Protein AF-A0AAQ3M574-F1 (afdb_monomer_lite)

Foldseek 3Di:
DDDDPVVVVVVVVVVVVPPPDPCDPVNVVVVVCVVVVVVVVVCCVVCVPPPDDDDDDDDDDDDDDPPDPPPPDPPVVVVVVVVVCVCPPVVNVPPVPPPPQPPLNVLLVVLVVVCVVCVPDQLQVSLVVCVVVVNRDLSSLLVNLVSLVVVLVPDPDPVVNLVSCVVNVSLVSVLCSCVVVVVLLELRLLVPLLSSLLSSLLSCVVNVVVVSLVVSLVDDRPNVDNDDPDPPDDPLVVLQSSQQSSLSNLLSNLLNLLVDPVRQESAVSLVSLVVLVVQLVPDDPPDSSVRYAPQSSLVSSLVSLLVVLQDGDQYDQVSLVVSLVCLCVRPSPPRPPQLVSLVSNQLSCLSRLPRNDLVSVLVSVCLQDPDPPVPDDPPDPPDDSVVSVCVLVPPDDPVVLVSLLSSLLSNLLVCVVVVVNVSSVVSLVVNCVSCVVCNVCSVVSSVSSVVSSCVNDPPPPPPPPPPDDDDPDPDDDDDDDDDDDDDDDDDDDDDPPDDPDPPPDDRDDD

Sequence (510 aa):
MKGSAVVLGLKSFADKLHAQLPLSQRESSRLLAALTGSFRRHLDEVHPVKAHEDDKLKKTAASGLVANKHALLSSATLADRHLSDVLTNPLFNRQPGPRKSTKAERDLAQAKEDLENDPGKDPIALLEEYHQDERATVAIATLCLQAFDTSLKGLQTAKLRHKAFETVQPARRTLLWLFGQRIHETAEFANDSGQFKQLLTYLAMEEGLEEQLWALLKADVALSNVVFKKPNLSDEQKLAIQYSWKGSILSSMIRYKWLSPEYETLDDAIDLLLEAHKLQQNAPPNSHLRMFSMQRPVFSIYLAINNFAVGKGLLDMEKYDHCMDMVQFWSMNGPIDSFVDRCYKATLSLCHPIHPRSDPSLQLWRQAVPPKDPSSPPSTTSGPARFWYDIIKWPVGHEQRKRWHSSLMWLVYVLRKDGQQKDADWALSVAERVAPNLKPRHESYLKLIDTCIKRRQPGAKSDSRSPQTSPVVKTKVRHSTVESETRDTRNSGESVDAIRIIPWSMDLPR

Secondary structure (DSSP, 8-state):
----THHHHHHHHHHHH-S-----HHHHHHHHHHHHHHHHHHHHHHS---------------------TTTT--HHHHHHHHHHHHHH-TTT---S------HHHHHHHHHHHHHHH-TTS-HHHHHHHHHHTT---HHHHHHHHHHHHHHHHH---HHHHHHHHHHH-HHHHHHHHHHHTTGGGSHHHHHS-SHHHHHHHHHHHHTT-HHHHHHHHHS----TT---S-TT--HHHHHHHHTHHHHHHHHHHHHHHHHSTT--SSHHHHHHHHHHHHHHHHS-TT-TTTSS--HHHHHHHHHHHHHHTTT--PPPHHHHHHHHHHGGG--TT-S---HHHHHHHHHHHHH-SS----HHHHHHHHHHS----TTS------SHHHHHHHHHHS---HHHHHHHHHHHHHHHHHHHHTT-HHHHHHHHHHHHHH-GGGGGGHHHHHHHHHHHHHHHSTT--------------------------------------------S--PPP-

pLDDT: mean 77.25, std 20.61, range [25.66, 97.94]

Structure (mmCIF, N/CA/C/O backbone):
data_AF-A0AAQ3M574-F1
#
_entry.id   AF-A0AAQ3M574-F1
#
loop_
_atom_site.group_PDB
_atom_site.id
_atom_site.type_symbol
_atom_site.label_atom_id
_atom_site.label_alt_id
_atom_site.label_comp_id
_atom_site.label_asym_id
_atom_site.label_entity_id
_atom_site.label_seq_id
_atom_site.pdbx_PDB_ins_code
_atom_site.Cartn_x
_atom_site.Cartn_y
_atom_site.Cartn_z
_atom_site.occupancy
_atom_site.B_iso_or_equiv
_atom_site.auth_seq_id
_atom_site.auth_comp_id
_atom_site.auth_asym_id
_atom_site.auth_atom_id
_atom_site.pdbx_PDB_model_num
ATOM 1 N N . MET A 1 1 ? 7.887 44.646 -11.982 1.00 37.94 1 MET A N 1
ATOM 2 C CA . MET A 1 1 ? 7.427 44.861 -10.592 1.00 37.94 1 MET A CA 1
ATOM 3 C C . MET A 1 1 ? 6.794 43.570 -10.088 1.00 37.94 1 MET A C 1
ATOM 5 O O . MET A 1 1 ? 5.852 43.096 -10.704 1.00 37.94 1 MET A O 1
ATOM 9 N N . LYS A 1 2 ? 7.382 42.938 -9.065 1.00 36.59 2 LYS A N 1
ATOM 10 C CA . LYS A 1 2 ? 6.947 41.638 -8.525 1.00 36.59 2 LYS A CA 1
ATOM 11 C C . LYS A 1 2 ? 5.894 41.879 -7.435 1.00 36.59 2 LYS A C 1
ATOM 13 O O . LYS A 1 2 ? 6.234 42.386 -6.373 1.00 36.59 2 LYS A O 1
ATOM 18 N N . GLY A 1 3 ? 4.632 41.558 -7.719 1.00 36.50 3 GLY A N 1
ATOM 19 C CA . GLY A 1 3 ? 3.538 41.602 -6.746 1.00 36.50 3 GLY A CA 1
ATOM 20 C C . GLY A 1 3 ? 3.594 40.395 -5.808 1.00 36.50 3 GLY A C 1
ATOM 21 O O . GLY A 1 3 ? 3.664 39.256 -6.263 1.00 36.50 3 GLY A O 1
ATOM 22 N N . SER A 1 4 ? 3.609 40.662 -4.504 1.00 39.84 4 SER A N 1
ATOM 23 C CA . SER A 1 4 ? 3.699 39.676 -3.425 1.00 39.84 4 SER A CA 1
ATOM 24 C C . SER A 1 4 ? 2.459 38.773 -3.362 1.00 39.84 4 SER A C 1
ATOM 26 O O . SER A 1 4 ? 1.332 39.255 -3.240 1.00 39.84 4 SER A O 1
ATOM 28 N N . ALA A 1 5 ? 2.675 37.454 -3.386 1.00 40.50 5 ALA A N 1
ATOM 29 C CA . ALA A 1 5 ? 1.640 36.418 -3.293 1.00 40.50 5 ALA A CA 1
ATOM 30 C C . ALA A 1 5 ? 0.857 36.426 -1.960 1.00 40.50 5 ALA A C 1
ATOM 32 O O . ALA A 1 5 ? -0.186 35.787 -1.851 1.00 40.50 5 ALA A O 1
ATOM 33 N N . VAL A 1 6 ? 1.314 37.188 -0.960 1.00 44.88 6 VAL A N 1
ATOM 34 C CA . VAL A 1 6 ? 0.670 37.299 0.360 1.00 44.88 6 VAL A CA 1
ATOM 35 C C . VAL A 1 6 ? -0.648 38.090 0.298 1.00 44.88 6 VAL A C 1
ATOM 37 O O . VAL A 1 6 ? -1.587 37.793 1.033 1.00 44.88 6 VAL A O 1
ATOM 40 N N . VAL A 1 7 ? -0.780 39.045 -0.631 1.00 49.09 7 VAL A N 1
ATOM 41 C CA . VAL A 1 7 ? -1.975 39.910 -0.726 1.00 49.09 7 VAL A CA 1
ATOM 42 C C . VAL A 1 7 ? -3.183 39.175 -1.330 1.00 49.09 7 VAL A C 1
ATOM 44 O O . VAL A 1 7 ? -4.329 39.482 -1.003 1.00 49.09 7 VAL A O 1
ATOM 47 N N . LEU A 1 8 ? -2.948 38.155 -2.163 1.00 52.81 8 LEU A N 1
ATOM 48 C CA . LEU A 1 8 ? -4.019 37.329 -2.737 1.00 52.81 8 LEU A CA 1
ATOM 49 C C . LEU A 1 8 ? -4.603 36.336 -1.714 1.00 52.81 8 LEU A C 1
ATOM 51 O O . LEU A 1 8 ? -5.791 36.023 -1.778 1.00 52.81 8 LEU A O 1
ATOM 55 N N . GLY A 1 9 ? -3.806 35.909 -0.726 1.00 45.59 9 GLY A N 1
ATOM 56 C CA . GLY A 1 9 ? -4.261 35.037 0.362 1.00 45.59 9 GLY A CA 1
ATOM 57 C C . GLY A 1 9 ? -5.265 35.718 1.297 1.00 45.59 9 GLY A C 1
ATOM 58 O O . GLY A 1 9 ? -6.296 35.127 1.616 1.00 45.59 9 GLY A O 1
ATOM 59 N N . LEU A 1 10 ? -5.024 36.985 1.659 1.00 53.00 10 LEU A N 1
ATOM 60 C CA . LEU A 1 10 ? -5.913 37.758 2.539 1.00 53.00 10 LEU A CA 1
ATOM 61 C C . LEU A 1 10 ? -7.275 38.064 1.900 1.00 53.00 10 LEU A C 1
ATOM 63 O O . LEU A 1 10 ? -8.293 37.971 2.583 1.00 53.00 10 LEU A O 1
ATOM 67 N N . LYS A 1 11 ? -7.325 38.348 0.590 1.00 53.94 11 LYS A N 1
ATOM 68 C CA . LYS A 1 11 ? -8.604 38.547 -0.118 1.00 53.94 11 LYS A CA 1
ATOM 69 C C . LYS A 1 11 ? -9.462 37.280 -0.124 1.00 53.94 11 LYS A C 1
ATOM 71 O O . LYS A 1 11 ? -10.641 37.346 0.190 1.00 53.94 11 LYS A O 1
ATOM 76 N N . SER A 1 12 ? -8.852 36.113 -0.348 1.00 54.81 12 SER A N 1
ATOM 77 C CA . SER A 1 12 ? -9.580 34.833 -0.319 1.00 54.81 12 SER A CA 1
ATOM 78 C C . SER A 1 12 ? -10.095 34.436 1.075 1.00 54.81 12 SER A C 1
ATOM 80 O O . SER A 1 12 ? -11.049 33.665 1.185 1.00 54.81 12 SER A O 1
ATOM 82 N N . PHE A 1 13 ? -9.476 34.964 2.138 1.00 55.78 13 PHE A N 1
ATOM 83 C CA . PHE A 1 13 ? -9.935 34.799 3.519 1.00 55.78 13 PHE A CA 1
ATOM 84 C C . PHE A 1 13 ? -11.080 35.763 3.853 1.00 55.78 13 PHE A C 1
ATOM 86 O O . PHE A 1 13 ? -12.055 35.346 4.474 1.00 55.78 13 PHE A O 1
ATOM 93 N N . ALA A 1 14 ? -11.006 37.016 3.389 1.00 56.53 14 ALA A N 1
ATOM 94 C CA . ALA A 1 14 ? -12.084 37.995 3.535 1.00 56.53 14 ALA A CA 1
ATOM 95 C C . ALA A 1 14 ? -13.356 37.562 2.784 1.00 56.53 14 ALA A C 1
ATOM 97 O O . ALA A 1 14 ? -14.444 37.601 3.353 1.00 56.53 14 ALA A O 1
ATOM 98 N N . ASP A 1 15 ? -13.222 37.030 1.566 1.00 56.31 15 ASP A N 1
ATOM 99 C CA . ASP A 1 15 ? -14.364 36.554 0.772 1.00 56.31 15 ASP A CA 1
ATOM 100 C C . ASP A 1 15 ? -15.043 35.310 1.383 1.00 56.31 15 ASP A C 1
ATOM 102 O O . ASP A 1 15 ? -16.226 35.069 1.155 1.00 56.31 15 ASP A O 1
ATOM 106 N N . LYS A 1 16 ? -14.330 34.533 2.216 1.00 56.28 16 LYS A N 1
ATOM 107 C CA . LYS A 1 16 ? -14.889 33.390 2.970 1.00 56.28 16 LYS A CA 1
ATOM 108 C C . LYS A 1 16 ? -15.441 33.767 4.347 1.00 56.28 16 LYS A C 1
ATOM 110 O O . LYS A 1 16 ? -16.276 33.037 4.876 1.00 56.28 16 LYS A O 1
ATOM 115 N N . LEU A 1 17 ? -15.000 34.889 4.916 1.00 55.25 17 LEU A N 1
ATOM 116 C CA . LEU A 1 17 ? -15.563 35.482 6.136 1.00 55.25 17 LEU A CA 1
ATOM 117 C C . LEU A 1 17 ? -16.819 36.323 5.864 1.00 55.25 17 LEU A C 1
ATOM 119 O O . LEU A 1 17 ? -17.555 36.629 6.799 1.00 55.25 17 LEU A O 1
ATOM 123 N N . HIS A 1 18 ? -17.103 36.644 4.600 1.00 52.25 18 HIS A N 1
ATOM 124 C CA . HIS A 1 18 ? -18.289 37.389 4.188 1.00 52.25 18 HIS A CA 1
ATOM 125 C C . HIS A 1 18 ? -19.195 36.581 3.249 1.00 52.25 18 HIS A C 1
ATOM 127 O O . HIS A 1 18 ? -19.560 37.034 2.168 1.00 52.25 18 HIS A O 1
ATOM 133 N N . ALA A 1 19 ? -19.715 35.447 3.726 1.00 52.38 19 ALA A N 1
ATOM 134 C CA . ALA A 1 19 ? -21.152 35.283 3.533 1.00 52.38 19 ALA A CA 1
ATOM 135 C C . ALA A 1 19 ? -21.781 36.411 4.358 1.00 52.38 19 ALA A C 1
ATOM 137 O O . ALA A 1 19 ? -21.689 36.379 5.584 1.00 52.38 19 ALA A O 1
ATOM 138 N N . GLN A 1 20 ? -22.277 37.463 3.698 1.00 56.25 20 GLN A N 1
ATOM 139 C CA . GLN A 1 20 ? -22.946 38.590 4.347 1.00 56.25 20 GLN A CA 1
ATOM 140 C C . GLN A 1 20 ? -24.118 38.053 5.176 1.00 56.25 20 GLN A C 1
ATOM 142 O O . GLN A 1 20 ? -25.238 37.928 4.691 1.00 56.25 20 GLN A O 1
ATOM 147 N N . LEU A 1 21 ? -23.855 37.706 6.435 1.00 53.91 21 LEU A N 1
ATOM 148 C CA . LEU A 1 21 ? -24.896 37.597 7.433 1.00 53.91 21 LEU A CA 1
ATOM 149 C C . LEU A 1 21 ? -25.451 39.015 7.567 1.00 53.91 21 LEU A C 1
ATOM 151 O O . LEU A 1 21 ? -24.671 39.926 7.873 1.00 53.91 21 LEU A O 1
ATOM 155 N N . PRO A 1 22 ? -26.757 39.239 7.356 1.00 47.50 22 PRO A N 1
ATOM 156 C CA . PRO A 1 22 ? -27.378 40.465 7.805 1.00 47.50 22 PRO A CA 1
ATOM 157 C C . PRO A 1 22 ? -27.354 40.414 9.334 1.00 47.50 22 PRO A C 1
ATOM 159 O O . PRO A 1 22 ? -28.305 39.963 9.965 1.00 47.50 22 PRO A O 1
ATOM 162 N N . LEU A 1 23 ? -26.229 40.819 9.935 1.00 53.97 23 LEU A N 1
ATOM 163 C CA . LEU A 1 23 ? -26.167 41.190 11.342 1.00 53.97 23 LEU A CA 1
ATOM 164 C C . LEU A 1 23 ? -27.311 42.174 11.529 1.00 53.97 23 LEU A C 1
ATOM 166 O O . LEU A 1 23 ? -27.302 43.258 10.938 1.00 53.97 23 LEU A O 1
ATOM 170 N N . SER A 1 24 ? -28.334 41.768 12.282 1.00 67.56 24 SER A N 1
ATOM 171 C CA . SER A 1 24 ? -29.441 42.674 12.559 1.00 67.56 24 SER A CA 1
ATOM 172 C C . SER A 1 24 ? -28.849 43.945 13.168 1.00 67.56 24 SER A C 1
ATOM 174 O O . SER A 1 24 ? -27.843 43.891 13.881 1.00 67.56 24 SER A O 1
ATOM 176 N N . GLN A 1 25 ? -29.452 45.104 12.910 1.00 69.44 25 GLN A N 1
ATOM 177 C CA . GLN A 1 25 ? -28.952 46.391 13.414 1.00 69.44 25 GLN A CA 1
ATOM 178 C C . GLN A 1 25 ? -28.705 46.378 14.940 1.00 69.44 25 GLN A C 1
ATOM 180 O O . GLN A 1 25 ? -27.871 47.115 15.460 1.00 69.44 25 GLN A O 1
ATOM 185 N N . ARG A 1 26 ? -29.392 45.476 15.651 1.00 71.56 26 ARG A N 1
ATOM 186 C CA . ARG A 1 26 ? -29.251 45.223 17.084 1.00 71.56 26 ARG A CA 1
ATOM 187 C C . ARG A 1 26 ? -27.972 44.459 17.452 1.00 71.56 26 ARG A C 1
ATOM 189 O O . ARG A 1 26 ? -27.377 44.725 18.495 1.00 71.56 26 ARG A O 1
ATOM 196 N N . GLU A 1 27 ? -27.535 43.521 16.621 1.00 68.12 27 GLU A N 1
ATOM 197 C CA . GLU A 1 27 ? -26.291 42.771 16.823 1.00 68.12 27 GLU A CA 1
ATOM 198 C C . GLU A 1 27 ? -25.069 43.617 16.479 1.00 68.12 27 GLU A C 1
ATOM 200 O O . GLU A 1 27 ? -24.103 43.619 17.243 1.00 68.12 27 GLU A O 1
ATOM 205 N N . SER A 1 28 ? -25.136 44.409 15.403 1.00 82.38 28 SER A N 1
ATOM 206 C CA . SER A 1 28 ? -24.065 45.349 15.063 1.00 82.38 28 SER A CA 1
ATOM 207 C C . SER A 1 28 ? -23.907 46.427 16.139 1.00 82.38 28 SER A C 1
ATOM 209 O O . SER A 1 28 ? -22.780 46.695 16.558 1.00 82.38 28 SER A O 1
ATOM 211 N N . SER A 1 29 ? -25.009 46.963 16.689 1.00 77.81 29 SER A N 1
ATOM 212 C CA . SER A 1 29 ? -24.948 47.895 17.825 1.00 77.81 29 SER A CA 1
ATOM 213 C C . SER A 1 29 ? -24.385 47.245 19.089 1.00 77.81 29 SER A C 1
ATOM 215 O O . SER A 1 29 ? -23.645 47.886 19.831 1.00 77.81 29 SER A O 1
ATOM 217 N N . ARG A 1 30 ? -24.695 45.964 19.338 1.00 78.81 30 ARG A N 1
ATOM 218 C CA . ARG A 1 30 ? -24.203 45.239 20.520 1.00 78.81 30 ARG A CA 1
ATOM 219 C C . ARG A 1 30 ? -22.710 44.931 20.407 1.00 78.81 30 ARG A C 1
ATOM 221 O O . ARG A 1 30 ? -21.998 45.050 21.400 1.00 78.81 30 ARG A O 1
ATOM 228 N N . LEU A 1 31 ? -22.235 44.602 19.207 1.00 80.06 31 LEU A N 1
ATOM 229 C CA . LEU A 1 31 ? -20.816 44.401 18.926 1.00 80.06 31 LEU A CA 1
ATOM 230 C C . LEU A 1 31 ? -20.037 45.719 19.029 1.00 80.06 31 LEU A C 1
ATOM 232 O O . LEU A 1 31 ? -18.998 45.762 19.683 1.00 80.06 31 LEU A O 1
ATOM 236 N N . LEU A 1 32 ? -20.567 46.807 18.462 1.00 86.19 32 LEU A N 1
ATOM 237 C CA . LEU A 1 32 ? -19.958 48.133 18.586 1.00 86.19 32 LEU A CA 1
ATOM 238 C C . LEU A 1 32 ? -19.903 48.608 20.041 1.00 86.19 32 LEU A C 1
ATOM 240 O O . LEU A 1 32 ? -18.870 49.112 20.477 1.00 86.19 32 LEU A O 1
ATOM 244 N N . ALA A 1 33 ? -20.974 48.415 20.814 1.00 79.19 33 ALA A N 1
ATOM 245 C CA . ALA A 1 33 ? -20.996 48.753 22.236 1.00 79.19 33 ALA A CA 1
ATOM 246 C C . ALA A 1 33 ? -20.001 47.907 23.048 1.00 79.19 33 ALA A C 1
ATOM 248 O O . ALA A 1 33 ? -19.335 48.432 23.938 1.00 79.19 33 ALA A O 1
ATOM 249 N N . ALA A 1 34 ? -19.853 46.617 22.724 1.00 77.31 34 ALA A N 1
ATOM 250 C CA . ALA A 1 34 ? -18.873 45.749 23.373 1.00 77.31 34 ALA A CA 1
ATOM 251 C C . ALA A 1 34 ? -17.428 46.178 23.064 1.00 77.31 34 ALA A C 1
ATOM 253 O O . ALA A 1 34 ? -16.616 46.286 23.983 1.00 77.31 34 ALA A O 1
ATOM 254 N N . LEU A 1 35 ? -17.120 46.487 21.799 1.00 76.62 35 LEU A N 1
ATOM 255 C CA . LEU A 1 35 ? -15.793 46.952 21.378 1.00 76.62 35 LEU A CA 1
ATOM 256 C C . LEU A 1 35 ? -15.442 48.307 21.994 1.00 76.62 35 LEU A C 1
ATOM 258 O O . LEU A 1 35 ? -14.378 48.470 22.586 1.00 76.62 35 LEU A O 1
ATOM 262 N N . THR A 1 36 ? -16.351 49.275 21.901 1.00 84.50 36 THR A N 1
ATOM 263 C CA . THR A 1 36 ? -16.117 50.622 22.442 1.00 84.50 36 THR A CA 1
ATOM 264 C C . THR A 1 36 ? -16.091 50.636 23.970 1.00 84.50 36 THR A C 1
ATOM 266 O O . THR A 1 36 ? -15.297 51.368 24.556 1.00 84.50 36 THR A O 1
ATOM 269 N N . GLY A 1 37 ? -16.898 49.797 24.629 1.00 83.88 37 GLY A N 1
ATOM 270 C CA . GLY A 1 37 ? -16.886 49.635 26.083 1.00 83.88 37 GLY A CA 1
ATOM 271 C C . GLY A 1 37 ? -15.594 49.000 26.602 1.00 83.88 37 GLY A C 1
ATOM 272 O O . GLY A 1 37 ? -15.062 49.445 27.616 1.00 83.88 37 GLY A O 1
ATOM 273 N N . SER A 1 38 ? -15.060 48.006 25.885 1.00 73.88 38 SER A N 1
ATOM 274 C CA . SER A 1 38 ? -13.755 47.404 26.181 1.00 73.88 38 SER A CA 1
ATOM 275 C C . SER A 1 38 ? -12.622 48.423 26.050 1.00 73.88 38 SER A C 1
ATOM 277 O O . SER A 1 38 ? -11.820 48.548 26.974 1.00 73.88 38 SER A O 1
ATOM 279 N N . PHE A 1 39 ? -12.599 49.201 24.964 1.00 80.62 39 PHE A N 1
ATOM 280 C CA . PHE A 1 39 ? -11.587 50.240 24.769 1.00 80.62 39 PHE A CA 1
ATOM 281 C C . PHE A 1 39 ? -11.654 51.335 25.833 1.00 80.62 39 PHE A C 1
ATOM 283 O O . PHE A 1 39 ? -10.615 51.730 26.349 1.00 80.62 39 PHE A O 1
ATOM 290 N N . ARG A 1 40 ? -12.855 51.804 26.198 1.00 79.69 40 ARG A N 1
ATOM 291 C CA . ARG A 1 40 ? -13.009 52.812 27.259 1.00 79.69 40 ARG A CA 1
ATOM 292 C C . ARG A 1 40 ? -12.534 52.301 28.609 1.00 79.69 40 ARG A C 1
ATOM 294 O O . ARG A 1 40 ? -11.732 52.975 29.230 1.00 79.69 40 ARG A O 1
ATOM 301 N N . ARG A 1 41 ? -12.930 51.088 29.015 1.00 76.94 41 ARG A N 1
ATOM 302 C CA . ARG A 1 41 ? -12.444 50.501 30.275 1.00 76.94 41 ARG A CA 1
ATOM 303 C C . ARG A 1 41 ? -10.926 50.398 30.316 1.00 76.94 41 ARG A C 1
ATOM 305 O O . ARG A 1 41 ? -10.339 50.701 31.344 1.00 76.94 41 ARG A O 1
ATOM 312 N N . HIS A 1 42 ? -10.303 49.992 29.212 1.00 75.06 42 HIS A N 1
ATOM 313 C CA . HIS A 1 42 ? -8.851 49.870 29.171 1.00 75.06 42 HIS A CA 1
ATOM 314 C C . HIS A 1 42 ? -8.155 51.239 29.146 1.00 75.06 42 HIS A C 1
ATOM 316 O O . HIS A 1 42 ? -7.122 51.414 29.782 1.00 75.06 42 HIS A O 1
ATOM 322 N N . LEU A 1 43 ? -8.740 52.242 28.480 1.00 80.94 43 LEU A N 1
ATOM 323 C CA . LEU A 1 43 ? -8.250 53.620 28.550 1.00 80.94 43 LEU A CA 1
ATOM 324 C C . LEU A 1 43 ? -8.401 54.218 29.952 1.00 80.94 43 LEU A C 1
ATOM 326 O O . LEU A 1 43 ? -7.475 54.881 30.403 1.00 80.94 43 LEU A O 1
ATOM 330 N N . ASP A 1 44 ? -9.506 53.951 30.648 1.00 76.88 44 ASP A N 1
ATOM 331 C CA . ASP A 1 44 ? -9.736 54.410 32.023 1.00 76.88 44 ASP A CA 1
ATOM 332 C C . ASP A 1 44 ? -8.776 53.724 33.016 1.00 76.88 44 ASP A C 1
ATOM 334 O O . ASP A 1 44 ? -8.344 54.334 33.992 1.00 76.88 44 ASP A O 1
ATOM 338 N N . GLU A 1 45 ? -8.402 52.468 32.751 1.00 76.62 45 GLU A N 1
ATOM 339 C CA . GLU A 1 45 ? -7.427 51.709 33.543 1.00 76.62 45 GLU A CA 1
ATOM 340 C C . GLU A 1 45 ? -5.988 52.214 33.336 1.00 76.62 45 GLU A C 1
ATOM 342 O O . GLU A 1 45 ? -5.220 52.319 34.293 1.00 76.62 45 GLU A O 1
ATOM 347 N N . VAL A 1 46 ? -5.620 52.571 32.099 1.00 75.62 46 VAL A N 1
ATOM 348 C CA . VAL A 1 46 ? -4.278 53.085 31.759 1.00 75.62 46 VAL A CA 1
ATOM 349 C C . VAL A 1 46 ? -4.135 54.580 32.080 1.00 75.62 46 VAL A C 1
ATOM 351 O O . VAL A 1 46 ? -3.048 55.041 32.437 1.00 75.62 46 VAL A O 1
ATOM 354 N N . HIS A 1 47 ? -5.224 55.341 31.999 1.00 71.88 47 HIS A N 1
ATOM 355 C CA . HIS A 1 47 ? -5.282 56.765 32.311 1.00 71.88 47 HIS A CA 1
ATOM 356 C C . HIS A 1 47 ? -6.328 57.028 33.398 1.00 71.88 47 HIS A C 1
ATOM 358 O O . HIS A 1 47 ? -7.359 57.639 33.108 1.00 71.88 47 HIS A O 1
ATOM 364 N N . PRO A 1 48 ? -6.075 56.619 34.659 1.00 68.75 48 PRO A N 1
ATOM 365 C CA . PRO A 1 48 ? -6.957 56.981 35.754 1.00 68.75 48 PRO A CA 1
ATOM 366 C C . PRO A 1 48 ? -7.028 58.505 35.796 1.00 68.75 48 PRO A C 1
ATOM 368 O O . PRO A 1 48 ? -6.019 59.183 36.024 1.00 68.75 48 PRO A O 1
ATOM 371 N N . VAL A 1 49 ? -8.212 59.044 35.504 1.00 63.47 49 VAL A N 1
ATOM 372 C CA . VAL A 1 49 ? -8.468 60.479 35.563 1.00 63.47 49 VAL A CA 1
ATOM 373 C C . VAL A 1 49 ? -8.163 60.896 36.993 1.00 63.47 49 VAL A C 1
ATOM 375 O O . VAL A 1 49 ? -8.893 60.557 37.924 1.00 63.47 49 VAL A O 1
ATOM 378 N N . LYS A 1 50 ? -7.031 61.579 37.177 1.00 57.69 50 LYS A N 1
ATOM 379 C CA . LYS A 1 50 ? -6.677 62.225 38.434 1.00 57.69 50 LYS A CA 1
ATOM 380 C C . LYS A 1 50 ? -7.718 63.312 38.666 1.00 57.69 50 LYS A C 1
ATOM 382 O O . LYS A 1 50 ? -7.548 64.438 38.206 1.00 57.69 50 LYS A O 1
ATOM 387 N N . ALA A 1 51 ? -8.804 62.953 39.340 1.00 53.94 51 ALA A N 1
ATOM 388 C CA . ALA A 1 51 ? -9.672 63.910 39.990 1.00 53.94 51 ALA A CA 1
ATOM 389 C C . ALA A 1 51 ? -8.827 64.595 41.070 1.00 53.94 51 ALA A C 1
ATOM 391 O O . ALA A 1 51 ? -8.626 64.083 42.169 1.00 53.94 51 ALA A O 1
ATOM 392 N N . HIS A 1 52 ? -8.237 65.720 40.678 1.00 51.25 52 HIS A N 1
ATOM 393 C CA . HIS A 1 52 ? -7.977 66.819 41.585 1.00 51.25 52 HIS A CA 1
ATOM 394 C C . HIS A 1 52 ? -9.314 67.167 42.241 1.00 51.25 52 HIS A C 1
ATOM 396 O O . HIS A 1 52 ? -10.268 67.429 41.517 1.00 51.25 52 HIS A O 1
ATOM 402 N N . GLU A 1 53 ? -9.387 67.069 43.566 1.00 47.16 53 GLU A N 1
ATOM 403 C CA . GLU A 1 53 ? -9.739 68.167 44.477 1.00 47.16 53 GLU A CA 1
ATOM 404 C C . GLU A 1 53 ? -9.472 67.694 45.918 1.00 47.16 53 GLU A C 1
ATOM 406 O O . GLU A 1 53 ? -10.108 66.785 46.444 1.00 47.16 53 GLU A O 1
ATOM 411 N N . ASP A 1 54 ? -8.404 68.253 46.482 1.00 47.50 54 ASP A N 1
ATOM 412 C CA . ASP A 1 54 ? -8.404 68.994 47.739 1.00 47.50 54 ASP A CA 1
ATOM 413 C C . ASP A 1 54 ? -8.989 68.354 49.016 1.00 47.50 54 ASP A C 1
ATOM 415 O O . ASP A 1 54 ? -10.180 68.351 49.305 1.00 47.50 54 ASP A O 1
ATOM 419 N N . ASP A 1 55 ? -8.036 68.010 49.886 1.00 47.34 55 ASP A N 1
ATOM 420 C CA . ASP A 1 55 ? -7.816 68.670 51.181 1.00 47.34 55 ASP A CA 1
ATOM 421 C C . ASP A 1 55 ? -7.916 67.780 52.436 1.00 47.34 55 ASP A C 1
ATOM 423 O O . ASP A 1 55 ? -8.881 67.072 52.706 1.00 47.34 55 ASP A O 1
ATOM 427 N N . LYS A 1 56 ? -6.878 67.960 53.259 1.00 47.72 56 LYS A N 1
ATOM 428 C CA . LYS A 1 56 ? -6.765 67.686 54.699 1.00 47.72 56 LYS A CA 1
ATOM 429 C C . LYS A 1 56 ? -6.639 66.245 55.232 1.00 47.72 56 LYS A C 1
ATOM 431 O O . LYS A 1 56 ? -7.586 65.570 55.605 1.00 47.72 56 LYS A O 1
ATOM 436 N N . LEU A 1 57 ? -5.377 66.005 55.611 1.00 52.22 57 LEU A N 1
ATOM 437 C CA . LEU A 1 57 ? -4.918 65.698 56.978 1.00 52.22 57 LEU A CA 1
ATOM 438 C C . LEU A 1 57 ? -4.778 64.227 57.421 1.00 52.22 57 LEU A C 1
ATOM 440 O O . LEU A 1 57 ? -5.737 63.509 57.659 1.00 52.22 57 LEU A O 1
ATOM 444 N N . LYS A 1 58 ? -3.517 63.961 57.804 1.00 45.28 58 LYS A N 1
ATOM 445 C CA . LYS A 1 58 ? -3.008 63.091 58.885 1.00 45.28 58 LYS A CA 1
ATOM 446 C C . LYS A 1 58 ? -2.707 61.620 58.560 1.00 45.28 58 LYS A C 1
ATOM 448 O O . LYS A 1 58 ? -3.559 60.750 58.588 1.00 45.28 58 LYS A O 1
ATOM 453 N N . LYS A 1 59 ? -1.389 61.388 58.441 1.00 49.81 59 LYS A N 1
ATOM 454 C CA . LYS A 1 59 ? -0.574 60.414 59.199 1.00 49.81 59 LYS A CA 1
ATOM 455 C C . LYS A 1 59 ? -1.260 59.077 59.537 1.00 49.81 59 LYS A C 1
ATOM 457 O O . LYS A 1 59 ? -2.042 59.018 60.475 1.00 49.81 59 LYS A O 1
ATOM 462 N N . THR A 1 60 ? -0.747 57.970 59.005 1.00 43.84 60 THR A N 1
ATOM 463 C CA . THR A 1 60 ? 0.262 57.131 59.689 1.00 43.84 60 THR A CA 1
ATOM 464 C C . THR A 1 60 ? 0.617 55.885 58.866 1.00 43.84 60 THR A C 1
ATOM 466 O O . THR A 1 60 ? -0.240 55.242 58.283 1.00 43.84 60 THR A O 1
ATOM 469 N N . ALA A 1 61 ? 1.918 55.584 58.872 1.00 43.34 61 ALA A N 1
ATOM 470 C CA . ALA A 1 61 ? 2.530 54.256 58.907 1.00 43.34 61 ALA A CA 1
ATOM 471 C C . ALA A 1 61 ? 2.194 53.207 57.820 1.00 43.34 61 ALA A C 1
ATOM 473 O O . ALA A 1 61 ? 1.210 52.486 57.879 1.00 43.34 61 ALA A O 1
ATOM 474 N N . ALA A 1 62 ? 3.182 53.038 56.935 1.00 49.66 62 ALA A N 1
ATOM 475 C CA . ALA A 1 62 ? 3.879 51.772 56.691 1.00 49.66 62 ALA A CA 1
ATOM 476 C C . ALA A 1 62 ? 3.046 50.523 56.343 1.00 49.66 62 ALA A C 1
ATOM 478 O O . ALA A 1 62 ? 2.633 49.777 57.223 1.00 49.66 62 ALA A O 1
ATOM 479 N N . SER A 1 63 ? 3.008 50.186 55.049 1.00 42.50 63 SER A N 1
ATOM 480 C CA . SER A 1 63 ? 3.172 48.793 54.613 1.00 42.50 63 SER A CA 1
ATOM 481 C C . SER A 1 63 ? 3.580 48.701 53.135 1.00 42.50 63 SER A C 1
ATOM 483 O O . SER A 1 63 ? 2.881 49.195 52.257 1.00 42.50 63 SER A O 1
ATOM 485 N N . GLY A 1 64 ? 4.730 48.068 52.881 1.00 42.53 64 GLY A N 1
ATOM 486 C CA . GLY A 1 64 ? 4.962 47.214 51.711 1.00 42.53 64 GLY A CA 1
ATOM 487 C C . GLY A 1 64 ? 4.950 47.832 50.309 1.00 42.53 64 GLY A C 1
ATOM 488 O O . GLY A 1 64 ? 4.108 47.479 49.489 1.00 42.53 64 GLY A O 1
ATOM 489 N N . LEU A 1 65 ? 5.964 48.634 49.974 1.00 40.78 65 LEU A N 1
ATOM 490 C CA . LEU A 1 65 ? 6.370 48.867 48.582 1.00 40.78 65 LEU A CA 1
ATOM 491 C C . LEU A 1 65 ? 6.961 47.574 47.984 1.00 40.78 65 LEU A C 1
ATOM 493 O O . LEU A 1 65 ? 8.173 47.370 48.002 1.00 40.78 65 LEU A O 1
ATOM 497 N N . VAL A 1 66 ? 6.117 46.708 47.417 1.00 48.31 66 VAL A N 1
ATOM 498 C CA . VAL A 1 66 ? 6.558 45.775 46.371 1.00 48.31 66 VAL A CA 1
ATOM 499 C C . VAL A 1 66 ? 6.511 46.541 45.057 1.00 48.31 66 VAL A C 1
ATOM 501 O O . VAL A 1 66 ? 5.463 46.738 44.448 1.00 48.31 66 VAL A O 1
ATOM 504 N N . ALA A 1 67 ? 7.678 47.039 44.658 1.00 47.03 67 ALA A N 1
ATOM 505 C CA . ALA A 1 67 ? 7.897 47.694 43.383 1.00 47.03 67 ALA A CA 1
ATOM 506 C C . ALA A 1 67 ? 7.521 46.747 42.229 1.00 47.03 67 ALA A C 1
ATOM 508 O O . ALA A 1 67 ? 8.230 45.782 41.933 1.00 47.03 67 ALA A O 1
ATOM 509 N N . ASN A 1 68 ? 6.403 47.049 41.567 1.00 47.91 68 ASN A N 1
ATOM 510 C CA . ASN A 1 68 ? 5.993 46.451 40.302 1.00 47.91 68 ASN A CA 1
ATOM 511 C C . ASN A 1 68 ? 7.073 46.708 39.236 1.00 47.91 68 ASN A C 1
ATOM 513 O O . ASN A 1 68 ? 7.123 47.772 38.621 1.00 47.91 68 ASN A O 1
ATOM 517 N N . LYS A 1 69 ? 7.922 45.710 38.970 1.00 48.44 69 LYS A N 1
ATOM 518 C CA . LYS A 1 69 ? 8.929 45.706 37.888 1.00 48.44 69 LYS A CA 1
ATOM 519 C C . LYS A 1 69 ? 8.325 45.593 36.470 1.00 48.44 69 LYS A C 1
ATOM 521 O O . LYS A 1 69 ? 9.026 45.218 35.537 1.00 48.44 69 LYS A O 1
ATOM 526 N N . HIS A 1 70 ? 7.048 45.926 36.277 1.00 51.16 70 HIS A N 1
ATOM 527 C CA . HIS A 1 70 ? 6.362 45.827 34.980 1.00 51.16 70 HIS A CA 1
ATOM 528 C C . HIS A 1 70 ? 6.197 47.163 34.236 1.00 51.16 70 HIS A C 1
ATOM 530 O O . HIS A 1 70 ? 5.683 47.174 33.122 1.00 51.16 70 HIS A O 1
ATOM 536 N N . ALA A 1 71 ? 6.669 48.283 34.790 1.00 51.69 71 ALA A N 1
ATOM 537 C CA . ALA A 1 71 ? 6.373 49.618 34.260 1.00 51.69 71 ALA A CA 1
ATOM 538 C C . ALA A 1 71 ? 7.263 50.112 33.093 1.00 51.69 71 ALA A C 1
ATOM 540 O O . ALA A 1 71 ? 7.230 51.298 32.786 1.00 51.69 71 ALA A O 1
ATOM 541 N N . LEU A 1 72 ? 8.045 49.250 32.426 1.00 53.22 72 LEU A N 1
ATOM 542 C CA . LEU A 1 72 ? 8.818 49.617 31.220 1.00 53.22 72 LEU A CA 1
ATOM 543 C C . LEU A 1 72 ? 8.793 48.518 30.144 1.00 53.22 72 LEU A C 1
ATOM 545 O O . LEU A 1 72 ? 9.777 48.284 29.444 1.00 53.22 72 LEU A O 1
ATOM 549 N N . LEU A 1 73 ? 7.672 47.810 30.001 1.00 55.88 73 LEU A N 1
ATOM 550 C CA . LEU A 1 73 ? 7.444 47.027 28.789 1.00 55.88 73 LEU A CA 1
ATOM 551 C C . LEU A 1 73 ? 7.135 48.013 27.653 1.00 55.88 73 LEU A C 1
ATOM 553 O O . LEU A 1 73 ? 6.150 48.745 27.713 1.00 55.88 73 LEU A O 1
ATOM 557 N N . SER A 1 74 ? 8.036 48.078 26.667 1.00 63.75 74 SER A N 1
ATOM 558 C CA . SER A 1 74 ? 7.894 48.894 25.456 1.00 63.75 74 SER A CA 1
ATOM 559 C C . SER A 1 74 ? 6.505 48.700 24.843 1.00 63.75 74 SER A C 1
ATOM 561 O O . SER A 1 74 ? 5.977 47.590 24.839 1.00 63.75 74 SER A O 1
ATOM 563 N N . SER A 1 75 ? 5.917 49.759 24.289 1.00 70.38 75 SER A N 1
ATOM 564 C CA . SER A 1 75 ? 4.594 49.714 23.647 1.00 70.38 75 SER A CA 1
ATOM 565 C C . SER A 1 75 ? 4.453 48.565 22.639 1.00 70.38 75 SER A C 1
ATOM 567 O O . SER A 1 75 ? 3.370 48.006 22.496 1.00 70.38 75 SER A O 1
ATOM 569 N N . ALA A 1 76 ? 5.557 48.155 22.007 1.00 70.06 76 ALA A N 1
ATOM 570 C CA . ALA A 1 76 ? 5.619 46.994 21.127 1.00 70.06 76 ALA A CA 1
ATOM 571 C C . ALA A 1 76 ? 5.321 45.658 21.836 1.00 70.06 76 ALA A C 1
ATOM 573 O O . ALA A 1 76 ? 4.544 44.865 21.320 1.00 70.06 76 ALA A O 1
ATOM 574 N N . THR A 1 77 ? 5.871 45.403 23.029 1.00 75.19 77 THR A N 1
ATOM 575 C CA . THR A 1 77 ? 5.641 44.132 23.744 1.00 75.19 77 THR A CA 1
ATOM 576 C C . THR A 1 77 ? 4.247 44.068 24.359 1.00 75.19 77 THR A C 1
ATOM 578 O O . THR A 1 77 ? 3.666 42.991 24.476 1.00 75.19 77 THR A O 1
ATOM 581 N N . LEU A 1 78 ? 3.683 45.224 24.713 1.00 78.06 78 LEU A N 1
ATOM 582 C CA . LEU A 1 78 ? 2.301 45.344 25.167 1.00 78.06 78 LEU A CA 1
ATOM 583 C C . LEU A 1 78 ? 1.318 45.140 24.005 1.00 78.06 78 LEU A C 1
ATOM 585 O O . LEU A 1 78 ? 0.323 44.438 24.169 1.00 78.06 78 LEU A O 1
ATOM 589 N N . ALA A 1 79 ? 1.638 45.665 22.817 1.00 76.62 79 ALA A N 1
ATOM 590 C CA . ALA A 1 79 ? 0.880 45.411 21.596 1.00 76.62 79 ALA A CA 1
ATOM 591 C C . ALA A 1 79 ? 0.954 43.940 21.164 1.00 76.62 79 ALA A C 1
ATOM 593 O O . ALA A 1 79 ? -0.087 43.376 20.844 1.00 76.62 79 ALA A O 1
ATOM 594 N N . ASP A 1 80 ? 2.127 43.300 21.222 1.00 81.25 80 ASP A N 1
ATOM 595 C CA . ASP A 1 80 ? 2.283 41.869 20.926 1.00 81.25 80 ASP A CA 1
ATOM 596 C C . ASP A 1 80 ? 1.517 41.000 21.922 1.00 81.25 80 ASP A C 1
ATOM 598 O O . ASP A 1 80 ? 0.827 40.064 21.520 1.00 81.25 80 ASP A O 1
ATOM 602 N N . ARG A 1 81 ? 1.564 41.334 23.219 1.00 80.38 81 ARG A N 1
ATOM 603 C CA . ARG A 1 81 ? 0.788 40.618 24.235 1.00 80.38 81 ARG A CA 1
ATOM 604 C C . ARG A 1 81 ? -0.710 40.800 24.017 1.00 80.38 81 ARG A C 1
ATOM 606 O O . ARG A 1 81 ? -1.440 39.817 24.040 1.00 80.38 81 ARG A O 1
ATOM 613 N N . HIS A 1 82 ? -1.161 42.015 23.721 1.00 79.56 82 HIS A N 1
ATOM 614 C CA . HIS A 1 82 ? -2.560 42.287 23.404 1.00 79.56 82 HIS A CA 1
ATOM 615 C C . HIS A 1 82 ? -3.008 41.573 22.118 1.00 79.56 82 HIS A C 1
ATOM 617 O O . HIS A 1 82 ? -4.084 40.987 22.088 1.00 79.56 82 HIS A O 1
ATOM 623 N N . LEU A 1 83 ? -2.184 41.552 21.066 1.00 82.31 83 LEU A N 1
ATOM 624 C CA . LEU A 1 83 ? -2.450 40.773 19.853 1.00 82.31 83 LEU A CA 1
ATOM 625 C C . LEU A 1 83 ? -2.517 39.280 20.165 1.00 82.31 83 LEU A C 1
ATOM 627 O O . LEU A 1 83 ? -3.427 38.608 19.690 1.00 82.31 83 LEU A O 1
ATOM 631 N N . SER A 1 84 ? -1.611 38.768 20.999 1.00 82.50 84 SER A N 1
ATOM 632 C CA . SER A 1 84 ? -1.644 37.375 21.436 1.00 82.50 84 SER A CA 1
ATOM 633 C C . SER A 1 84 ? -2.898 37.064 22.254 1.00 82.50 84 SER A C 1
ATOM 635 O O . SER A 1 84 ? -3.534 36.052 21.987 1.00 82.50 84 SER A O 1
ATOM 637 N N . ASP A 1 85 ? -3.339 37.953 23.146 1.00 81.69 85 ASP A N 1
ATOM 638 C CA . ASP A 1 85 ? -4.554 37.780 23.950 1.00 81.69 85 ASP A CA 1
ATOM 639 C C . ASP A 1 85 ? -5.823 37.887 23.091 1.00 81.69 85 ASP A C 1
ATOM 641 O O . ASP A 1 85 ? -6.764 37.126 23.289 1.00 81.69 85 ASP A O 1
ATOM 645 N N . VAL A 1 86 ? -5.858 38.769 22.086 1.00 80.19 86 VAL A N 1
ATOM 646 C CA . VAL A 1 86 ? -6.983 38.877 21.140 1.00 80.19 86 VAL A CA 1
ATOM 647 C C . VAL A 1 86 ? -7.052 37.657 20.222 1.00 80.19 86 VAL A C 1
ATOM 649 O O . VAL A 1 86 ? -8.142 37.136 19.985 1.00 80.19 86 VAL A O 1
ATOM 652 N N . LEU A 1 87 ? -5.910 37.170 19.731 1.00 78.19 87 LEU A N 1
ATOM 653 C CA . LEU A 1 87 ? -5.844 35.989 18.865 1.00 78.19 87 LEU A CA 1
ATOM 654 C C . LEU A 1 87 ? -6.077 34.680 19.631 1.00 78.19 87 LEU A C 1
ATOM 656 O O . LEU A 1 87 ? -6.601 33.725 19.062 1.00 78.19 87 LEU A O 1
ATOM 660 N N . THR A 1 88 ? -5.723 34.626 20.915 1.00 74.19 88 THR A N 1
ATOM 661 C CA . THR A 1 88 ? -6.003 33.472 21.785 1.00 74.19 88 THR A CA 1
ATOM 662 C C . THR A 1 88 ? -7.360 33.565 22.478 1.00 74.19 88 THR A C 1
ATOM 664 O O . THR A 1 88 ? -7.802 32.577 23.066 1.00 74.19 88 THR A O 1
ATOM 667 N N . ASN A 1 89 ? -8.066 34.698 22.361 1.00 70.69 89 ASN A N 1
ATOM 668 C CA . ASN A 1 89 ? -9.376 34.869 22.967 1.00 70.69 89 ASN A CA 1
ATOM 669 C C . ASN A 1 89 ? -10.347 33.807 22.412 1.00 70.69 89 ASN A C 1
ATOM 671 O O . ASN A 1 89 ? -10.591 33.760 21.197 1.00 70.69 89 ASN A O 1
ATOM 675 N N . PRO A 1 90 ? -10.955 32.975 23.275 1.00 60.31 90 PRO A N 1
ATOM 676 C CA . PRO A 1 90 ? -11.834 31.881 22.861 1.00 60.31 90 PRO A CA 1
ATOM 677 C C . PRO A 1 90 ? -13.078 32.344 22.081 1.00 60.31 90 PRO A C 1
ATOM 679 O O . PRO A 1 90 ? -13.755 31.526 21.462 1.00 60.31 90 PRO A O 1
ATOM 682 N N . LEU A 1 91 ? -13.380 33.649 22.064 1.00 64.75 91 LEU A N 1
ATOM 683 C CA . LEU A 1 91 ? -14.436 34.224 21.230 1.00 64.75 91 LEU A CA 1
ATOM 684 C C . LEU A 1 91 ? -14.059 34.312 19.740 1.00 64.75 91 LEU A C 1
ATOM 686 O O . LEU A 1 91 ? -14.939 34.140 18.894 1.00 64.75 91 LEU A O 1
ATOM 690 N N . PHE A 1 92 ? -12.780 34.541 19.418 1.00 61.91 92 PHE A N 1
ATOM 691 C CA . PHE A 1 92 ? -12.265 34.585 18.041 1.00 61.91 92 PHE A CA 1
ATOM 692 C C . PHE A 1 92 ? -11.719 33.230 17.587 1.00 61.91 92 PHE A C 1
ATOM 694 O O . PHE A 1 92 ? -11.874 32.869 16.424 1.00 61.91 92 PHE A O 1
ATOM 701 N N . ASN A 1 93 ? -11.226 32.417 18.526 1.00 54.28 93 ASN A N 1
ATOM 702 C CA . ASN A 1 93 ? -10.987 30.986 18.337 1.00 54.28 93 ASN A CA 1
ATOM 703 C C . ASN A 1 93 ? -12.271 30.156 18.510 1.00 54.28 93 ASN A C 1
ATOM 705 O O . ASN A 1 93 ? -12.238 29.017 18.984 1.00 54.28 93 ASN A O 1
ATOM 709 N N . ARG A 1 94 ? -13.417 30.691 18.059 1.00 50.84 94 ARG A N 1
ATOM 710 C CA . ARG A 1 94 ? -14.558 29.856 17.679 1.00 50.84 94 ARG A CA 1
ATOM 711 C C . ARG A 1 94 ? -14.116 29.008 16.488 1.00 50.84 94 ARG A C 1
ATOM 713 O O . ARG A 1 94 ? -14.456 29.283 15.339 1.00 50.84 94 ARG A O 1
ATOM 720 N N . GLN A 1 95 ? -13.414 27.912 16.779 1.00 53.84 95 GLN A N 1
ATOM 721 C CA . GLN A 1 95 ? -13.648 26.695 16.025 1.00 53.84 95 GLN A CA 1
ATOM 722 C C . GLN A 1 95 ? -15.173 26.574 15.897 1.00 53.84 95 GLN A C 1
ATOM 724 O O . GLN A 1 95 ? -15.868 26.804 16.897 1.00 53.84 95 GLN A O 1
ATOM 729 N N . PRO A 1 96 ? -15.712 26.329 14.688 1.00 53.44 96 PRO A N 1
ATOM 730 C CA . PRO A 1 96 ? -17.144 26.117 14.510 1.00 53.44 96 PRO A CA 1
ATOM 731 C C . PRO A 1 96 ? -17.584 25.169 15.622 1.00 53.44 96 PRO A C 1
ATOM 733 O O . PRO A 1 96 ? -16.966 24.117 15.771 1.00 53.44 96 PRO A O 1
ATOM 736 N N . GLY A 1 97 ? -18.501 25.650 16.475 1.00 51.47 97 GLY A N 1
ATOM 737 C CA . GLY A 1 97 ? -18.662 25.182 17.856 1.00 51.47 97 GLY A CA 1
ATOM 738 C C . GLY A 1 97 ? -18.676 23.661 17.980 1.00 51.47 97 GLY A C 1
ATOM 739 O O . GLY A 1 97 ? -19.043 23.002 17.008 1.00 51.47 97 GLY A O 1
ATOM 740 N N . PRO A 1 98 ? -18.295 23.108 19.149 1.00 52.94 98 PRO A N 1
ATOM 741 C CA . PRO A 1 98 ? -18.072 21.680 19.327 1.00 52.94 98 PRO A CA 1
ATOM 742 C C . PRO A 1 98 ? -19.260 20.929 18.741 1.00 52.94 98 PRO A C 1
ATOM 744 O O . PRO A 1 98 ? -20.358 20.920 19.307 1.00 52.94 98 PRO A O 1
ATOM 747 N N . ARG A 1 99 ? -19.058 20.332 17.558 1.00 58.88 99 ARG A N 1
ATOM 748 C CA . ARG A 1 99 ? -19.941 19.276 17.084 1.00 58.88 99 ARG A CA 1
ATOM 749 C C . ARG A 1 99 ? -19.982 18.321 18.256 1.00 58.88 99 ARG A C 1
ATOM 751 O O . ARG A 1 99 ? -18.915 17.944 18.731 1.00 58.88 99 ARG A O 1
ATOM 758 N N . LYS A 1 100 ? -21.178 18.061 18.793 1.00 65.44 100 LYS A N 1
ATOM 759 C CA . LYS A 1 100 ? -21.370 17.139 19.916 1.00 65.44 100 LYS A CA 1
ATOM 760 C C . LYS A 1 100 ? -20.520 15.915 19.606 1.00 65.44 100 LYS A C 1
ATOM 762 O O . LYS A 1 100 ? -20.861 15.203 18.663 1.00 65.44 100 LYS A O 1
ATOM 767 N N . SER A 1 101 ? -19.397 15.761 20.313 1.00 72.94 101 SER A N 1
ATOM 768 C CA . SER A 1 101 ? -18.463 14.688 20.006 1.00 72.94 101 SER A CA 1
ATOM 769 C C . SER A 1 101 ? -19.251 13.402 20.111 1.00 72.94 101 SER A C 1
ATOM 771 O O . SER A 1 101 ? -20.011 13.211 21.078 1.00 72.94 101 SER A O 1
ATOM 773 N N . THR A 1 102 ? -19.187 12.601 19.053 1.00 85.88 102 THR A N 1
ATOM 774 C CA . THR A 1 102 ? -19.933 11.347 19.019 1.00 85.88 102 THR A CA 1
ATOM 775 C C . THR A 1 102 ? -19.423 10.462 20.158 1.00 85.88 102 THR A C 1
ATOM 777 O O . THR A 1 102 ? -18.290 10.622 20.612 1.00 85.88 102 THR A O 1
ATOM 780 N N . LYS A 1 103 ? -20.255 9.549 20.675 1.00 89.12 103 LYS A N 1
ATOM 781 C CA . LYS A 1 103 ? -19.830 8.632 21.749 1.00 89.12 103 LYS A CA 1
ATOM 782 C C . LYS A 1 103 ? -18.520 7.916 21.365 1.00 89.12 103 LYS A C 1
ATOM 784 O O . LYS A 1 103 ? -17.580 7.929 22.147 1.00 89.12 103 LYS A O 1
ATOM 789 N N . ALA A 1 104 ? -18.425 7.464 20.111 1.00 87.56 104 ALA A N 1
ATOM 790 C CA . ALA A 1 104 ? -17.237 6.831 19.541 1.00 87.56 104 ALA A CA 1
ATOM 791 C C . ALA A 1 104 ? -15.976 7.718 19.567 1.00 87.56 104 ALA A C 1
ATOM 793 O O . ALA A 1 104 ? -14.887 7.221 19.828 1.00 87.56 104 ALA A O 1
ATOM 794 N N . GLU A 1 105 ? -16.097 9.029 19.331 1.00 90.38 105 GLU A N 1
ATOM 795 C CA . GLU A 1 105 ? -14.956 9.954 19.427 1.00 90.38 105 GLU A CA 1
ATOM 796 C C . GLU A 1 105 ? -14.455 10.107 20.866 1.00 90.38 105 GLU A C 1
ATOM 798 O O . GLU A 1 105 ? -13.251 10.227 21.083 1.00 90.38 105 GLU A O 1
ATOM 803 N N . ARG A 1 106 ? -15.364 10.097 21.851 1.00 92.81 106 ARG A N 1
ATOM 804 C CA . ARG A 1 106 ? -14.982 10.145 23.270 1.00 92.81 106 ARG A CA 1
ATOM 805 C C . ARG A 1 106 ? -14.317 8.849 23.704 1.00 92.81 106 ARG A C 1
ATOM 807 O O . ARG A 1 106 ? -13.284 8.912 24.353 1.00 92.81 106 ARG A O 1
ATOM 814 N N . ASP A 1 107 ? -14.872 7.709 23.297 1.00 93.62 107 ASP A N 1
ATOM 815 C CA . ASP A 1 107 ? -14.294 6.395 23.588 1.00 93.62 107 ASP A CA 1
ATOM 816 C C . ASP A 1 107 ? -12.899 6.253 22.952 1.00 93.62 107 ASP A C 1
ATOM 818 O O . ASP A 1 107 ? -11.980 5.744 23.583 1.00 93.62 107 ASP A O 1
ATOM 822 N N . LEU A 1 108 ? -12.697 6.787 21.741 1.00 93.69 108 LEU A N 1
ATOM 823 C CA . LEU A 1 108 ? -11.382 6.837 21.099 1.00 93.69 108 LEU A CA 1
ATOM 824 C C . LEU A 1 108 ? -10.393 7.743 21.843 1.00 93.69 108 LEU A C 1
ATOM 826 O O . LEU A 1 108 ? -9.222 7.391 21.975 1.00 93.69 108 LEU A O 1
ATOM 830 N N . ALA A 1 109 ? -10.842 8.914 22.304 1.00 93.81 109 ALA A N 1
ATOM 831 C CA . ALA A 1 109 ? -10.003 9.824 23.081 1.00 93.81 109 ALA A CA 1
ATOM 832 C C . ALA A 1 109 ? -9.590 9.197 24.420 1.00 93.81 109 ALA A C 1
ATOM 834 O O . ALA A 1 109 ? -8.419 9.276 24.778 1.00 93.81 109 ALA A O 1
ATOM 835 N N . GLN A 1 110 ? -10.523 8.516 25.092 1.00 95.50 110 GLN A N 1
ATOM 836 C CA . GLN A 1 110 ? -10.250 7.781 26.323 1.00 95.50 110 GLN A CA 1
ATOM 837 C C . GLN A 1 110 ? -9.252 6.646 26.082 1.00 95.50 110 GLN A C 1
ATOM 839 O O . GLN A 1 110 ? -8.249 6.570 26.777 1.00 95.50 110 GLN A O 1
ATOM 844 N N . ALA A 1 111 ? -9.455 5.825 25.046 1.00 94.12 111 ALA A N 1
ATOM 845 C CA . ALA A 1 111 ? -8.537 4.730 24.727 1.00 94.12 111 ALA A CA 1
ATOM 846 C C . ALA A 1 111 ? -7.114 5.235 24.451 1.00 94.12 111 ALA A C 1
ATOM 848 O O . ALA A 1 111 ? -6.131 4.586 24.802 1.00 94.12 111 ALA A O 1
ATOM 849 N N . LYS A 1 112 ? -6.996 6.412 23.828 1.00 95.38 112 LYS A N 1
ATOM 850 C CA . LYS A 1 112 ? -5.706 7.059 23.601 1.00 95.38 112 LYS A CA 1
ATOM 851 C C . LYS A 1 112 ? -5.054 7.509 24.913 1.00 95.38 112 LYS A C 1
ATOM 853 O O . LYS A 1 112 ? -3.862 7.285 25.088 1.00 95.38 112 LYS A O 1
ATOM 858 N N . GLU A 1 113 ? -5.820 8.122 25.810 1.00 95.50 113 GLU A N 1
ATOM 859 C CA . GLU A 1 113 ? -5.343 8.534 27.134 1.00 95.50 113 GLU A CA 1
ATOM 860 C C . GLU A 1 113 ? -4.918 7.325 27.983 1.00 95.50 113 GLU A C 1
ATOM 862 O O . GLU A 1 113 ? -3.845 7.345 28.581 1.00 95.50 113 GLU A O 1
ATOM 867 N N . ASP A 1 114 ? -5.691 6.237 27.965 1.00 95.06 114 ASP A N 1
ATOM 868 C CA . ASP A 1 114 ? -5.374 5.004 28.691 1.00 95.06 114 ASP A CA 1
ATOM 869 C C . ASP A 1 114 ? -4.041 4.388 28.213 1.00 95.06 114 ASP A C 1
ATOM 871 O O . ASP A 1 114 ? -3.243 3.928 29.030 1.00 95.06 114 ASP A O 1
ATOM 875 N N . LEU A 1 115 ? -3.765 4.426 26.900 1.00 93.88 115 LEU A N 1
ATOM 876 C CA . LEU A 1 115 ? -2.492 3.971 26.318 1.00 93.88 115 LEU A CA 1
ATOM 877 C C . LEU A 1 115 ? -1.308 4.890 26.654 1.00 93.88 115 LEU A C 1
ATOM 879 O O . LEU A 1 115 ? -0.181 4.414 26.772 1.00 93.88 115 LEU A O 1
ATOM 883 N N . GLU A 1 116 ? -1.536 6.200 26.768 1.00 93.81 116 GLU A N 1
ATOM 884 C CA . GLU A 1 116 ? -0.491 7.167 27.132 1.00 93.81 116 GLU A CA 1
ATOM 885 C C . GLU A 1 116 ? -0.148 7.099 28.628 1.00 93.81 116 GLU A C 1
ATOM 887 O O . GLU A 1 116 ? 1.017 7.256 28.999 1.00 93.81 116 GLU A O 1
ATOM 892 N N . ASN A 1 117 ? -1.142 6.827 29.477 1.00 94.56 117 ASN A N 1
ATOM 893 C CA . ASN A 1 117 ? -0.981 6.760 30.928 1.00 94.56 117 ASN A CA 1
ATOM 894 C C . ASN A 1 117 ? -0.267 5.484 31.402 1.00 94.56 117 ASN A C 1
ATOM 896 O O . ASN A 1 117 ? 0.456 5.538 32.398 1.00 94.56 117 ASN A O 1
ATOM 900 N N . ASP A 1 118 ? -0.433 4.357 30.703 1.00 91.94 118 ASP A N 1
ATOM 901 C CA . ASP A 1 118 ? 0.238 3.096 31.037 1.00 91.94 118 ASP A CA 1
ATOM 902 C C . ASP A 1 118 ? 0.925 2.461 29.811 1.00 91.94 118 ASP A C 1
ATOM 904 O O . ASP A 1 118 ? 0.387 1.542 29.187 1.00 91.94 118 ASP A O 1
ATOM 908 N N . PRO A 1 119 ? 2.152 2.900 29.465 1.00 87.56 119 PRO A N 1
ATOM 909 C CA . PRO A 1 119 ? 2.890 2.359 28.324 1.00 87.56 119 PRO A CA 1
ATOM 910 C C . PRO A 1 119 ? 3.364 0.909 28.531 1.00 87.56 119 PRO A C 1
ATOM 912 O O . PRO A 1 119 ? 3.892 0.307 27.595 1.00 87.56 119 PRO A O 1
ATOM 915 N N . GLY A 1 120 ? 3.245 0.361 29.749 1.00 86.31 120 GLY A N 1
ATOM 916 C CA . GLY A 1 120 ? 3.602 -1.022 30.066 1.00 86.31 120 GLY A CA 1
ATOM 917 C C . GLY A 1 120 ? 2.448 -2.009 29.878 1.00 86.31 120 GLY A C 1
ATOM 918 O O . GLY A 1 120 ? 2.697 -3.214 29.774 1.00 86.31 120 GLY A O 1
ATOM 919 N N . LYS A 1 121 ? 1.204 -1.520 29.822 1.00 91.44 121 LYS A N 1
ATOM 920 C CA . LYS A 1 121 ? 0.016 -2.347 29.600 1.00 91.44 121 LYS A CA 1
ATOM 921 C C . LYS A 1 121 ? 0.011 -2.898 28.177 1.00 91.44 121 LYS A C 1
ATOM 923 O O . LYS A 1 121 ? 0.360 -2.214 27.217 1.00 91.44 121 LYS A O 1
ATOM 928 N N . ASP A 1 122 ? -0.417 -4.150 28.037 1.00 94.31 122 ASP A N 1
ATOM 929 C CA . ASP A 1 122 ? -0.624 -4.760 26.727 1.00 94.31 122 ASP A CA 1
ATOM 930 C C . ASP A 1 122 ? -1.725 -3.992 25.962 1.00 94.31 122 ASP A C 1
ATOM 932 O O . ASP A 1 122 ? -2.889 -4.009 26.385 1.00 94.31 122 ASP A O 1
ATOM 936 N N . PRO A 1 123 ? -1.399 -3.339 24.829 1.00 95.44 123 PRO A N 1
ATOM 937 C CA . PRO A 1 123 ? -2.366 -2.541 24.083 1.00 95.44 123 PRO A CA 1
ATOM 938 C C . PRO A 1 123 ? -3.519 -3.384 23.521 1.00 95.44 123 PRO A C 1
ATOM 940 O O . PRO A 1 123 ? -4.598 -2.853 23.268 1.00 95.44 123 PRO A O 1
ATOM 943 N N . ILE A 1 124 ? -3.328 -4.691 23.327 1.00 96.62 124 ILE A N 1
ATOM 944 C CA . ILE A 1 124 ? -4.362 -5.595 22.807 1.00 96.62 124 ILE A CA 1
ATOM 945 C C . ILE A 1 124 ? -5.302 -6.049 23.921 1.00 96.62 124 ILE A C 1
ATOM 947 O O . ILE A 1 124 ? -6.500 -6.184 23.688 1.00 96.62 124 ILE A O 1
ATOM 951 N N . ALA A 1 125 ? -4.798 -6.194 25.149 1.00 96.62 125 ALA A N 1
ATOM 952 C CA . ALA A 1 125 ? -5.651 -6.403 26.317 1.00 96.62 125 ALA A CA 1
ATOM 953 C C . ALA A 1 125 ? -6.609 -5.219 26.530 1.00 96.62 125 ALA A C 1
ATOM 955 O O . ALA A 1 125 ? -7.761 -5.426 26.898 1.00 96.62 125 ALA A O 1
ATOM 956 N N . LEU A 1 126 ? -6.172 -3.991 26.218 1.00 96.12 126 LEU A N 1
ATOM 957 C CA . LEU A 1 126 ? -7.058 -2.825 26.220 1.00 96.12 126 LEU A CA 1
ATOM 958 C C . LEU A 1 126 ? -8.179 -2.960 25.177 1.00 96.12 126 LEU A C 1
ATOM 960 O O . LEU A 1 126 ? -9.330 -2.673 25.479 1.00 96.12 126 LEU A O 1
ATOM 964 N N . LEU A 1 127 ? -7.883 -3.440 23.964 1.00 96.75 127 LEU A N 1
ATOM 965 C CA . LEU A 1 127 ? -8.926 -3.685 22.959 1.00 96.75 127 LEU A CA 1
ATOM 966 C C . LEU A 1 127 ? -9.964 -4.703 23.457 1.00 96.75 127 LEU A C 1
ATOM 968 O O . LEU A 1 127 ? -11.156 -4.530 23.211 1.00 96.75 127 LEU A O 1
ATOM 972 N N . GLU A 1 128 ? -9.527 -5.744 24.163 1.00 96.94 128 GLU A N 1
ATOM 973 C CA . GLU A 1 128 ? -10.419 -6.749 24.749 1.00 96.94 128 GLU A CA 1
ATOM 974 C C . GLU A 1 128 ? -11.271 -6.193 25.893 1.00 96.94 128 GLU A C 1
ATOM 976 O O . GLU A 1 128 ? -12.452 -6.517 25.974 1.00 96.94 128 GLU A O 1
ATOM 981 N N . GLU A 1 129 ? -10.717 -5.318 26.732 1.00 96.56 129 GLU A N 1
ATOM 982 C CA . GLU A 1 129 ? -11.463 -4.590 27.767 1.00 96.56 129 GLU A CA 1
ATOM 983 C C . GLU A 1 129 ? -12.552 -3.709 27.134 1.00 96.56 129 GLU A C 1
ATOM 985 O O . GLU A 1 129 ? -13.733 -3.826 27.457 1.00 96.56 129 GLU A O 1
ATOM 990 N N . TYR A 1 130 ? -12.194 -2.921 26.116 1.00 95.38 130 TYR A N 1
ATOM 991 C CA . TYR A 1 130 ? -13.168 -2.132 25.356 1.00 95.38 130 TYR A CA 1
ATOM 992 C C . TYR A 1 130 ? -14.182 -3.013 24.617 1.00 95.38 130 TYR A C 1
ATOM 994 O O . TYR A 1 130 ? -15.309 -2.583 24.366 1.00 95.38 130 TYR A O 1
ATOM 1002 N N . HIS A 1 131 ? -13.806 -4.237 24.248 1.00 95.38 131 HIS A N 1
ATOM 1003 C CA . HIS A 1 131 ? -14.723 -5.196 23.651 1.00 95.38 131 HIS A CA 1
ATOM 1004 C C . HIS A 1 131 ? -15.734 -5.720 24.678 1.00 95.38 131 HIS A C 1
ATOM 1006 O O . HIS A 1 131 ? -16.920 -5.770 24.349 1.00 95.38 131 HIS A O 1
ATOM 1012 N N . GLN A 1 132 ? -15.297 -6.055 25.895 1.00 96.00 132 GLN A N 1
ATOM 1013 C CA . GLN A 1 132 ? -16.180 -6.464 26.996 1.00 96.00 132 GLN A CA 1
ATOM 1014 C C . GLN A 1 132 ? -17.197 -5.370 27.343 1.00 96.00 132 GLN A C 1
ATOM 1016 O O . GLN A 1 132 ? -18.347 -5.678 27.641 1.00 96.00 132 GLN A O 1
ATOM 1021 N N . ASP A 1 133 ? -16.799 -4.106 27.203 1.00 95.00 133 ASP A N 1
ATOM 1022 C CA . ASP A 1 133 ? -17.666 -2.943 27.407 1.00 95.00 133 ASP A CA 1
ATOM 1023 C C . ASP A 1 133 ? -18.562 -2.592 26.201 1.00 95.00 133 ASP A C 1
ATOM 1025 O O . ASP A 1 133 ? -19.272 -1.585 26.239 1.00 95.00 133 ASP A O 1
ATOM 1029 N N . GLU A 1 134 ? -18.499 -3.352 25.101 1.00 94.06 134 GLU A N 1
ATOM 1030 C CA . GLU A 1 134 ? -19.190 -3.058 23.831 1.00 94.06 134 GLU A CA 1
ATOM 1031 C C . GLU A 1 134 ? -18.821 -1.682 23.225 1.00 94.06 134 GLU A C 1
ATOM 1033 O O . GLU A 1 134 ? -19.586 -1.072 22.474 1.00 94.06 134 GLU A O 1
ATOM 1038 N N . ARG A 1 135 ? -17.626 -1.171 23.546 1.00 94.31 135 ARG A N 1
ATOM 1039 C CA . ARG A 1 135 ? -17.082 0.110 23.055 1.00 94.31 135 ARG A CA 1
ATOM 1040 C C . ARG A 1 135 ? -15.981 -0.058 22.010 1.00 94.31 135 ARG A C 1
ATOM 1042 O O . ARG A 1 135 ? -15.486 0.934 21.479 1.00 94.31 135 ARG A O 1
ATOM 1049 N N . ALA A 1 136 ? -15.578 -1.289 21.707 1.00 95.19 136 ALA A N 1
ATOM 1050 C CA . ALA A 1 136 ? -14.523 -1.555 20.738 1.00 95.19 136 ALA A CA 1
ATOM 1051 C C . ALA A 1 136 ? -14.944 -1.153 19.317 1.00 95.19 136 ALA A C 1
ATOM 1053 O O . ALA A 1 136 ? -15.944 -1.624 18.780 1.00 95.19 136 ALA A O 1
ATOM 1054 N N . THR A 1 137 ? -14.126 -0.316 18.682 1.00 95.12 137 THR A N 1
ATOM 1055 C CA . THR A 1 137 ? -14.303 0.128 17.292 1.00 95.12 137 THR A CA 1
ATOM 1056 C C . THR A 1 137 ? -13.054 -0.177 16.471 1.00 95.12 137 THR A C 1
ATOM 1058 O O . THR A 1 137 ? -11.963 -0.352 17.020 1.00 95.12 137 THR A O 1
ATOM 1061 N N . VAL A 1 138 ? -13.175 -0.189 15.137 1.00 95.38 138 VAL A N 1
ATOM 1062 C CA . VAL A 1 138 ? -12.023 -0.376 14.226 1.00 95.38 138 VAL A CA 1
ATOM 1063 C C . VAL A 1 138 ? -10.944 0.686 14.463 1.00 95.38 138 VAL A C 1
ATOM 1065 O O . VAL A 1 138 ? -9.750 0.399 14.371 1.00 95.38 138 VAL A O 1
ATOM 1068 N N . ALA A 1 139 ? -11.342 1.908 14.820 1.00 95.12 139 ALA A N 1
ATOM 1069 C CA . ALA A 1 139 ? -10.412 2.990 15.110 1.00 95.12 139 ALA A CA 1
ATOM 1070 C C . ALA A 1 139 ? -9.624 2.751 16.413 1.00 95.12 139 ALA A C 1
ATOM 1072 O O . ALA A 1 139 ? -8.411 2.955 16.426 1.00 95.12 139 ALA A O 1
ATOM 1073 N N . ILE A 1 140 ? -10.277 2.245 17.468 1.00 95.88 140 ILE A N 1
ATOM 1074 C CA . ILE A 1 140 ? -9.602 1.845 18.717 1.00 95.88 140 ILE A CA 1
ATOM 1075 C C . ILE A 1 140 ? -8.649 0.678 18.450 1.00 95.88 140 ILE A C 1
ATOM 1077 O O . ILE A 1 140 ? -7.481 0.751 18.819 1.00 95.88 140 ILE A O 1
ATOM 1081 N N . ALA A 1 141 ? -9.090 -0.347 17.714 1.00 96.94 141 ALA A N 1
ATOM 1082 C CA . ALA A 1 141 ? -8.218 -1.456 17.329 1.00 96.94 141 ALA A CA 1
ATOM 1083 C C . ALA A 1 141 ? -6.996 -0.970 16.533 1.00 96.94 141 ALA A C 1
ATOM 1085 O O . ALA A 1 141 ? -5.876 -1.409 16.777 1.00 96.94 141 ALA A O 1
ATOM 1086 N N . THR A 1 142 ? -7.180 -0.004 15.629 1.00 96.62 142 THR A N 1
ATOM 1087 C CA . THR A 1 142 ? -6.073 0.616 14.886 1.00 96.62 142 THR A CA 1
ATOM 1088 C C . THR A 1 142 ? -5.078 1.305 15.817 1.00 96.62 142 THR A C 1
ATOM 1090 O O . THR A 1 142 ? -3.875 1.130 15.629 1.00 96.62 142 THR A O 1
ATOM 1093 N N . LEU A 1 143 ? -5.550 2.048 16.824 1.00 96.31 143 LEU A N 1
ATOM 1094 C CA . LEU A 1 143 ? -4.684 2.675 17.829 1.00 96.31 143 LEU A CA 1
ATOM 1095 C C . LEU A 1 143 ? -3.898 1.631 18.630 1.00 96.31 143 LEU A C 1
ATOM 1097 O O . LEU A 1 143 ? -2.684 1.768 18.766 1.00 96.31 143 LEU A O 1
ATOM 1101 N N . CYS A 1 144 ? -4.552 0.560 19.083 1.00 97.00 144 CYS A N 1
ATOM 1102 C CA . CYS A 1 144 ? -3.898 -0.533 19.803 1.00 97.00 144 CYS A CA 1
ATOM 1103 C C . CYS A 1 144 ? -2.808 -1.211 18.952 1.00 97.00 144 CYS A C 1
ATOM 1105 O O . CYS A 1 144 ? -1.685 -1.408 19.421 1.00 97.00 144 CYS A O 1
ATOM 1107 N N . LEU A 1 145 ? -3.092 -1.502 17.675 1.00 96.94 145 LEU A N 1
ATOM 1108 C CA . LEU A 1 145 ? -2.104 -2.076 16.752 1.00 96.94 145 LEU A CA 1
ATOM 1109 C C . LEU A 1 145 ? -0.938 -1.113 16.471 1.00 96.94 145 LEU A C 1
ATOM 1111 O O . LEU A 1 145 ? 0.206 -1.550 16.367 1.00 96.94 145 LEU A O 1
ATOM 1115 N N . GLN A 1 146 ? -1.197 0.195 16.364 1.00 96.00 146 GLN A N 1
ATOM 1116 C CA . GLN A 1 146 ? -0.150 1.211 16.188 1.00 96.00 146 GLN A CA 1
ATOM 1117 C C . GLN A 1 146 ? 0.741 1.353 17.423 1.00 96.00 146 GLN A C 1
ATOM 1119 O O . GLN A 1 146 ? 1.959 1.494 17.286 1.00 96.00 146 GLN A O 1
ATOM 1124 N N . ALA A 1 147 ? 0.150 1.325 18.619 1.00 96.00 147 ALA A N 1
ATOM 1125 C CA . ALA A 1 147 ? 0.887 1.351 19.876 1.00 96.00 147 ALA A CA 1
ATOM 1126 C C . ALA A 1 147 ? 1.802 0.123 19.978 1.00 96.00 147 ALA A C 1
ATOM 1128 O O . ALA A 1 147 ? 2.996 0.261 20.253 1.00 96.00 147 ALA A O 1
ATOM 1129 N N . PHE A 1 148 ? 1.283 -1.058 19.623 1.00 96.19 148 PHE A N 1
ATOM 1130 C CA . PHE A 1 148 ? 2.078 -2.279 19.557 1.00 96.19 148 PHE A CA 1
ATOM 1131 C C . PHE A 1 148 ? 3.217 -2.179 18.530 1.00 96.19 148 PHE A C 1
ATOM 1133 O O . PHE A 1 148 ? 4.374 -2.399 18.885 1.00 96.19 148 PHE A O 1
ATOM 1140 N N . ASP A 1 149 ? 2.944 -1.761 17.289 1.00 94.50 149 ASP A N 1
ATOM 1141 C CA . ASP A 1 149 ? 3.980 -1.564 16.258 1.00 94.50 149 ASP A CA 1
ATOM 1142 C C . ASP A 1 149 ? 5.063 -0.561 16.704 1.00 94.50 149 ASP A C 1
ATOM 1144 O O . ASP A 1 149 ? 6.257 -0.739 16.453 1.00 94.50 149 ASP A O 1
ATOM 1148 N N . THR A 1 150 ? 4.670 0.483 17.434 1.00 94.12 150 THR A N 1
ATOM 1149 C CA . THR A 1 150 ? 5.611 1.462 17.994 1.00 94.12 150 THR A CA 1
ATOM 1150 C C . THR A 1 150 ? 6.491 0.839 19.076 1.00 94.12 150 THR A C 1
ATOM 1152 O O . THR A 1 150 ? 7.700 1.080 19.081 1.00 94.12 150 THR A O 1
ATOM 1155 N N . SER A 1 151 ? 5.933 -0.024 19.930 1.00 93.25 151 SER A N 1
ATOM 1156 C CA . SER A 1 151 ? 6.712 -0.772 20.925 1.00 93.25 151 SER A CA 1
ATOM 1157 C C . SER A 1 151 ? 7.746 -1.708 20.274 1.00 93.25 151 SER A C 1
ATOM 1159 O O . SER A 1 151 ? 8.888 -1.795 20.731 1.00 93.25 151 SER A O 1
ATOM 1161 N N . LEU A 1 152 ? 7.404 -2.324 19.132 1.00 91.31 152 LEU A N 1
ATOM 1162 C CA . LEU A 1 152 ? 8.308 -3.203 18.382 1.00 91.31 152 LEU A CA 1
ATOM 1163 C C . LEU A 1 152 ? 9.497 -2.461 17.766 1.00 91.31 152 LEU A C 1
ATOM 1165 O O . LEU A 1 152 ? 10.594 -3.022 17.681 1.00 91.31 152 LEU A O 1
ATOM 1169 N N . LYS A 1 153 ? 9.313 -1.203 17.343 1.00 89.38 153 LYS A N 1
ATOM 1170 C CA . LYS A 1 153 ? 10.398 -0.375 16.782 1.00 89.38 153 LYS A CA 1
ATOM 1171 C C . LYS A 1 153 ? 11.494 -0.081 17.805 1.00 89.38 153 LYS A C 1
ATOM 1173 O O . LYS A 1 153 ? 12.645 0.084 17.407 1.00 89.38 153 LYS A O 1
ATOM 1178 N N . GLY A 1 154 ? 11.162 -0.066 19.098 1.00 85.81 154 GLY A N 1
ATOM 1179 C CA . GLY A 1 154 ? 12.142 0.054 20.181 1.00 85.81 154 GLY A CA 1
ATOM 1180 C C . GLY A 1 154 ? 13.004 -1.200 20.376 1.00 85.81 154 GLY A C 1
ATOM 1181 O O . GLY A 1 154 ? 14.114 -1.113 20.900 1.00 85.81 154 GLY A O 1
ATOM 1182 N N . LEU A 1 155 ? 12.536 -2.368 19.921 1.00 88.81 155 LEU A N 1
ATOM 1183 C CA . LEU A 1 155 ? 13.249 -3.636 20.067 1.00 88.81 155 LEU A CA 1
ATOM 1184 C C . LEU A 1 155 ? 14.255 -3.823 18.923 1.00 88.81 155 LEU A C 1
ATOM 1186 O O . LEU A 1 155 ? 13.883 -3.960 17.752 1.00 88.81 155 LEU A O 1
ATOM 1190 N N . GLN A 1 156 ? 15.544 -3.864 19.273 1.00 82.62 156 GLN A N 1
ATOM 1191 C CA . GLN A 1 156 ? 16.638 -4.005 18.303 1.00 82.62 156 GLN A CA 1
ATOM 1192 C C . GLN A 1 156 ? 16.801 -5.436 17.770 1.00 82.62 156 GLN A C 1
ATOM 1194 O O . GLN A 1 156 ? 17.243 -5.627 16.640 1.00 82.62 156 GLN A O 1
ATOM 1199 N N . THR A 1 157 ? 16.438 -6.452 18.557 1.00 86.44 157 THR A N 1
ATOM 1200 C CA . THR A 1 157 ? 16.745 -7.854 18.236 1.00 86.44 157 THR A CA 1
ATOM 1201 C C . THR A 1 157 ? 15.519 -8.588 17.700 1.00 86.44 157 THR A C 1
ATOM 1203 O O . THR A 1 157 ? 14.482 -8.612 18.361 1.00 86.44 157 THR A O 1
ATOM 1206 N N . ALA A 1 158 ? 15.663 -9.291 16.569 1.00 86.50 158 ALA A N 1
ATOM 1207 C CA . ALA A 1 158 ? 14.611 -10.143 15.996 1.00 86.50 158 ALA A CA 1
ATOM 1208 C C . ALA A 1 158 ? 14.043 -11.154 17.013 1.00 86.50 158 ALA A C 1
ATOM 1210 O O . ALA A 1 158 ? 12.834 -11.312 17.122 1.00 86.50 158 ALA A O 1
ATOM 1211 N N . LYS A 1 159 ? 14.902 -11.745 17.859 1.00 88.88 159 LYS A N 1
ATOM 1212 C CA . LYS A 1 159 ? 14.488 -12.652 18.947 1.00 88.88 159 LYS A CA 1
ATOM 1213 C C . LYS A 1 159 ? 13.539 -12.003 19.961 1.00 88.88 159 LYS A C 1
ATOM 1215 O O . LYS A 1 159 ? 12.625 -12.658 20.445 1.00 88.88 159 LYS A O 1
ATOM 1220 N N . LEU A 1 160 ? 13.761 -10.730 20.302 1.00 90.19 160 LEU A N 1
ATOM 1221 C CA . LEU A 1 160 ? 12.894 -10.009 21.241 1.00 90.19 160 LEU A CA 1
ATOM 1222 C C . LEU A 1 160 ? 11.543 -9.695 20.605 1.00 90.19 160 LEU A C 1
ATOM 1224 O O . LEU A 1 160 ? 10.524 -9.804 21.278 1.00 90.19 160 LEU A O 1
ATOM 1228 N N . ARG A 1 161 ? 11.536 -9.359 19.309 1.00 90.38 161 ARG A N 1
ATOM 1229 C CA . ARG A 1 161 ? 10.295 -9.169 18.551 1.00 90.38 161 ARG A CA 1
ATOM 1230 C C . ARG A 1 161 ? 9.491 -10.459 18.491 1.00 90.38 161 ARG A C 1
ATOM 1232 O O . ARG A 1 161 ? 8.330 -10.440 18.868 1.00 90.38 161 ARG A O 1
ATOM 1239 N N . HIS A 1 162 ? 10.126 -11.576 18.134 1.00 90.19 162 HIS A N 1
ATOM 1240 C CA . HIS A 1 162 ? 9.473 -12.886 18.115 1.00 90.19 162 HIS A CA 1
ATOM 1241 C C . HIS A 1 162 ? 8.853 -13.231 19.475 1.00 90.19 162 HIS A C 1
ATOM 1243 O O . HIS A 1 162 ? 7.681 -13.576 19.548 1.00 90.19 162 HIS A O 1
ATOM 1249 N N . LYS A 1 163 ? 9.594 -13.027 20.574 1.00 92.69 163 LYS A N 1
ATOM 1250 C CA . LYS A 1 163 ? 9.061 -13.233 21.929 1.00 92.69 163 LYS A CA 1
ATOM 1251 C C . LYS A 1 163 ? 7.857 -12.328 22.230 1.00 92.69 163 LYS A C 1
ATOM 1253 O O . LYS A 1 163 ? 6.915 -12.764 22.891 1.00 92.69 163 LYS A O 1
ATOM 1258 N N . ALA A 1 164 ? 7.875 -11.075 21.771 1.00 93.25 164 ALA A N 1
ATOM 1259 C CA . ALA A 1 164 ? 6.745 -10.159 21.929 1.00 93.25 164 ALA A CA 1
ATOM 1260 C C . ALA A 1 164 ? 5.508 -10.643 21.151 1.00 93.25 164 ALA A C 1
ATOM 1262 O O . ALA A 1 164 ? 4.413 -10.641 21.711 1.00 93.25 164 ALA A O 1
ATOM 1263 N N . PHE A 1 165 ? 5.685 -11.126 19.917 1.00 93.75 165 PHE A N 1
ATOM 1264 C CA . PHE A 1 165 ? 4.613 -11.741 19.126 1.00 93.75 165 PHE A CA 1
ATOM 1265 C C . PHE A 1 165 ? 4.054 -13.007 19.786 1.00 93.75 165 PHE A C 1
ATOM 1267 O O . PHE A 1 165 ? 2.840 -13.131 19.912 1.00 93.75 165 PHE A O 1
ATOM 1274 N N . GLU A 1 166 ? 4.911 -13.900 20.288 1.00 93.56 166 GLU A N 1
ATOM 1275 C CA . GLU A 1 166 ? 4.482 -15.115 20.998 1.00 93.56 166 GLU A CA 1
ATOM 1276 C C . GLU A 1 166 ? 3.665 -14.803 22.257 1.00 93.56 166 GLU A C 1
ATOM 1278 O O . GLU A 1 166 ? 2.707 -15.517 22.563 1.00 93.56 166 GLU A O 1
ATOM 1283 N N . THR A 1 167 ? 4.050 -13.745 22.978 1.00 94.81 167 THR A N 1
ATOM 1284 C CA . THR A 1 167 ? 3.434 -13.365 24.256 1.00 94.81 167 THR A CA 1
ATOM 1285 C C . THR A 1 167 ? 2.109 -12.637 24.051 1.00 94.81 167 THR A C 1
ATOM 1287 O O . THR A 1 167 ? 1.126 -12.969 24.705 1.00 94.81 167 THR A O 1
ATOM 1290 N N . VAL A 1 168 ? 2.078 -11.637 23.165 1.00 95.88 168 VAL A N 1
ATOM 1291 C CA . VAL A 1 168 ? 0.916 -10.746 23.009 1.00 95.88 168 VAL A CA 1
ATOM 1292 C C . VAL A 1 168 ? -0.082 -11.276 21.980 1.00 95.88 168 VAL A C 1
ATOM 1294 O O . VAL A 1 168 ? -1.286 -11.107 22.174 1.00 95.88 168 VAL A O 1
ATOM 1297 N N . GLN A 1 169 ? 0.400 -11.925 20.913 1.00 96.75 169 GLN A N 1
ATOM 1298 C CA . GLN A 1 169 ? -0.393 -12.424 19.776 1.00 96.75 169 GLN A CA 1
ATOM 1299 C C . GLN A 1 169 ? -1.392 -11.378 19.236 1.00 96.75 169 GLN A C 1
ATOM 1301 O O . GLN A 1 169 ? -2.603 -11.643 19.170 1.00 96.75 169 GLN A O 1
ATOM 1306 N N . PRO A 1 170 ? -0.923 -10.153 18.917 1.00 97.00 170 PRO A N 1
ATOM 1307 C CA . PRO A 1 170 ? -1.789 -9.039 18.547 1.00 97.00 170 PRO A CA 1
ATOM 1308 C C . PRO A 1 170 ? -2.701 -9.332 17.359 1.00 97.00 170 PRO A C 1
ATOM 1310 O O . PRO A 1 170 ? -3.880 -8.969 17.396 1.00 97.00 170 PRO A O 1
ATOM 1313 N N . ALA A 1 171 ? -2.198 -9.981 16.309 1.00 97.25 171 ALA A N 1
ATOM 1314 C CA . ALA A 1 171 ? -2.987 -10.235 15.117 1.00 97.25 171 ALA A CA 1
ATOM 1315 C C . ALA A 1 171 ? -4.024 -11.319 15.378 1.00 97.25 171 ALA A C 1
ATOM 1317 O O . ALA A 1 171 ? -5.195 -11.117 15.057 1.00 97.25 171 ALA A O 1
ATOM 1318 N N . ARG A 1 172 ? -3.636 -12.425 16.025 1.00 97.44 172 ARG A N 1
ATOM 1319 C CA . ARG A 1 172 ? -4.566 -13.494 16.399 1.00 97.44 172 ARG A CA 1
ATOM 1320 C C . ARG A 1 172 ? -5.739 -12.976 17.222 1.00 97.44 172 ARG A C 1
ATOM 1322 O O . ARG A 1 172 ? -6.887 -13.252 16.879 1.00 97.44 172 ARG A O 1
ATOM 1329 N N . ARG A 1 173 ? -5.470 -12.215 18.286 1.00 97.44 173 ARG A N 1
ATOM 1330 C CA . ARG A 1 173 ? -6.509 -11.678 19.182 1.00 97.44 173 ARG A CA 1
ATOM 1331 C C . ARG A 1 173 ? -7.392 -10.660 18.471 1.00 97.44 173 ARG A C 1
ATOM 1333 O O . ARG A 1 173 ? -8.615 -10.734 18.568 1.00 97.44 173 ARG A O 1
ATOM 1340 N N . THR A 1 174 ? -6.797 -9.790 17.656 1.00 97.19 174 THR A N 1
ATOM 1341 C CA . THR A 1 174 ? -7.561 -8.829 16.847 1.00 97.19 174 THR A CA 1
ATOM 1342 C C . THR A 1 174 ? -8.432 -9.528 15.799 1.00 97.19 174 THR A C 1
ATOM 1344 O O . THR A 1 174 ? -9.569 -9.117 15.584 1.00 97.19 174 THR A O 1
ATOM 1347 N N . LEU A 1 175 ? -7.954 -10.606 15.167 1.00 96.62 175 LEU A N 1
ATOM 1348 C CA . LEU A 1 175 ? -8.754 -11.416 14.243 1.00 96.62 175 LEU A CA 1
ATOM 1349 C C . LEU A 1 175 ? -9.899 -12.127 14.969 1.00 96.62 175 LEU A C 1
ATOM 1351 O O . LEU A 1 175 ? -11.022 -12.111 14.472 1.00 96.62 175 LEU A O 1
ATOM 1355 N N . LEU A 1 176 ? -9.652 -12.707 16.148 1.00 95.81 176 LEU A N 1
ATOM 1356 C CA . LEU A 1 176 ? -10.702 -13.326 16.964 1.00 95.81 176 LEU A CA 1
ATOM 1357 C C . LEU A 1 176 ? -11.798 -12.321 17.326 1.00 95.81 176 LEU A C 1
ATOM 1359 O O . LEU A 1 176 ? -12.976 -12.633 17.175 1.00 95.81 176 LEU A O 1
ATOM 1363 N N . TRP A 1 177 ? -11.421 -11.104 17.718 1.00 95.50 177 TRP A N 1
ATOM 1364 C CA . TRP A 1 177 ? -12.364 -10.008 17.934 1.00 95.50 177 TRP A CA 1
ATOM 1365 C C . TRP A 1 177 ? -13.133 -9.649 16.651 1.00 95.50 177 TRP A C 1
ATOM 1367 O O . TRP A 1 177 ? -14.364 -9.601 16.654 1.00 95.50 177 TRP A O 1
ATOM 1377 N N . LEU A 1 178 ? -12.428 -9.473 15.528 1.00 94.81 178 LEU A N 1
ATOM 1378 C CA . LEU A 1 178 ? -13.013 -9.110 14.233 1.00 94.81 178 LEU A CA 1
ATOM 1379 C C . LEU A 1 178 ? -14.040 -10.145 13.736 1.00 94.81 178 LEU A C 1
ATOM 1381 O O . LEU A 1 178 ? -15.078 -9.777 13.173 1.00 94.81 178 LEU A O 1
ATOM 1385 N N . PHE A 1 179 ? -13.750 -11.435 13.918 1.00 93.12 179 PHE A N 1
ATOM 1386 C CA . PHE A 1 179 ? -14.647 -12.528 13.549 1.00 93.12 179 PHE A CA 1
ATOM 1387 C C . PHE A 1 179 ? -15.773 -12.713 14.567 1.00 93.12 179 PHE A C 1
ATOM 1389 O O . PHE A 1 179 ? -16.928 -12.831 14.162 1.00 93.12 179 PHE A O 1
ATOM 1396 N N . GLY A 1 180 ? -15.464 -12.678 15.866 1.00 92.94 180 GLY A N 1
ATOM 1397 C CA . GLY A 1 180 ? -16.436 -12.869 16.943 1.00 92.94 180 GLY A CA 1
ATOM 1398 C C . GLY A 1 180 ? -17.541 -11.814 16.940 1.00 92.94 180 GLY A C 1
ATOM 1399 O O . GLY A 1 180 ? -18.709 -12.146 17.113 1.00 92.94 180 GLY A O 1
ATOM 1400 N N . GLN A 1 181 ? -17.189 -10.559 16.654 1.00 91.75 181 GLN A N 1
ATOM 1401 C CA . GLN A 1 181 ? -18.139 -9.446 16.561 1.00 91.75 181 GLN A CA 1
ATOM 1402 C C . GLN A 1 181 ? -18.706 -9.231 15.153 1.00 91.75 181 GLN A C 1
ATOM 1404 O O . GLN A 1 181 ? -19.470 -8.296 14.934 1.00 91.75 181 GLN A O 1
ATOM 1409 N N . ARG A 1 182 ? -18.305 -10.054 14.173 1.00 91.56 182 ARG A N 1
ATOM 1410 C CA . ARG A 1 182 ? -18.634 -9.859 12.751 1.00 91.56 182 ARG A CA 1
ATOM 1411 C C . ARG A 1 182 ? -18.337 -8.441 12.251 1.00 91.56 182 ARG A C 1
ATOM 1413 O O . ARG A 1 182 ? -18.981 -7.936 11.340 1.00 91.56 182 ARG A O 1
ATOM 1420 N N . ILE A 1 183 ? -17.315 -7.788 12.806 1.00 89.25 183 ILE A N 1
ATOM 1421 C CA . ILE A 1 183 ? -16.946 -6.416 12.427 1.00 89.25 183 ILE A CA 1
ATOM 1422 C C . ILE A 1 183 ? -16.459 -6.365 10.982 1.00 89.25 183 ILE A C 1
ATOM 1424 O O . ILE A 1 183 ? -16.643 -5.355 10.306 1.00 89.25 183 ILE A O 1
ATOM 1428 N N . HIS A 1 184 ? -15.913 -7.468 10.468 1.00 85.81 184 HIS A N 1
ATOM 1429 C CA . HIS A 1 184 ? -15.607 -7.604 9.048 1.00 85.81 184 HIS A CA 1
ATOM 1430 C C . HIS A 1 184 ? -16.841 -7.401 8.144 1.00 85.81 184 HIS A C 1
ATOM 1432 O O . HIS A 1 184 ? -16.657 -6.980 7.007 1.00 85.81 184 HIS A O 1
ATOM 1438 N N . GLU A 1 185 ? -18.067 -7.602 8.657 1.00 89.31 185 GLU A N 1
ATOM 1439 C CA . GLU A 1 185 ? -19.358 -7.325 8.001 1.00 89.31 185 GLU A CA 1
ATOM 1440 C C . GLU A 1 185 ? -19.846 -5.882 8.106 1.00 89.31 185 GLU A C 1
ATOM 1442 O O . GLU A 1 185 ? -20.841 -5.508 7.487 1.00 89.31 185 GLU A O 1
ATOM 1447 N N . THR A 1 186 ? -19.130 -5.026 8.829 1.00 88.69 186 THR A N 1
ATOM 1448 C CA . THR A 1 186 ? -19.526 -3.628 8.995 1.00 88.69 186 THR A CA 1
ATOM 1449 C C . THR A 1 186 ? -18.984 -2.742 7.876 1.00 88.69 186 THR A C 1
ATOM 1451 O O . THR A 1 186 ? -17.873 -2.913 7.360 1.00 88.69 186 THR A O 1
ATOM 1454 N N . ALA A 1 187 ? -19.752 -1.704 7.536 1.00 86.38 187 ALA A N 1
ATOM 1455 C CA . ALA A 1 187 ? -19.304 -0.670 6.608 1.00 86.38 187 ALA A CA 1
ATOM 1456 C C . ALA A 1 187 ? -18.079 0.099 7.136 1.00 86.38 187 ALA A C 1
ATOM 1458 O O . ALA A 1 187 ? -17.330 0.654 6.332 1.00 86.38 187 ALA A O 1
ATOM 1459 N N . GLU A 1 188 ? -17.858 0.130 8.454 1.00 87.31 188 GLU A N 1
ATOM 1460 C CA . GLU A 1 188 ? -16.676 0.740 9.071 1.00 87.31 188 GLU A CA 1
ATOM 1461 C C . GLU A 1 188 ? -15.402 0.024 8.632 1.00 87.31 188 GLU A C 1
ATOM 1463 O O . GLU A 1 188 ? -14.487 0.660 8.105 1.00 87.31 188 GLU A O 1
ATOM 1468 N N . PHE A 1 189 ? -15.380 -1.307 8.743 1.00 89.75 189 PHE A N 1
ATOM 1469 C CA . PHE A 1 189 ? -14.256 -2.108 8.278 1.00 89.75 189 PHE A CA 1
ATOM 1470 C C . PHE A 1 189 ? -14.025 -1.917 6.778 1.00 89.75 189 PHE A C 1
ATOM 1472 O O . PHE A 1 189 ? -12.902 -1.653 6.354 1.00 89.75 189 PHE A O 1
ATOM 1479 N N . ALA A 1 190 ? -15.076 -1.975 5.957 1.00 87.12 190 ALA A N 1
ATOM 1480 C CA . ALA A 1 190 ? -14.948 -1.820 4.509 1.00 87.12 190 ALA A CA 1
ATOM 1481 C C . ALA A 1 190 ? -14.379 -0.447 4.107 1.00 87.12 190 ALA A C 1
ATOM 1483 O O . ALA A 1 190 ? -13.427 -0.374 3.322 1.00 87.12 190 ALA A O 1
ATOM 1484 N N . ASN A 1 191 ? -14.918 0.628 4.692 1.00 84.38 191 ASN A N 1
ATOM 1485 C CA . ASN A 1 191 ? -14.590 2.011 4.343 1.00 84.38 191 ASN A CA 1
ATOM 1486 C C . ASN A 1 191 ? -13.303 2.542 4.976 1.00 84.38 191 ASN A C 1
ATOM 1488 O O . ASN A 1 191 ? -12.826 3.594 4.524 1.00 84.38 191 ASN A O 1
ATOM 1492 N N . ASP A 1 192 ? -12.759 1.842 5.978 1.00 84.44 192 ASP A N 1
ATOM 1493 C CA . ASP A 1 192 ? -11.512 2.208 6.647 1.00 84.44 192 ASP A CA 1
ATOM 1494 C C . ASP A 1 192 ? -10.411 2.573 5.636 1.00 84.44 192 ASP A C 1
ATOM 1496 O O . ASP A 1 192 ? -10.288 1.942 4.574 1.00 84.44 192 ASP A O 1
ATOM 1500 N N . SER A 1 193 ? -9.609 3.586 5.992 1.00 73.56 193 SER A N 1
ATOM 1501 C CA . SER A 1 193 ? -8.539 4.181 5.173 1.00 73.56 193 SER A CA 1
ATOM 1502 C C . SER A 1 193 ? -7.535 3.147 4.654 1.00 73.56 193 SER A C 1
ATOM 1504 O O . SER A 1 193 ? -6.866 3.376 3.649 1.00 73.56 193 SER A O 1
ATOM 1506 N N . GLY A 1 194 ? -7.501 1.963 5.266 1.00 86.62 194 GLY A N 1
ATOM 1507 C CA . GLY A 1 194 ? -6.643 0.851 4.903 1.00 86.62 194 GLY A CA 1
ATOM 1508 C C . GLY A 1 194 ? -5.490 0.698 5.877 1.00 86.62 194 GLY A C 1
ATOM 1509 O O . GLY A 1 194 ? -4.801 -0.315 5.805 1.00 86.62 194 GLY A O 1
ATOM 1510 N N . GLN A 1 195 ? -5.303 1.646 6.799 1.00 92.44 195 GLN A N 1
ATOM 1511 C CA . GLN A 1 195 ? -4.251 1.577 7.803 1.00 92.44 195 GLN A CA 1
ATOM 1512 C C . GLN A 1 195 ? -4.483 0.419 8.777 1.00 92.44 195 GLN A C 1
ATOM 1514 O O . GLN A 1 195 ? -3.550 -0.342 9.025 1.00 92.44 195 GLN A O 1
ATOM 1519 N N . PHE A 1 196 ? -5.722 0.228 9.253 1.00 95.25 196 PHE A N 1
ATOM 1520 C CA . PHE A 1 196 ? -6.076 -0.924 10.086 1.00 95.25 196 PHE A CA 1
ATOM 1521 C C . PHE A 1 196 ? -5.721 -2.230 9.377 1.00 95.25 196 PHE A C 1
ATOM 1523 O O . PHE A 1 196 ? -4.995 -3.066 9.904 1.00 95.25 196 PHE A O 1
ATOM 1530 N N . LYS A 1 197 ? -6.184 -2.366 8.129 1.00 94.50 197 LYS A N 1
ATOM 1531 C CA . LYS A 1 197 ? -5.989 -3.563 7.300 1.00 94.50 197 LYS A CA 1
ATOM 1532 C C . LYS A 1 197 ? -4.511 -3.823 7.042 1.00 94.50 197 LYS A C 1
ATOM 1534 O O . LYS A 1 197 ? -4.091 -4.970 7.096 1.00 94.50 197 LYS A O 1
ATOM 1539 N N . GLN A 1 198 ? -3.728 -2.782 6.760 1.00 94.94 198 GLN A N 1
ATOM 1540 C CA . GLN A 1 198 ? -2.285 -2.887 6.539 1.00 94.94 198 GLN A CA 1
ATOM 1541 C C . GLN A 1 198 ? -1.557 -3.386 7.786 1.00 94.94 198 GLN A C 1
ATOM 1543 O O . GLN A 1 198 ? -0.788 -4.336 7.679 1.00 94.94 198 GLN A O 1
ATOM 1548 N N . LEU A 1 199 ? -1.834 -2.793 8.952 1.00 95.94 199 LEU A N 1
ATOM 1549 C CA . LEU A 1 199 ? -1.223 -3.199 10.220 1.00 95.94 199 LEU A CA 1
ATOM 1550 C C . LEU A 1 199 ? -1.641 -4.612 10.618 1.00 95.94 199 LEU A C 1
ATOM 1552 O O . LEU A 1 199 ? -0.783 -5.440 10.904 1.00 95.94 199 LEU A O 1
ATOM 1556 N N . LEU A 1 200 ? -2.941 -4.908 10.564 1.00 97.19 200 LEU A N 1
ATOM 1557 C CA . LEU A 1 200 ? -3.471 -6.233 10.866 1.00 97.19 200 LEU A CA 1
ATOM 1558 C C . LEU A 1 200 ? -2.847 -7.296 9.962 1.00 97.19 200 LEU A C 1
ATOM 1560 O O . LEU A 1 200 ? -2.408 -8.328 10.451 1.00 97.19 200 LEU A O 1
ATOM 1564 N N . THR A 1 201 ? -2.775 -7.029 8.655 1.00 97.25 201 THR A N 1
ATOM 1565 C CA . THR A 1 201 ? -2.171 -7.963 7.698 1.00 97.25 201 THR A CA 1
ATOM 1566 C C . THR A 1 201 ? -0.692 -8.163 7.998 1.00 97.25 201 THR A C 1
ATOM 1568 O O . THR A 1 201 ? -0.243 -9.297 8.048 1.00 97.25 201 THR A O 1
ATOM 1571 N N . TYR A 1 202 ? 0.065 -7.087 8.223 1.00 95.75 202 TYR A N 1
ATOM 1572 C CA . TYR A 1 202 ? 1.489 -7.182 8.542 1.00 95.75 202 TYR A CA 1
ATOM 1573 C C . TYR A 1 202 ? 1.738 -8.048 9.784 1.00 95.75 202 TYR A C 1
ATOM 1575 O O . TYR A 1 202 ? 2.525 -8.988 9.728 1.00 95.75 202 TYR A O 1
ATOM 1583 N N . LEU A 1 203 ? 1.025 -7.770 10.878 1.00 96.12 203 LEU A N 1
ATOM 1584 C CA . LEU A 1 203 ? 1.175 -8.512 12.130 1.00 96.12 203 LEU A CA 1
ATOM 1585 C C . LEU A 1 203 ? 0.700 -9.967 11.984 1.00 96.12 203 LEU A C 1
ATOM 1587 O O . LEU A 1 203 ? 1.318 -10.867 12.537 1.00 96.12 203 LEU A O 1
ATOM 1591 N N . ALA A 1 204 ? -0.359 -10.214 11.208 1.00 97.31 204 ALA A N 1
ATOM 1592 C CA . ALA A 1 204 ? -0.843 -11.567 10.937 1.00 97.31 204 ALA A CA 1
ATOM 1593 C C . ALA A 1 204 ? 0.173 -12.390 10.138 1.00 97.31 204 ALA A C 1
ATOM 1595 O O . ALA A 1 204 ? 0.345 -13.572 10.418 1.00 97.31 204 ALA A O 1
ATOM 1596 N N . MET A 1 205 ? 0.864 -11.777 9.174 1.00 96.31 205 MET A N 1
ATOM 1597 C CA . MET A 1 205 ? 1.908 -12.462 8.414 1.00 96.31 205 MET A CA 1
ATOM 1598 C C . MET A 1 205 ? 3.131 -12.788 9.285 1.00 96.31 205 MET A C 1
ATOM 1600 O O . MET A 1 205 ? 3.651 -13.894 9.174 1.00 96.31 205 MET A O 1
ATOM 1604 N N . GLU A 1 206 ? 3.543 -11.883 10.184 1.00 93.44 206 GLU A N 1
ATOM 1605 C CA . GLU A 1 206 ? 4.606 -12.148 11.177 1.00 93.44 206 GLU A CA 1
ATOM 1606 C C . GLU A 1 206 ? 4.240 -13.291 12.140 1.00 93.44 206 GLU A C 1
ATOM 1608 O O . GLU A 1 206 ? 5.099 -14.076 12.527 1.00 93.44 206 GLU A O 1
ATOM 1613 N N . GLU A 1 207 ? 2.962 -13.423 12.510 1.00 95.56 207 GLU A N 1
ATOM 1614 C CA . GLU A 1 207 ? 2.465 -14.525 13.350 1.00 95.56 207 GLU A CA 1
ATOM 1615 C C . GLU A 1 207 ? 2.224 -15.838 12.579 1.00 95.56 207 GLU A C 1
ATOM 1617 O O . GLU A 1 207 ? 1.814 -16.834 13.178 1.00 95.56 207 GLU A O 1
ATOM 1622 N N . GLY A 1 208 ? 2.436 -15.864 11.258 1.00 95.31 208 GLY A N 1
ATOM 1623 C CA . GLY A 1 208 ? 2.171 -17.042 10.426 1.00 95.31 208 GLY A CA 1
ATOM 1624 C C . GLY A 1 208 ? 0.680 -17.347 10.222 1.00 95.31 208 GLY A C 1
ATOM 1625 O O . GLY A 1 208 ? 0.314 -18.487 9.942 1.00 95.31 208 GLY A O 1
ATOM 1626 N N . LEU A 1 209 ? -0.195 -16.345 10.344 1.00 97.12 209 LEU A N 1
ATOM 1627 C CA . LEU A 1 209 ? -1.654 -16.462 10.196 1.00 97.12 209 LEU A CA 1
ATOM 1628 C C . LEU A 1 209 ? -2.138 -16.205 8.757 1.00 97.12 209 LEU A C 1
ATOM 1630 O O . LEU A 1 209 ? -3.190 -15.601 8.522 1.00 97.12 209 LEU A O 1
ATOM 1634 N N . GLU A 1 210 ? -1.352 -16.637 7.774 1.00 97.00 210 GLU A N 1
ATOM 1635 C CA . GLU A 1 210 ? -1.635 -16.416 6.353 1.00 97.00 210 GLU A CA 1
ATOM 1636 C C . GLU A 1 210 ? -2.953 -17.089 5.923 1.00 97.00 210 GLU A C 1
ATOM 1638 O O . GLU A 1 210 ? -3.779 -16.481 5.239 1.00 97.00 210 GLU A O 1
ATOM 1643 N N . GLU A 1 211 ? -3.216 -18.299 6.417 1.00 96.94 211 GLU A N 1
ATOM 1644 C CA . GLU A 1 211 ? -4.448 -19.050 6.142 1.00 96.94 211 GLU A CA 1
ATOM 1645 C C . GLU A 1 211 ? -5.706 -18.323 6.633 1.00 96.94 211 GLU A C 1
ATOM 1647 O O . GLU A 1 211 ? -6.748 -18.327 5.974 1.00 96.94 211 GLU A O 1
ATOM 1652 N N . GLN A 1 212 ? -5.625 -17.645 7.780 1.00 96.69 212 GLN A N 1
ATOM 1653 C CA . GLN A 1 212 ? -6.734 -16.875 8.338 1.00 96.69 212 GLN A CA 1
ATOM 1654 C C . GLN A 1 212 ? -7.006 -15.615 7.511 1.00 96.69 212 GLN A C 1
ATOM 1656 O O . GLN A 1 212 ? -8.166 -15.229 7.350 1.00 96.69 212 GLN A O 1
ATOM 1661 N N . LEU A 1 213 ? -5.968 -14.994 6.941 1.00 97.06 213 LEU A N 1
ATOM 1662 C CA . LEU A 1 213 ? -6.134 -13.892 5.992 1.00 97.06 213 LEU A CA 1
ATOM 1663 C C . LEU A 1 213 ? -6.791 -14.375 4.695 1.00 97.06 213 LEU A C 1
ATOM 1665 O O . LEU A 1 213 ? -7.699 -13.713 4.190 1.00 97.06 213 LEU A O 1
ATOM 1669 N N . TRP A 1 214 ? -6.415 -15.551 4.188 1.00 97.06 214 TRP A N 1
ATOM 1670 C CA . TRP A 1 214 ? -7.091 -16.163 3.043 1.00 97.06 214 TRP A CA 1
ATOM 1671 C C . TRP A 1 214 ? -8.543 -16.534 3.345 1.00 97.06 214 TRP A C 1
ATOM 1673 O O . TRP A 1 214 ? -9.419 -16.311 2.507 1.00 97.06 214 TRP A O 1
ATOM 1683 N N . ALA A 1 215 ? -8.833 -17.042 4.544 1.00 95.12 215 ALA A N 1
ATOM 1684 C CA . ALA A 1 215 ? -10.200 -17.280 4.998 1.00 95.12 215 ALA A CA 1
ATOM 1685 C C . ALA A 1 215 ? -11.005 -15.969 5.054 1.00 95.12 215 ALA A C 1
ATOM 1687 O O . ALA A 1 215 ? -12.132 -15.921 4.559 1.00 95.12 215 ALA A O 1
ATOM 1688 N N . LEU A 1 216 ? -10.403 -14.883 5.554 1.00 94.25 216 LEU A N 1
ATOM 1689 C CA . LEU A 1 216 ? -11.005 -13.546 5.556 1.00 94.25 216 LEU A CA 1
ATOM 1690 C C . LEU A 1 216 ? -11.272 -13.039 4.129 1.00 94.25 216 LEU A C 1
ATOM 1692 O O . LEU A 1 216 ? -12.329 -12.475 3.861 1.00 94.25 216 LEU A O 1
ATOM 1696 N N . LEU A 1 217 ? -10.351 -13.268 3.188 1.00 94.62 217 LEU A N 1
ATOM 1697 C CA . LEU A 1 217 ? -10.540 -12.931 1.774 1.00 94.62 217 LEU A CA 1
ATOM 1698 C C . LEU A 1 217 ? -11.640 -13.771 1.113 1.00 94.62 217 LEU A C 1
ATOM 1700 O O . LEU A 1 217 ? -12.337 -13.261 0.235 1.00 94.62 217 LEU A O 1
ATOM 1704 N N . LYS A 1 218 ? -11.819 -15.031 1.522 1.00 94.56 218 LYS A N 1
ATOM 1705 C CA . LYS A 1 218 ? -12.862 -15.932 1.006 1.00 94.56 218 LYS A CA 1
ATOM 1706 C C . LYS A 1 218 ? -14.247 -15.613 1.575 1.00 94.56 218 LYS A C 1
ATOM 1708 O O . LYS A 1 218 ? -15.237 -15.803 0.868 1.00 94.56 218 LYS A O 1
ATOM 1713 N N . ALA A 1 219 ? -14.323 -15.071 2.791 1.00 91.19 219 ALA A N 1
ATOM 1714 C CA . ALA A 1 219 ? -15.581 -14.694 3.429 1.00 91.19 219 ALA A CA 1
ATOM 1715 C C . ALA A 1 219 ? -16.418 -13.772 2.523 1.00 91.19 219 ALA A C 1
ATOM 1717 O O . ALA A 1 219 ? -15.901 -12.813 1.923 1.00 91.19 219 ALA A O 1
ATOM 1718 N N . ASP A 1 220 ? -17.702 -14.112 2.368 1.00 85.25 220 ASP A N 1
ATOM 1719 C CA . ASP A 1 220 ? -18.668 -13.227 1.725 1.00 85.25 220 ASP A CA 1
ATOM 1720 C C . ASP A 1 220 ? -19.241 -12.272 2.744 1.00 85.25 220 ASP A C 1
ATOM 1722 O O . ASP A 1 220 ? -19.751 -12.658 3.790 1.00 85.25 220 ASP A O 1
ATOM 1726 N N . VAL A 1 221 ? -19.101 -11.004 2.413 1.00 75.69 221 VAL A N 1
ATOM 1727 C CA . VAL A 1 221 ? -19.432 -9.905 3.284 1.00 75.69 221 VAL A CA 1
ATOM 1728 C C . VAL A 1 221 ? -20.362 -9.007 2.492 1.00 75.69 221 VAL A C 1
ATOM 1730 O O . VAL A 1 221 ? -19.937 -8.064 1.812 1.00 75.69 221 VAL A O 1
ATOM 1733 N N . ALA A 1 222 ? -21.645 -9.356 2.529 1.00 67.31 222 ALA A N 1
ATOM 1734 C CA . ALA A 1 222 ? -22.704 -8.552 1.948 1.00 67.31 222 ALA A CA 1
ATOM 1735 C C . ALA A 1 222 ? -22.879 -7.287 2.801 1.00 67.31 222 ALA A C 1
ATOM 1737 O O . ALA A 1 222 ? -23.611 -7.260 3.787 1.00 67.31 222 ALA A O 1
ATOM 1738 N N . LEU A 1 223 ? -22.169 -6.221 2.437 1.00 63.66 223 LEU A N 1
ATOM 1739 C CA . LEU A 1 223 ? -22.236 -4.936 3.118 1.00 63.66 223 LEU A CA 1
ATOM 1740 C C . LEU A 1 223 ? -23.511 -4.223 2.663 1.00 63.66 223 LEU A C 1
ATOM 1742 O O . LEU A 1 223 ? -23.491 -3.430 1.724 1.00 63.66 223 LEU A O 1
ATOM 1746 N N . SER A 1 224 ? -24.629 -4.494 3.335 1.00 57.78 224 SER A N 1
ATOM 1747 C CA . SER A 1 224 ? -25.943 -3.943 2.975 1.00 57.78 224 SER A CA 1
ATOM 1748 C C . SER A 1 224 ? -26.024 -2.408 3.057 1.00 57.78 224 SER A C 1
ATOM 1750 O O . SER A 1 224 ? -26.965 -1.820 2.535 1.00 57.78 224 SER A O 1
ATOM 1752 N N . ASN A 1 225 ? -25.042 -1.747 3.689 1.00 64.88 225 ASN A N 1
ATOM 1753 C CA . ASN A 1 225 ? -25.140 -0.348 4.123 1.00 64.88 225 ASN A CA 1
ATOM 1754 C C . ASN A 1 225 ? -23.990 0.563 3.640 1.00 64.88 225 ASN A C 1
ATOM 1756 O O . ASN A 1 225 ? -23.746 1.609 4.247 1.00 64.88 225 ASN A O 1
ATOM 1760 N N . VAL A 1 226 ? -23.242 0.209 2.585 1.00 72.44 226 VAL A N 1
ATOM 1761 C CA . VAL A 1 226 ? -22.199 1.123 2.072 1.00 72.44 226 VAL A CA 1
ATOM 1762 C C . VAL A 1 226 ? -22.854 2.342 1.421 1.00 72.44 226 VAL A C 1
ATOM 1764 O O . VAL A 1 226 ? -23.399 2.272 0.322 1.00 72.44 226 VAL A O 1
ATOM 1767 N N . VAL A 1 227 ? -22.771 3.493 2.089 1.00 74.75 227 VAL A N 1
ATOM 1768 C CA . VAL A 1 227 ? -23.225 4.770 1.528 1.00 74.75 227 VAL A CA 1
ATOM 1769 C C . VAL A 1 227 ? -22.206 5.250 0.494 1.00 74.75 227 VAL A C 1
ATOM 1771 O O . VAL A 1 227 ? -21.137 5.770 0.827 1.00 74.75 227 VAL A O 1
ATOM 1774 N N . PHE A 1 228 ? -22.533 5.089 -0.787 1.00 78.19 228 PHE A N 1
ATOM 1775 C CA . PHE A 1 228 ? -21.704 5.594 -1.877 1.00 78.19 228 PHE A CA 1
ATOM 1776 C C . PHE A 1 228 ? -21.838 7.116 -1.992 1.00 78.19 228 PHE A C 1
ATOM 1778 O O . PHE A 1 228 ? -22.924 7.653 -2.183 1.00 78.19 228 PHE A O 1
ATOM 1785 N N . LYS A 1 229 ? -20.707 7.832 -1.946 1.00 78.19 229 LYS A N 1
ATOM 1786 C CA . LYS A 1 229 ? -20.676 9.298 -2.130 1.00 78.19 229 LYS A CA 1
ATOM 1787 C C . LYS A 1 229 ? -21.127 9.748 -3.526 1.00 78.19 229 LYS A C 1
ATOM 1789 O O . LYS A 1 229 ? -21.465 10.913 -3.708 1.00 78.19 229 LYS A O 1
ATOM 1794 N N . LYS A 1 230 ? -21.073 8.854 -4.519 1.00 80.00 230 LYS A N 1
ATOM 1795 C CA . LYS A 1 230 ? -21.477 9.114 -5.905 1.00 80.00 230 LYS A CA 1
ATOM 1796 C C . LYS A 1 230 ? -22.733 8.286 -6.210 1.00 80.00 230 LYS A C 1
ATOM 1798 O O . LYS A 1 230 ? -22.615 7.063 -6.251 1.00 80.00 230 LYS A O 1
ATOM 1803 N N . PRO A 1 231 ? -23.901 8.913 -6.439 1.00 78.75 231 PRO A N 1
ATOM 1804 C CA . PRO A 1 231 ? -25.150 8.179 -6.664 1.00 78.75 231 PRO A CA 1
ATOM 1805 C C . PRO A 1 231 ? -25.189 7.442 -8.015 1.00 78.75 231 PRO A C 1
ATOM 1807 O O . PRO A 1 231 ? -25.883 6.440 -8.138 1.00 78.75 231 PRO A O 1
ATOM 1810 N N . ASN A 1 232 ? -24.404 7.880 -9.007 1.00 86.69 232 ASN A N 1
ATOM 1811 C CA . ASN A 1 232 ? -24.487 7.400 -10.396 1.00 86.69 232 ASN A CA 1
ATOM 1812 C C . ASN A 1 232 ? -23.467 6.299 -10.742 1.00 86.69 232 ASN A C 1
ATOM 1814 O O . ASN A 1 232 ? -22.988 6.236 -11.872 1.00 86.69 232 ASN A O 1
ATOM 1818 N N . LEU A 1 233 ? -23.063 5.481 -9.771 1.00 84.38 233 LEU A N 1
ATOM 1819 C CA . LEU A 1 233 ? -22.178 4.346 -10.041 1.00 84.38 233 LEU A CA 1
ATOM 1820 C C . LEU A 1 233 ? -22.989 3.169 -10.587 1.00 84.38 233 LEU A C 1
ATOM 1822 O O . LEU A 1 233 ? -24.094 2.907 -10.108 1.00 84.38 233 LEU A O 1
ATOM 1826 N N . SER A 1 234 ? -22.426 2.451 -11.558 1.00 86.38 234 SER A N 1
ATOM 1827 C CA . SER A 1 234 ? -22.965 1.147 -11.968 1.00 86.38 234 SER A CA 1
ATOM 1828 C C . SER A 1 234 ? -22.915 0.160 -10.800 1.00 86.38 234 SER A C 1
ATOM 1830 O O . SER A 1 234 ? -22.108 0.317 -9.878 1.00 86.38 234 SER A O 1
ATOM 1832 N N . ASP A 1 235 ? -23.762 -0.866 -10.823 1.00 84.25 235 ASP A N 1
ATOM 1833 C CA . ASP A 1 235 ? -23.798 -1.854 -9.741 1.00 84.25 235 ASP A CA 1
ATOM 1834 C C . ASP A 1 235 ? -22.478 -2.632 -9.630 1.00 84.25 235 ASP A C 1
ATOM 1836 O O . ASP A 1 235 ? -21.998 -2.866 -8.523 1.00 84.25 235 ASP A O 1
ATOM 1840 N N . GLU A 1 236 ? -21.801 -2.892 -10.752 1.00 82.31 236 GLU A N 1
ATOM 1841 C CA . GLU A 1 236 ? -20.443 -3.453 -10.767 1.00 82.31 236 GLU A CA 1
ATOM 1842 C C . GLU A 1 236 ? -19.432 -2.545 -10.052 1.00 82.31 236 GLU A C 1
ATOM 1844 O O . GLU A 1 236 ? -18.647 -3.011 -9.229 1.00 82.31 236 GLU A O 1
ATOM 1849 N N . GLN A 1 237 ? -19.476 -1.229 -10.289 1.00 82.50 237 GLN A N 1
ATOM 1850 C CA . GLN A 1 237 ? -18.599 -0.277 -9.598 1.00 82.50 237 GLN A CA 1
ATOM 1851 C C . GLN A 1 237 ? -18.895 -0.197 -8.099 1.00 82.50 237 GLN A C 1
ATOM 1853 O O . GLN A 1 237 ? -17.969 -0.065 -7.296 1.00 82.50 237 GLN A O 1
ATOM 1858 N N . LYS A 1 238 ? -20.173 -0.272 -7.708 1.00 84.00 238 LYS A N 1
ATOM 1859 C CA . LYS A 1 238 ? -20.570 -0.324 -6.295 1.00 84.00 238 LYS A CA 1
ATOM 1860 C C . LYS A 1 238 ? -19.986 -1.565 -5.624 1.00 84.00 238 LYS A C 1
ATOM 1862 O O . LYS A 1 238 ? -19.347 -1.429 -4.581 1.00 84.00 238 LYS A O 1
ATOM 1867 N N . LEU A 1 239 ? -20.117 -2.734 -6.255 1.00 83.69 239 LEU A N 1
ATOM 1868 C CA . LEU A 1 239 ? -19.541 -3.992 -5.771 1.00 83.69 239 LEU A CA 1
ATOM 1869 C C . LEU A 1 239 ? -18.005 -3.932 -5.720 1.00 83.69 239 LEU A C 1
ATOM 1871 O O . LEU A 1 239 ? -17.406 -4.305 -4.713 1.00 83.69 239 LEU A O 1
ATOM 1875 N N . ALA A 1 240 ? -17.349 -3.379 -6.742 1.00 82.94 240 ALA A N 1
ATOM 1876 C CA . ALA A 1 240 ? -15.894 -3.224 -6.768 1.00 82.94 240 ALA A CA 1
ATOM 1877 C C . ALA A 1 240 ? -15.376 -2.348 -5.614 1.00 82.94 240 ALA A C 1
ATOM 1879 O O . ALA A 1 240 ? -14.367 -2.662 -4.975 1.00 82.94 240 ALA A O 1
ATOM 1880 N N . ILE A 1 241 ? -16.077 -1.250 -5.312 1.00 83.44 241 ILE A N 1
ATOM 1881 C CA . ILE A 1 241 ? -15.766 -0.385 -4.166 1.00 83.44 241 ILE A CA 1
ATOM 1882 C C . ILE A 1 241 ? -16.032 -1.128 -2.856 1.00 83.44 241 ILE A C 1
ATOM 1884 O O . ILE A 1 241 ? -15.188 -1.093 -1.957 1.00 83.44 241 ILE A O 1
ATOM 1888 N N . GLN A 1 242 ? -17.165 -1.824 -2.763 1.00 85.88 242 GLN A N 1
ATOM 1889 C CA . GLN A 1 242 ? -17.563 -2.607 -1.597 1.00 85.88 242 GLN A CA 1
ATOM 1890 C C . GLN A 1 242 ? -16.506 -3.658 -1.229 1.00 85.88 242 GLN A C 1
ATOM 1892 O O . GLN A 1 242 ? -16.169 -3.796 -0.056 1.00 85.88 242 GLN A O 1
ATOM 1897 N N . TYR A 1 243 ? -15.922 -4.341 -2.216 1.00 89.81 243 TYR A N 1
ATOM 1898 C CA . TYR A 1 243 ? -14.897 -5.369 -2.007 1.00 89.81 243 TYR A CA 1
ATOM 1899 C C . TYR A 1 243 ? -13.454 -4.859 -2.158 1.00 89.81 243 TYR A C 1
ATOM 1901 O O . TYR A 1 243 ? -12.504 -5.642 -2.106 1.00 89.81 243 TYR A O 1
ATOM 1909 N N . SER A 1 244 ? -13.242 -3.543 -2.278 1.00 88.50 244 SER A N 1
ATOM 1910 C CA . SER A 1 244 ? -11.902 -2.947 -2.429 1.00 88.50 244 SER A CA 1
ATOM 1911 C C . SER A 1 244 ? -10.964 -3.222 -1.243 1.00 88.50 244 SER A C 1
ATOM 1913 O O . SER A 1 244 ? -9.739 -3.244 -1.400 1.00 88.50 244 SER A O 1
ATOM 1915 N N . TRP A 1 245 ? -11.521 -3.486 -0.057 1.00 91.56 245 TRP A N 1
ATOM 1916 C CA . TRP A 1 245 ? -10.752 -3.850 1.131 1.00 91.56 245 TRP A CA 1
ATOM 1917 C C . TRP A 1 245 ? -9.981 -5.164 0.956 1.00 91.56 245 TRP A C 1
ATOM 1919 O O . TRP A 1 245 ? -8.864 -5.259 1.463 1.00 91.56 245 TRP A O 1
ATOM 1929 N N . LYS A 1 246 ? -10.507 -6.127 0.183 1.00 93.94 246 LYS A N 1
ATOM 1930 C CA . LYS A 1 246 ? -9.831 -7.402 -0.112 1.00 93.94 246 LYS A CA 1
ATOM 1931 C C . LYS A 1 246 ? -8.536 -7.170 -0.882 1.00 93.94 246 LYS A C 1
ATOM 1933 O O . LYS A 1 246 ? -7.478 -7.648 -0.483 1.00 93.94 246 LYS A O 1
ATOM 1938 N N . GLY A 1 247 ? -8.591 -6.316 -1.907 1.00 93.31 247 GLY A N 1
ATOM 1939 C CA . GLY A 1 247 ? -7.400 -5.863 -2.626 1.00 93.31 247 GLY A CA 1
ATOM 1940 C C . GLY A 1 247 ? -6.407 -5.133 -1.714 1.00 93.31 247 GLY A C 1
ATOM 1941 O O . GLY A 1 247 ? -5.199 -5.243 -1.895 1.00 93.31 247 GLY A O 1
ATOM 1942 N N . SER A 1 248 ? -6.887 -4.418 -0.691 1.00 93.06 248 SER A N 1
ATOM 1943 C CA . SER A 1 248 ? -6.010 -3.779 0.297 1.00 93.06 248 SER A CA 1
ATOM 1944 C C . SER A 1 248 ? -5.278 -4.781 1.192 1.00 93.06 248 SER A C 1
ATOM 1946 O O . SER A 1 248 ? -4.102 -4.565 1.471 1.00 93.06 248 SER A O 1
ATOM 1948 N N . ILE A 1 249 ? -5.947 -5.845 1.644 1.00 96.06 249 ILE A N 1
ATOM 1949 C CA . ILE A 1 249 ? -5.324 -6.914 2.441 1.00 96.06 249 ILE A CA 1
ATOM 1950 C C . ILE A 1 249 ? -4.299 -7.654 1.589 1.00 96.06 249 ILE A C 1
ATOM 1952 O O . ILE A 1 249 ? -3.129 -7.700 1.952 1.00 96.06 249 ILE A O 1
ATOM 1956 N N . LEU A 1 250 ? -4.691 -8.110 0.398 1.00 96.50 250 LEU A N 1
ATOM 1957 C CA . LEU A 1 250 ? -3.793 -8.817 -0.513 1.00 96.50 250 LEU A CA 1
ATOM 1958 C C . LEU A 1 250 ? -2.574 -7.962 -0.900 1.00 96.50 250 LEU A C 1
ATOM 1960 O O . LEU A 1 250 ? -1.441 -8.434 -0.908 1.00 96.50 250 LEU A O 1
ATOM 1964 N N . SER A 1 251 ? -2.778 -6.665 -1.142 1.00 95.06 251 SER A N 1
ATOM 1965 C CA . SER A 1 251 ? -1.683 -5.719 -1.367 1.00 95.06 251 SER A CA 1
ATOM 1966 C C . SER A 1 251 ? -0.723 -5.624 -0.181 1.00 95.06 251 SER A C 1
ATOM 1968 O O . SER A 1 251 ? 0.463 -5.383 -0.397 1.00 95.06 251 SER A O 1
ATOM 1970 N N . SER A 1 252 ? -1.215 -5.753 1.049 1.00 95.62 252 SER A N 1
ATOM 1971 C CA . SER A 1 252 ? -0.386 -5.752 2.256 1.00 95.62 252 SER A CA 1
ATOM 1972 C C . SER A 1 252 ? 0.356 -7.077 2.433 1.00 95.62 252 SER A C 1
ATOM 1974 O O . SER A 1 252 ? 1.533 -7.039 2.775 1.00 95.62 252 SER A O 1
ATOM 1976 N N . MET A 1 253 ? -0.271 -8.219 2.117 1.00 97.19 253 MET A N 1
ATOM 1977 C CA . MET A 1 253 ? 0.383 -9.540 2.117 1.00 97.19 253 MET A CA 1
ATOM 1978 C C . MET A 1 253 ? 1.551 -9.571 1.125 1.00 97.19 253 MET A C 1
ATOM 1980 O O . MET A 1 253 ? 2.672 -9.922 1.480 1.00 97.19 253 MET A O 1
ATOM 1984 N N . ILE A 1 254 ? 1.316 -9.093 -0.100 1.00 95.38 254 ILE A N 1
ATOM 1985 C CA . ILE A 1 254 ? 2.350 -8.943 -1.131 1.00 95.38 254 ILE A CA 1
ATOM 1986 C C . ILE A 1 254 ? 3.485 -8.052 -0.626 1.00 95.38 254 ILE A C 1
ATOM 1988 O O . ILE A 1 254 ? 4.656 -8.405 -0.757 1.00 95.38 254 ILE A O 1
ATOM 1992 N N . ARG A 1 255 ? 3.148 -6.894 -0.033 1.00 93.44 255 ARG A N 1
ATOM 1993 C CA . ARG A 1 255 ? 4.140 -5.972 0.539 1.00 93.44 255 ARG A CA 1
ATOM 1994 C C . ARG A 1 255 ? 4.984 -6.611 1.619 1.00 93.44 255 ARG A C 1
ATOM 1996 O O . ARG A 1 255 ? 6.188 -6.386 1.631 1.00 93.44 255 ARG A O 1
ATOM 2003 N N . TYR A 1 256 ? 4.354 -7.391 2.485 1.00 93.94 256 TYR A N 1
ATOM 2004 C CA . TYR A 1 256 ? 5.036 -8.126 3.529 1.00 93.94 256 TYR A CA 1
ATOM 2005 C C . TYR A 1 256 ? 6.078 -9.084 2.948 1.00 93.94 256 TYR A C 1
ATOM 2007 O O . TYR A 1 256 ? 7.256 -8.947 3.270 1.00 93.94 256 TYR A O 1
ATOM 2015 N N . LYS A 1 257 ? 5.666 -9.977 2.034 1.00 92.75 257 LYS A N 1
ATOM 2016 C CA . LYS A 1 257 ? 6.569 -10.966 1.425 1.00 92.75 257 LYS A CA 1
ATOM 2017 C C . LYS A 1 257 ? 7.763 -10.298 0.746 1.00 92.75 257 LYS A C 1
ATOM 2019 O O . LYS A 1 257 ? 8.883 -10.731 0.945 1.00 92.75 257 LYS A O 1
ATOM 2024 N N . TRP A 1 258 ? 7.568 -9.204 0.003 1.00 88.75 258 TRP A N 1
ATOM 2025 C CA . TRP A 1 258 ? 8.700 -8.591 -0.710 1.00 88.75 258 TRP A CA 1
ATOM 2026 C C . TRP A 1 258 ? 9.593 -7.696 0.161 1.00 88.75 258 TRP A C 1
ATOM 2028 O O . TRP A 1 258 ? 10.771 -7.524 -0.152 1.00 88.75 258 TRP A O 1
ATOM 2038 N N . LEU A 1 259 ? 9.057 -7.075 1.219 1.00 88.69 259 LEU A N 1
ATOM 2039 C CA . LEU A 1 259 ? 9.845 -6.231 2.128 1.00 88.69 259 LEU A CA 1
ATOM 2040 C C . LEU A 1 259 ? 10.573 -7.040 3.199 1.00 88.69 259 LEU A C 1
ATOM 2042 O O . LEU A 1 259 ? 11.611 -6.581 3.688 1.00 88.69 259 LEU A O 1
ATOM 2046 N N . SER A 1 260 ? 10.027 -8.192 3.588 1.00 85.81 260 SER A N 1
ATOM 2047 C CA . SER A 1 260 ? 10.616 -9.010 4.637 1.00 85.81 260 SER A CA 1
ATOM 2048 C C . SER A 1 260 ? 11.986 -9.541 4.189 1.00 85.81 260 SER A C 1
ATOM 2050 O O . SER A 1 260 ? 12.150 -9.993 3.055 1.00 85.81 260 SER A O 1
ATOM 2052 N N . PRO A 1 261 ? 13.014 -9.445 5.051 1.00 81.12 261 PRO A N 1
ATOM 2053 C CA . PRO A 1 261 ? 14.358 -9.910 4.728 1.00 81.12 261 PRO A CA 1
ATOM 2054 C C . PRO A 1 261 ? 14.449 -11.433 4.592 1.00 81.12 261 PRO A C 1
ATOM 2056 O O . PRO A 1 261 ? 15.441 -11.903 4.046 1.00 81.12 261 PRO A O 1
ATOM 2059 N N . GLU A 1 262 ? 13.457 -12.172 5.095 1.00 79.88 262 GLU A N 1
ATOM 2060 C CA . GLU A 1 262 ? 13.405 -13.638 5.045 1.00 79.88 262 GLU A CA 1
ATOM 2061 C C . GLU A 1 262 ? 13.163 -14.166 3.630 1.00 79.88 262 GLU A C 1
ATOM 2063 O O . GLU A 1 262 ? 13.589 -15.270 3.305 1.00 79.88 262 GLU A O 1
ATOM 2068 N N . TYR A 1 263 ? 12.530 -13.360 2.777 1.00 76.31 263 TYR A N 1
ATOM 2069 C CA . TYR A 1 263 ? 12.250 -13.723 1.397 1.00 76.31 263 TYR A CA 1
ATOM 2070 C C . TYR A 1 263 ? 13.336 -13.143 0.491 1.00 76.31 263 TYR A C 1
ATOM 2072 O O . TYR A 1 263 ? 13.512 -11.926 0.354 1.00 76.31 263 TYR A O 1
ATOM 2080 N N . GLU A 1 264 ? 14.115 -14.038 -0.110 1.00 73.38 264 GLU A N 1
ATOM 2081 C CA . GLU A 1 264 ? 15.212 -13.658 -1.001 1.00 73.38 264 GLU A CA 1
ATOM 2082 C C . GLU A 1 264 ? 14.721 -13.287 -2.405 1.00 73.38 264 GLU A C 1
ATOM 2084 O O . GLU A 1 264 ? 15.374 -12.490 -3.092 1.00 73.38 264 GLU A O 1
ATOM 2089 N N . THR A 1 265 ? 13.573 -13.827 -2.825 1.00 85.69 265 THR A N 1
ATOM 2090 C CA . THR A 1 265 ? 13.009 -13.627 -4.161 1.00 85.69 265 THR A CA 1
ATOM 2091 C C . THR A 1 265 ? 11.637 -12.962 -4.109 1.00 85.69 265 THR A C 1
ATOM 2093 O O . THR A 1 265 ? 10.943 -12.933 -3.096 1.00 85.69 265 THR A O 1
ATOM 2096 N N . LEU A 1 266 ? 11.255 -12.361 -5.233 1.00 90.00 266 LEU A N 1
ATOM 2097 C CA . LEU A 1 266 ? 9.933 -11.765 -5.413 1.00 90.00 266 LEU A CA 1
ATOM 2098 C C . LEU A 1 266 ? 8.872 -12.831 -5.755 1.00 90.00 266 LEU A C 1
ATOM 2100 O O . LEU A 1 266 ? 7.691 -12.505 -5.872 1.00 90.00 266 LEU A O 1
ATOM 2104 N N . ASP A 1 267 ? 9.284 -14.088 -5.920 1.00 91.38 267 ASP A N 1
ATOM 2105 C CA . ASP A 1 267 ? 8.432 -15.153 -6.439 1.00 91.38 267 ASP A CA 1
ATOM 2106 C C . ASP A 1 267 ? 7.263 -15.441 -5.500 1.00 91.38 267 ASP A C 1
ATOM 2108 O O . ASP A 1 267 ? 6.141 -15.528 -5.981 1.00 91.38 267 ASP A O 1
ATOM 2112 N N . ASP A 1 268 ? 7.475 -15.449 -4.180 1.00 91.81 268 ASP A N 1
ATOM 2113 C CA . ASP A 1 268 ? 6.398 -15.674 -3.203 1.00 91.81 268 ASP A CA 1
ATOM 2114 C C . ASP A 1 268 ? 5.328 -14.573 -3.254 1.00 91.81 268 ASP A C 1
ATOM 2116 O O . ASP A 1 268 ? 4.130 -14.814 -3.107 1.00 91.81 268 ASP A O 1
ATOM 2120 N N . ALA A 1 269 ? 5.747 -13.329 -3.500 1.00 93.62 269 ALA A N 1
ATOM 2121 C CA . ALA A 1 269 ? 4.820 -12.218 -3.659 1.00 93.62 269 ALA A CA 1
ATOM 2122 C C . ALA A 1 269 ? 4.026 -12.332 -4.973 1.00 93.62 269 ALA A C 1
ATOM 2124 O O . ALA A 1 269 ? 2.847 -11.970 -5.015 1.00 93.62 269 ALA A O 1
ATOM 2125 N N . ILE A 1 270 ? 4.657 -12.830 -6.042 1.00 93.81 270 ILE A N 1
ATOM 2126 C CA . ILE A 1 270 ? 3.973 -13.117 -7.307 1.00 93.81 270 ILE A CA 1
ATOM 2127 C C . ILE A 1 270 ? 3.025 -14.303 -7.129 1.00 93.81 270 ILE A C 1
ATOM 2129 O O . ILE A 1 270 ? 1.886 -14.208 -7.570 1.00 93.81 270 ILE A O 1
ATOM 2133 N N . ASP A 1 271 ? 3.423 -15.358 -6.423 1.00 95.19 271 ASP A N 1
ATOM 2134 C CA . ASP A 1 271 ? 2.583 -16.525 -6.151 1.00 95.19 271 ASP A CA 1
ATOM 2135 C C . ASP A 1 271 ? 1.296 -16.135 -5.419 1.00 95.19 271 ASP A C 1
ATOM 2137 O O . ASP A 1 271 ? 0.221 -16.553 -5.844 1.00 95.19 271 ASP A O 1
ATOM 2141 N N . LEU A 1 272 ? 1.367 -15.238 -4.426 1.00 96.00 272 LEU A N 1
ATOM 2142 C CA . LEU A 1 272 ? 0.177 -14.659 -3.784 1.00 96.00 272 LEU A CA 1
ATOM 2143 C C . LEU A 1 272 ? -0.759 -13.970 -4.790 1.00 96.00 272 LEU A C 1
ATOM 2145 O O . LEU A 1 272 ? -1.985 -14.086 -4.704 1.00 96.00 272 LEU A O 1
ATOM 2149 N N . LEU A 1 273 ? -0.196 -13.226 -5.748 1.00 95.19 273 LEU A N 1
ATOM 2150 C CA . LEU A 1 273 ? -0.975 -12.563 -6.793 1.00 95.19 273 LEU A CA 1
ATOM 2151 C C . LEU A 1 273 ? -1.616 -13.586 -7.745 1.00 95.19 273 LEU A C 1
ATOM 2153 O O . LEU A 1 273 ? -2.786 -13.433 -8.107 1.00 95.19 273 LEU A O 1
ATOM 2157 N N . LEU A 1 274 ? -0.865 -14.617 -8.138 1.00 94.94 274 LEU A N 1
ATOM 2158 C CA . LEU A 1 274 ? -1.332 -15.694 -9.011 1.00 94.94 274 LEU A CA 1
ATOM 2159 C C . LEU A 1 274 ? -2.424 -16.525 -8.331 1.00 94.94 274 LEU A C 1
ATOM 2161 O O . LEU A 1 274 ? -3.429 -16.851 -8.959 1.00 94.94 274 LEU A O 1
ATOM 2165 N N . GLU A 1 275 ? -2.270 -16.840 -7.047 1.00 96.50 275 GLU A N 1
ATOM 2166 C CA . GLU A 1 275 ? -3.275 -17.545 -6.253 1.00 96.50 275 GLU A CA 1
ATOM 2167 C C . GLU A 1 275 ? -4.561 -16.726 -6.139 1.00 96.50 275 GLU A C 1
ATOM 2169 O O . GLU A 1 275 ? -5.650 -17.239 -6.411 1.00 96.50 275 GLU A O 1
ATOM 2174 N N . ALA A 1 276 ? -4.447 -15.430 -5.839 1.00 95.44 276 ALA A N 1
ATOM 2175 C CA . ALA A 1 276 ? -5.599 -14.542 -5.824 1.00 95.44 276 ALA A CA 1
ATOM 2176 C C . ALA A 1 276 ? -6.295 -14.496 -7.188 1.00 95.44 276 ALA A C 1
ATOM 2178 O O . ALA A 1 276 ? -7.520 -14.531 -7.250 1.00 95.44 276 ALA A O 1
ATOM 2179 N N . HIS A 1 277 ? -5.543 -14.471 -8.288 1.00 94.00 277 HIS A N 1
ATOM 2180 C CA . HIS A 1 277 ? -6.123 -14.500 -9.627 1.00 94.00 277 HIS A CA 1
ATOM 2181 C C . HIS A 1 277 ? -6.828 -15.818 -9.943 1.00 94.00 277 HIS A C 1
ATOM 2183 O O . HIS A 1 277 ? -7.944 -15.796 -10.459 1.00 94.00 277 HIS A O 1
ATOM 2189 N N . LYS A 1 278 ? -6.240 -16.960 -9.567 1.00 94.75 278 LYS A N 1
ATOM 2190 C CA . LYS A 1 278 ? -6.898 -18.272 -9.661 1.00 94.75 278 LYS A CA 1
ATOM 2191 C C . LYS A 1 278 ? -8.205 -18.287 -8.870 1.00 94.75 278 LYS A C 1
ATOM 2193 O O . LYS A 1 278 ? -9.211 -18.791 -9.364 1.00 94.75 278 LYS A O 1
ATOM 2198 N N . LEU A 1 279 ? -8.223 -17.681 -7.681 1.00 94.88 279 LEU A N 1
ATOM 2199 C CA . LEU A 1 279 ? -9.436 -17.523 -6.879 1.00 94.88 279 LEU A CA 1
ATOM 2200 C C . LEU A 1 279 ? -10.513 -16.719 -7.631 1.00 94.88 279 LEU A C 1
ATOM 2202 O O . LEU A 1 279 ? -11.677 -17.108 -7.609 1.00 94.88 279 LEU A O 1
ATOM 2206 N N . GLN A 1 280 ? -10.135 -15.639 -8.326 1.00 92.81 280 GLN A N 1
ATOM 2207 C CA . GLN A 1 280 ? -11.069 -14.848 -9.139 1.00 92.81 280 GLN A CA 1
ATOM 2208 C C . GLN A 1 280 ? -11.598 -15.621 -10.350 1.00 92.81 280 GLN A C 1
ATOM 2210 O O . GLN A 1 280 ? -12.788 -15.543 -10.649 1.00 92.81 280 GLN A O 1
ATOM 2215 N N . GLN A 1 281 ? -10.727 -16.354 -11.051 1.00 91.88 281 GLN A N 1
ATOM 2216 C CA . GLN A 1 281 ? -11.095 -17.125 -12.242 1.00 91.88 281 GLN A CA 1
ATOM 2217 C C . GLN A 1 281 ? -12.044 -18.282 -11.913 1.00 91.88 281 GLN A C 1
ATOM 2219 O O . GLN A 1 281 ? -12.991 -18.531 -12.655 1.00 91.88 281 GLN A O 1
ATOM 2224 N N . ASN A 1 282 ? -11.809 -18.960 -10.788 1.00 95.38 282 ASN A N 1
ATOM 2225 C CA . ASN A 1 282 ? -12.618 -20.096 -10.349 1.00 95.38 282 ASN A CA 1
ATOM 2226 C C . ASN A 1 282 ? -13.940 -19.673 -9.687 1.00 95.38 282 ASN A C 1
ATOM 2228 O O . ASN A 1 282 ? -14.797 -20.517 -9.423 1.00 95.38 282 ASN A O 1
ATOM 2232 N N . ALA A 1 283 ? -14.114 -18.384 -9.386 1.00 94.62 283 ALA A N 1
ATOM 2233 C CA . ALA A 1 283 ? -15.310 -17.881 -8.733 1.00 94.62 283 ALA A CA 1
ATOM 2234 C C . ALA A 1 283 ? -16.505 -17.777 -9.706 1.00 94.62 283 ALA A C 1
ATOM 2236 O O . ALA A 1 283 ? -16.338 -17.381 -10.866 1.00 94.62 283 ALA A O 1
ATOM 2237 N N . PRO A 1 284 ? -17.740 -18.050 -9.239 1.00 93.44 284 PRO A N 1
ATOM 2238 C CA . PRO A 1 284 ? -18.949 -17.806 -10.021 1.00 93.44 284 PRO A CA 1
ATOM 2239 C C . PRO A 1 284 ? -19.019 -16.356 -10.541 1.00 93.44 284 PRO A C 1
ATOM 2241 O O . PRO A 1 284 ? -18.562 -15.447 -9.846 1.00 93.44 284 PRO A O 1
ATOM 2244 N N . PRO A 1 285 ? -19.637 -16.089 -11.711 1.00 87.81 285 PRO A N 1
ATOM 2245 C CA . PRO A 1 285 ? -19.700 -14.746 -12.300 1.00 87.81 285 PRO A CA 1
ATOM 2246 C C . PRO A 1 285 ? -20.214 -13.646 -11.364 1.00 87.81 285 PRO A C 1
ATOM 2248 O O . PRO A 1 285 ? -19.710 -12.530 -11.409 1.00 87.81 285 PRO A O 1
ATOM 2251 N N . ASN A 1 286 ? -21.152 -13.986 -10.478 1.00 85.12 286 ASN A N 1
ATOM 2252 C CA . ASN A 1 286 ? -21.768 -13.054 -9.530 1.00 85.12 286 ASN A CA 1
ATOM 2253 C C . ASN A 1 286 ? -21.181 -13.157 -8.112 1.00 85.12 286 ASN A C 1
ATOM 2255 O O . ASN A 1 286 ? -21.756 -12.627 -7.167 1.00 85.12 286 ASN A O 1
ATOM 2259 N N . SER A 1 287 ? -20.069 -13.874 -7.935 1.00 90.25 287 SER A N 1
ATOM 2260 C CA . SER A 1 287 ? -19.414 -13.988 -6.636 1.00 90.25 287 SER A CA 1
ATOM 2261 C C . SER A 1 287 ? -18.581 -12.746 -6.343 1.00 90.25 287 SER A C 1
ATOM 2263 O O . SER A 1 287 ? -17.827 -12.252 -7.182 1.00 90.25 287 SER A O 1
ATOM 2265 N N . HIS A 1 288 ? -18.640 -12.305 -5.093 1.00 89.44 288 HIS A N 1
ATOM 2266 C CA . HIS A 1 288 ? -17.765 -11.299 -4.500 1.00 89.44 288 HIS A CA 1
ATOM 2267 C C . HIS A 1 288 ? -16.265 -11.559 -4.713 1.00 89.44 288 HIS A C 1
ATOM 2269 O O . HIS A 1 288 ? -15.475 -10.616 -4.745 1.00 89.44 288 HIS A O 1
ATOM 2275 N N . LEU A 1 289 ? -15.855 -12.821 -4.879 1.00 91.25 289 LEU A N 1
ATOM 2276 C CA . LEU A 1 289 ? -14.467 -13.190 -5.170 1.00 91.25 289 LEU A CA 1
ATOM 2277 C C . LEU A 1 289 ? -14.029 -12.764 -6.570 1.00 91.25 289 LEU A C 1
ATOM 2279 O O . LEU A 1 289 ? -12.856 -12.487 -6.772 1.00 91.25 289 LEU A O 1
ATOM 2283 N N . ARG A 1 290 ? -14.951 -12.630 -7.522 1.00 89.69 290 ARG A N 1
ATOM 2284 C CA . ARG A 1 290 ? -14.644 -12.074 -8.844 1.00 89.69 290 ARG A CA 1
ATOM 2285 C C . ARG A 1 290 ? -14.610 -10.540 -8.837 1.00 89.69 290 ARG A C 1
ATOM 2287 O O . ARG A 1 290 ? -14.094 -9.931 -9.766 1.00 89.69 290 ARG A O 1
ATOM 2294 N N . MET A 1 291 ? -15.154 -9.922 -7.786 1.00 86.12 291 MET A N 1
ATOM 2295 C CA . MET A 1 291 ? -15.433 -8.485 -7.712 1.00 86.12 291 MET A CA 1
ATOM 2296 C C . MET A 1 291 ? -14.423 -7.686 -6.879 1.00 86.12 291 MET A C 1
ATOM 2298 O O . MET A 1 291 ? -14.620 -6.489 -6.679 1.00 86.12 291 MET A O 1
ATOM 2302 N N . PHE A 1 292 ? -13.356 -8.289 -6.345 1.00 86.88 292 PHE A N 1
ATOM 2303 C CA . PHE A 1 292 ? -12.354 -7.494 -5.632 1.00 86.88 292 PHE A CA 1
ATOM 2304 C C . PHE A 1 292 ? -11.279 -6.936 -6.564 1.00 86.88 292 PHE A C 1
ATOM 2306 O O . PHE A 1 292 ? -10.758 -7.613 -7.448 1.00 86.88 292 PHE A O 1
ATOM 2313 N N . SER A 1 293 ? -10.909 -5.677 -6.330 1.00 86.50 293 SER A N 1
ATOM 2314 C CA . SER A 1 293 ? -9.943 -4.973 -7.172 1.00 86.50 293 SER A CA 1
ATOM 2315 C C . SER A 1 293 ? -8.535 -5.555 -7.041 1.00 86.50 293 SER A C 1
ATOM 2317 O O . SER A 1 293 ? -7.922 -5.494 -5.971 1.00 86.50 293 SER A O 1
ATOM 2319 N N . MET A 1 294 ? -7.989 -6.033 -8.162 1.00 89.50 294 MET A N 1
ATOM 2320 C CA . MET A 1 294 ? -6.585 -6.449 -8.276 1.00 89.50 294 MET A CA 1
ATOM 2321 C C . MET A 1 294 ? -5.623 -5.270 -8.435 1.00 89.50 294 MET A C 1
ATOM 2323 O O . MET A 1 294 ? -4.416 -5.451 -8.305 1.00 89.50 294 MET A O 1
ATOM 2327 N N . GLN A 1 295 ? -6.123 -4.046 -8.621 1.00 86.56 295 GLN A N 1
ATOM 2328 C CA . GLN A 1 295 ? -5.294 -2.873 -8.899 1.00 86.56 295 GLN A CA 1
ATOM 2329 C C . GLN A 1 295 ? -4.248 -2.598 -7.804 1.00 86.56 295 GLN A C 1
ATOM 2331 O O . GLN A 1 295 ? -3.093 -2.316 -8.112 1.00 86.56 295 GLN A O 1
ATOM 2336 N N . ARG A 1 296 ? -4.618 -2.677 -6.517 1.00 89.50 296 ARG A N 1
ATOM 2337 C CA . ARG A 1 296 ? -3.682 -2.433 -5.397 1.00 89.50 296 ARG A CA 1
ATOM 2338 C C . ARG A 1 296 ? -2.622 -3.542 -5.237 1.00 89.50 296 ARG A C 1
ATOM 2340 O O . ARG A 1 296 ? -1.444 -3.187 -5.125 1.00 89.50 296 ARG A O 1
ATOM 2347 N N . PRO A 1 297 ? -2.991 -4.841 -5.229 1.00 92.69 297 PRO A N 1
ATOM 2348 C CA . PRO A 1 297 ? -2.044 -5.962 -5.241 1.00 92.69 297 PRO A CA 1
ATOM 2349 C C . PRO A 1 297 ? -1.007 -5.844 -6.354 1.00 92.69 297 PRO A C 1
ATOM 2351 O O . PRO A 1 297 ? 0.198 -5.829 -6.114 1.00 92.69 297 PRO A O 1
ATOM 2354 N N . VAL A 1 298 ? -1.505 -5.632 -7.564 1.00 90.00 298 VAL A N 1
ATOM 2355 C CA . VAL A 1 298 ? -0.724 -5.431 -8.777 1.00 90.00 298 VAL A CA 1
ATOM 2356 C C . VAL A 1 298 ? 0.202 -4.244 -8.652 1.00 90.00 298 VAL A C 1
ATOM 2358 O O . VAL A 1 298 ? 1.391 -4.353 -8.929 1.00 90.00 298 VAL A O 1
ATOM 2361 N N . PHE A 1 299 ? -0.325 -3.101 -8.213 1.00 88.44 299 PHE A N 1
ATOM 2362 C CA . PHE A 1 299 ? 0.486 -1.909 -8.046 1.00 88.44 299 PHE A CA 1
ATOM 2363 C C . PHE A 1 299 ? 1.615 -2.152 -7.042 1.00 88.44 299 PHE A C 1
ATOM 2365 O O . PHE A 1 299 ? 2.707 -1.620 -7.212 1.00 88.44 299 PHE A O 1
ATOM 2372 N N . SER A 1 300 ? 1.388 -2.983 -6.022 1.00 91.12 300 SER A N 1
ATOM 2373 C CA . SER A 1 300 ? 2.436 -3.373 -5.080 1.00 91.12 300 SER A CA 1
ATOM 2374 C C . SER A 1 300 ? 3.499 -4.269 -5.708 1.00 91.12 300 SER A C 1
ATOM 2376 O O . SER A 1 300 ? 4.670 -4.031 -5.432 1.00 91.12 300 SER A O 1
ATOM 2378 N N . ILE A 1 301 ? 3.138 -5.206 -6.591 1.00 91.19 301 ILE A N 1
ATOM 2379 C CA . ILE A 1 301 ? 4.110 -5.978 -7.388 1.00 91.19 301 ILE A CA 1
ATOM 2380 C C . ILE A 1 301 ? 4.858 -5.080 -8.370 1.00 91.19 301 ILE A C 1
ATOM 2382 O O . ILE A 1 301 ? 6.077 -5.134 -8.440 1.00 91.19 301 ILE A O 1
ATOM 2386 N N . TYR A 1 302 ? 4.166 -4.185 -9.069 1.00 88.94 302 TYR A N 1
ATOM 2387 C CA . TYR A 1 302 ? 4.781 -3.181 -9.934 1.00 88.94 302 TYR A CA 1
ATOM 2388 C C . TYR A 1 302 ? 5.799 -2.322 -9.169 1.00 88.94 302 TYR A C 1
ATOM 2390 O O . TYR A 1 302 ? 6.922 -2.118 -9.631 1.00 88.94 302 TYR A O 1
ATOM 2398 N N . LEU A 1 303 ? 5.426 -1.828 -7.982 1.00 87.38 303 LEU A N 1
ATOM 2399 C CA . LEU A 1 303 ? 6.331 -1.074 -7.118 1.00 87.38 303 LEU A CA 1
ATOM 2400 C C . LEU A 1 303 ? 7.497 -1.941 -6.662 1.00 87.38 303 LEU A C 1
ATOM 2402 O O . LEU A 1 303 ? 8.625 -1.455 -6.661 1.00 87.38 303 LEU A O 1
ATOM 2406 N N . ALA A 1 304 ? 7.228 -3.195 -6.294 1.00 88.25 304 ALA A N 1
ATOM 2407 C CA . ALA A 1 304 ? 8.256 -4.148 -5.933 1.00 88.25 304 ALA A CA 1
ATOM 2408 C C . ALA A 1 304 ? 9.226 -4.296 -7.099 1.00 88.25 304 ALA A C 1
ATOM 2410 O O . ALA A 1 304 ? 10.365 -3.934 -6.910 1.00 88.25 304 ALA A O 1
ATOM 2411 N N . ILE A 1 305 ? 8.796 -4.650 -8.311 1.00 87.00 305 ILE A N 1
ATOM 2412 C CA . ILE A 1 305 ? 9.643 -4.825 -9.505 1.00 87.00 305 ILE A CA 1
ATOM 2413 C C . ILE A 1 305 ? 10.445 -3.563 -9.836 1.00 87.00 305 ILE A C 1
ATOM 2415 O O . ILE A 1 305 ? 11.648 -3.654 -10.073 1.00 87.00 305 ILE A O 1
ATOM 2419 N N . ASN A 1 306 ? 9.819 -2.384 -9.805 1.00 82.38 306 ASN A N 1
ATOM 2420 C CA . ASN A 1 306 ? 10.501 -1.117 -10.091 1.00 82.38 306 ASN A CA 1
ATOM 2421 C C . ASN A 1 306 ? 11.551 -0.765 -9.015 1.00 82.38 306 ASN A C 1
ATOM 2423 O O . ASN A 1 306 ? 12.558 -0.127 -9.314 1.00 82.38 306 ASN A O 1
ATOM 2427 N N . ASN A 1 307 ? 11.356 -1.213 -7.769 1.00 79.12 307 ASN A N 1
ATOM 2428 C CA . ASN A 1 307 ? 12.338 -1.076 -6.690 1.00 79.12 307 ASN A CA 1
ATOM 2429 C C . ASN A 1 307 ? 13.356 -2.245 -6.650 1.00 79.12 307 ASN A C 1
ATOM 2431 O O . ASN A 1 307 ? 14.518 -2.025 -6.331 1.00 79.12 307 ASN A O 1
ATOM 2435 N N . PHE A 1 308 ? 12.948 -3.476 -6.986 1.00 64.69 308 PHE A N 1
ATOM 2436 C CA . PHE A 1 308 ? 13.703 -4.746 -6.984 1.00 64.69 308 PHE A CA 1
ATOM 2437 C C . PHE A 1 308 ? 14.594 -4.907 -8.206 1.00 64.69 308 PHE A C 1
ATOM 2439 O O . PHE A 1 308 ? 15.570 -5.656 -8.175 1.00 64.69 308 PHE A O 1
ATOM 2446 N N . ALA A 1 309 ? 14.316 -4.133 -9.251 1.00 55.19 309 ALA A N 1
ATOM 2447 C CA . ALA A 1 309 ? 15.253 -3.721 -10.284 1.00 55.19 309 ALA A CA 1
ATOM 2448 C C . ALA A 1 309 ? 16.645 -3.324 -9.754 1.00 55.19 309 ALA A C 1
ATOM 2450 O O . ALA A 1 309 ? 17.538 -3.141 -10.568 1.00 55.19 309 ALA A O 1
ATOM 2451 N N . VAL A 1 310 ? 16.836 -3.195 -8.433 1.00 51.72 310 VAL A N 1
ATOM 2452 C CA . VAL A 1 310 ? 18.049 -2.707 -7.784 1.00 51.72 310 VAL A CA 1
ATOM 2453 C C . VAL A 1 310 ? 18.853 -3.752 -6.973 1.00 51.72 310 VAL A C 1
ATOM 2455 O O . VAL A 1 310 ? 19.998 -3.444 -6.645 1.00 51.72 310 VAL A O 1
ATOM 2458 N N . GLY A 1 311 ? 18.403 -4.996 -6.695 1.00 56.62 311 GLY A N 1
ATOM 2459 C CA . GLY A 1 311 ? 19.413 -5.950 -6.172 1.00 56.62 311 GLY A CA 1
ATOM 2460 C C . GLY A 1 311 ? 19.096 -7.223 -5.391 1.00 56.62 311 GLY A C 1
ATOM 2461 O O . GLY A 1 311 ? 20.054 -7.731 -4.807 1.00 56.62 311 GLY A O 1
ATOM 2462 N N . LYS A 1 312 ? 17.875 -7.765 -5.347 1.00 60.53 312 LYS A N 1
ATOM 2463 C CA . LYS A 1 312 ? 17.606 -9.022 -4.616 1.00 60.53 312 LYS A CA 1
ATOM 2464 C C . LYS A 1 312 ? 16.964 -10.086 -5.518 1.00 60.53 312 LYS A C 1
ATOM 2466 O O . LYS A 1 312 ? 15.974 -9.790 -6.175 1.00 60.53 312 LYS A O 1
ATOM 2471 N N . GLY A 1 313 ? 17.546 -11.285 -5.525 1.00 66.50 313 GLY A N 1
ATOM 2472 C CA . GLY A 1 313 ? 16.933 -12.511 -6.046 1.00 66.50 313 GLY A CA 1
ATOM 2473 C C . GLY A 1 313 ? 16.976 -12.731 -7.562 1.00 66.50 313 GLY A C 1
ATOM 2474 O O . GLY A 1 313 ? 16.911 -11.795 -8.364 1.00 66.50 313 GLY A O 1
ATOM 2475 N N . LEU A 1 314 ? 17.072 -14.010 -7.938 1.00 74.56 314 LEU A N 1
ATOM 2476 C CA . LEU A 1 314 ? 16.647 -14.503 -9.246 1.00 74.56 314 LEU A CA 1
ATOM 2477 C C . LEU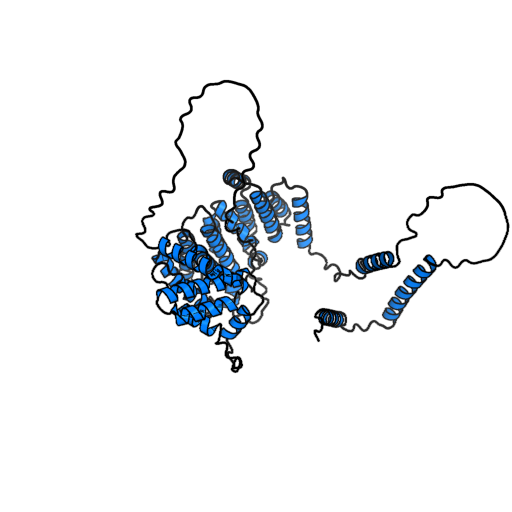 A 1 314 ? 15.113 -14.411 -9.274 1.00 74.56 314 LEU A C 1
ATOM 2479 O O . LEU A 1 314 ? 14.474 -14.747 -8.284 1.00 74.56 314 LEU A O 1
ATOM 2483 N N . LEU A 1 315 ? 14.543 -13.904 -10.362 1.00 86.50 315 LEU A N 1
ATOM 2484 C CA . LEU A 1 315 ? 13.096 -13.861 -10.563 1.00 86.50 315 LEU A CA 1
ATOM 2485 C C . LEU A 1 315 ? 12.723 -15.010 -11.488 1.00 86.50 315 LEU A C 1
ATOM 2487 O O . LEU A 1 315 ? 13.332 -15.124 -12.557 1.00 86.50 315 LEU A O 1
ATOM 2491 N N . ASP A 1 316 ? 11.745 -15.824 -11.105 1.00 90.56 316 ASP A N 1
ATOM 2492 C CA . ASP A 1 316 ? 11.217 -16.852 -11.991 1.00 90.56 316 ASP A CA 1
ATOM 2493 C C . ASP A 1 316 ? 10.557 -16.188 -13.209 1.00 90.56 316 ASP A C 1
ATOM 2495 O O . ASP A 1 316 ? 9.669 -15.335 -13.101 1.00 90.56 316 ASP A O 1
ATOM 2499 N N . MET A 1 317 ? 11.041 -16.557 -14.391 1.00 90.12 317 MET A N 1
ATOM 2500 C CA . MET A 1 317 ? 10.604 -15.972 -15.652 1.00 90.12 317 MET A CA 1
ATOM 2501 C C . MET A 1 317 ? 9.182 -16.373 -16.003 1.00 90.12 317 MET A C 1
ATOM 2503 O O . MET A 1 317 ? 8.421 -15.531 -16.468 1.00 90.12 317 MET A O 1
ATOM 2507 N N . GLU A 1 318 ? 8.804 -17.624 -15.740 1.00 93.38 318 GLU A N 1
ATOM 2508 C CA . GLU A 1 318 ? 7.468 -18.112 -16.076 1.00 93.38 318 GLU A CA 1
ATOM 2509 C C . GLU A 1 318 ? 6.420 -17.382 -15.236 1.00 93.38 318 GLU A C 1
ATOM 2511 O O . GLU A 1 318 ? 5.386 -16.947 -15.745 1.00 93.38 318 GLU A O 1
ATOM 2516 N N . LYS A 1 319 ? 6.728 -17.150 -13.955 1.00 92.62 319 LYS A N 1
ATOM 2517 C CA . LYS A 1 319 ? 5.878 -16.362 -13.054 1.00 92.62 319 LYS A CA 1
ATOM 2518 C C . LYS A 1 319 ? 5.801 -14.899 -13.477 1.00 92.62 319 LYS A C 1
ATOM 2520 O O . LYS A 1 319 ? 4.732 -14.289 -13.390 1.00 92.62 319 LYS A O 1
ATOM 2525 N N . TYR A 1 320 ? 6.913 -14.329 -13.939 1.00 92.44 320 TYR A N 1
ATOM 2526 C CA . TYR A 1 320 ? 6.945 -12.960 -14.443 1.00 92.44 320 TYR A CA 1
ATOM 2527 C C . TYR A 1 320 ? 6.070 -12.778 -15.684 1.00 92.44 320 TYR A C 1
ATOM 2529 O O . TYR A 1 320 ? 5.266 -11.845 -15.735 1.00 92.44 320 TYR A O 1
ATOM 2537 N N . ASP A 1 321 ? 6.198 -13.681 -16.653 1.00 92.81 321 ASP A N 1
ATOM 2538 C CA . ASP A 1 321 ? 5.428 -13.652 -17.894 1.00 92.81 321 ASP A CA 1
ATOM 2539 C C . ASP A 1 321 ? 3.940 -13.880 -17.619 1.00 92.81 321 ASP A C 1
ATOM 2541 O O . ASP A 1 321 ? 3.095 -13.139 -18.120 1.00 92.81 321 ASP A O 1
ATOM 2545 N N . HIS A 1 322 ? 3.609 -14.794 -16.705 1.00 91.81 322 HIS A N 1
ATOM 2546 C CA . HIS A 1 322 ? 2.231 -14.979 -16.259 1.00 91.81 322 HIS A CA 1
ATOM 2547 C C . HIS A 1 322 ? 1.666 -13.707 -15.604 1.00 91.81 322 HIS A C 1
ATOM 2549 O O . HIS A 1 322 ? 0.536 -13.301 -15.876 1.00 91.81 322 HIS A O 1
ATOM 2555 N N . CYS A 1 323 ? 2.457 -13.029 -14.766 1.00 91.31 323 CYS A N 1
ATOM 2556 C CA . CYS A 1 323 ? 2.076 -11.743 -14.183 1.00 91.31 323 CYS A CA 1
ATOM 2557 C C . CYS A 1 323 ? 1.853 -10.679 -15.274 1.00 91.31 323 CYS A C 1
ATOM 2559 O O . CYS A 1 323 ? 0.890 -9.917 -15.210 1.00 91.31 323 CYS A O 1
ATOM 2561 N N . MET A 1 324 ? 2.686 -10.657 -16.316 1.00 90.25 324 MET A N 1
ATOM 2562 C CA . MET A 1 324 ? 2.529 -9.775 -17.476 1.00 90.25 324 MET A CA 1
ATOM 2563 C C . MET A 1 324 ? 1.246 -10.038 -18.272 1.00 90.25 324 MET A C 1
ATOM 2565 O O . MET A 1 324 ? 0.553 -9.090 -18.654 1.00 90.25 324 MET A O 1
ATOM 2569 N N . ASP A 1 325 ? 0.892 -11.299 -18.492 1.00 89.69 325 ASP A N 1
ATOM 2570 C CA . ASP A 1 325 ? -0.340 -11.674 -19.192 1.00 89.69 325 ASP A CA 1
ATOM 2571 C C . ASP A 1 325 ? -1.587 -11.323 -18.383 1.00 89.69 325 ASP A C 1
ATOM 2573 O O . ASP A 1 325 ? -2.632 -10.971 -18.939 1.00 89.69 325 ASP A O 1
ATOM 2577 N N . MET A 1 326 ? -1.466 -11.324 -17.055 1.00 87.44 326 MET A N 1
ATOM 2578 C CA . MET A 1 326 ? -2.545 -10.901 -16.179 1.00 87.44 326 MET A CA 1
ATOM 2579 C C . MET A 1 326 ? -2.831 -9.397 -16.241 1.00 87.44 326 MET A C 1
ATOM 2581 O O . MET A 1 326 ? -3.930 -9.003 -15.846 1.00 87.44 326 MET A O 1
ATOM 2585 N N . VAL A 1 327 ? -1.917 -8.565 -16.772 1.00 85.19 327 VAL A N 1
ATOM 2586 C CA . VAL A 1 327 ? -2.053 -7.093 -16.783 1.00 85.19 327 VAL A CA 1
ATOM 2587 C C . VAL A 1 327 ? -3.393 -6.621 -17.334 1.00 85.19 327 VAL A C 1
ATOM 2589 O O . VAL A 1 327 ? -4.014 -5.702 -16.804 1.00 85.19 327 VAL A O 1
ATOM 2592 N N . GLN A 1 328 ? -3.869 -7.293 -18.377 1.00 78.44 328 GLN A N 1
ATOM 2593 C CA . GLN A 1 328 ? -5.122 -6.964 -19.052 1.00 78.44 328 GLN A CA 1
ATOM 2594 C C . GLN A 1 328 ? -6.377 -7.189 -18.193 1.00 78.44 328 GLN A C 1
ATOM 2596 O O . GLN A 1 328 ? -7.417 -6.601 -18.472 1.00 78.44 328 GLN A O 1
ATOM 2601 N N . PHE A 1 329 ? -6.291 -8.015 -17.148 1.00 78.19 329 PHE A N 1
ATOM 2602 C CA . PHE A 1 329 ? -7.409 -8.337 -16.258 1.00 78.19 329 PHE A CA 1
ATOM 2603 C C . PHE A 1 329 ? -7.426 -7.483 -14.982 1.00 78.19 329 PHE A C 1
ATOM 2605 O O . PHE A 1 329 ? -8.314 -7.635 -14.146 1.00 78.19 329 PHE A O 1
ATOM 2612 N N . TRP A 1 330 ? -6.448 -6.591 -14.795 1.00 76.56 330 TRP A N 1
ATOM 2613 C CA . TRP A 1 330 ? -6.283 -5.837 -13.548 1.00 76.56 330 TRP A CA 1
ATOM 2614 C C . TRP A 1 330 ? -7.244 -4.655 -13.401 1.00 76.56 330 TRP A C 1
ATOM 2616 O O . TRP A 1 330 ? -7.570 -4.263 -12.274 1.00 76.56 330 TRP A O 1
ATOM 2626 N N . SER A 1 331 ? -7.742 -4.123 -14.518 1.00 69.12 331 SER A N 1
ATOM 2627 C CA . SER A 1 331 ? -8.778 -3.094 -14.528 1.00 69.12 331 SER A CA 1
ATOM 2628 C C . SER A 1 331 ? -10.162 -3.722 -14.458 1.00 69.12 331 SER A C 1
ATOM 2630 O O . SER A 1 331 ? -10.747 -4.156 -15.442 1.00 69.12 331 SER A O 1
ATOM 2632 N N . MET A 1 332 ? -10.720 -3.700 -13.254 1.00 57.16 332 MET A N 1
ATOM 2633 C CA . MET A 1 332 ? -12.059 -4.196 -12.942 1.00 57.16 332 MET A CA 1
ATOM 2634 C C . MET A 1 332 ? -13.226 -3.451 -13.625 1.00 57.16 332 MET A C 1
ATOM 2636 O O . MET A 1 332 ? -14.370 -3.845 -13.445 1.00 57.16 332 MET A O 1
ATOM 2640 N N . ASN A 1 333 ? -12.975 -2.389 -14.398 1.00 55.00 333 ASN A N 1
ATOM 2641 C CA . ASN A 1 333 ? -14.019 -1.534 -14.982 1.00 55.00 333 ASN A CA 1
ATOM 2642 C C . ASN A 1 333 ? -14.181 -1.721 -16.505 1.00 55.00 333 ASN A C 1
ATOM 2644 O O . ASN A 1 333 ? -14.484 -0.768 -17.224 1.00 55.00 333 ASN A O 1
ATOM 2648 N N . GLY A 1 334 ? -13.983 -2.947 -16.993 1.00 52.66 334 GLY A N 1
ATOM 2649 C CA . GLY A 1 334 ? -14.151 -3.306 -18.402 1.00 52.66 334 GLY A CA 1
ATOM 2650 C C . GLY A 1 334 ? -12.926 -3.003 -19.279 1.00 52.66 334 GLY A C 1
ATOM 2651 O O . GLY A 1 334 ? -11.913 -2.512 -18.782 1.00 52.66 334 GLY A O 1
ATOM 2652 N N . PRO A 1 335 ? -13.011 -3.282 -20.596 1.00 45.28 335 PRO A N 1
ATOM 2653 C CA . PRO A 1 335 ? -11.935 -3.130 -21.583 1.00 45.28 335 PRO A CA 1
ATOM 2654 C C . PRO A 1 335 ? -11.664 -1.661 -21.934 1.00 45.28 335 PRO A C 1
ATOM 2656 O O . PRO A 1 335 ? -11.409 -1.301 -23.083 1.00 45.28 335 PRO A O 1
ATOM 2659 N N . ILE A 1 336 ? -11.725 -0.775 -20.944 1.00 49.56 336 ILE A N 1
ATOM 2660 C CA . ILE A 1 336 ? -11.044 0.496 -21.068 1.00 49.56 336 ILE A CA 1
ATOM 2661 C C . ILE A 1 336 ? -9.577 0.120 -20.945 1.00 49.56 336 ILE A C 1
ATOM 2663 O O . ILE A 1 336 ? -9.119 -0.187 -19.849 1.00 49.56 336 ILE A O 1
ATOM 2667 N N . ASP A 1 337 ? -8.879 0.117 -22.083 1.00 57.66 337 ASP A N 1
ATOM 2668 C CA . ASP A 1 337 ? -7.422 0.177 -22.192 1.00 57.66 337 ASP A CA 1
ATOM 2669 C C . ASP A 1 337 ? -6.950 1.424 -21.434 1.00 57.66 337 ASP A C 1
ATOM 2671 O O . ASP A 1 337 ? -6.714 2.514 -21.984 1.00 57.66 337 ASP A O 1
ATOM 2675 N N . SER A 1 338 ? -6.982 1.295 -20.109 1.00 76.25 338 SER A N 1
ATOM 2676 C CA . SER A 1 338 ? -6.754 2.384 -19.204 1.00 76.25 338 SER A CA 1
ATOM 2677 C C . SER A 1 338 ? -5.283 2.693 -19.366 1.00 76.25 338 SER A C 1
ATOM 2679 O O . SER A 1 338 ? -4.421 1.816 -19.413 1.00 76.25 338 SER A O 1
ATOM 2681 N N . PHE A 1 339 ? -4.968 3.973 -19.502 1.00 78.38 339 PHE A N 1
ATOM 2682 C CA . PHE A 1 339 ? -3.579 4.380 -19.639 1.00 78.38 339 PHE A CA 1
ATOM 2683 C C . PHE A 1 339 ? -2.716 3.822 -18.490 1.00 78.38 339 PHE A C 1
ATOM 2685 O O . PHE A 1 339 ? -1.540 3.555 -18.693 1.00 78.38 339 PHE A O 1
ATOM 2692 N N . VAL A 1 340 ? -3.312 3.596 -17.312 1.00 80.25 340 VAL A N 1
ATOM 2693 C CA . VAL A 1 340 ? -2.671 2.961 -16.155 1.00 80.25 340 VAL A CA 1
ATOM 2694 C C . VAL A 1 340 ? -2.208 1.533 -16.472 1.00 80.25 340 VAL A C 1
ATOM 2696 O O . VAL A 1 340 ? -1.062 1.200 -16.176 1.00 80.25 340 VAL A O 1
ATOM 2699 N N . ASP A 1 341 ? -3.029 0.720 -17.135 1.00 83.62 341 ASP A N 1
ATOM 2700 C CA . ASP A 1 341 ? -2.641 -0.640 -17.538 1.00 83.62 341 ASP A CA 1
ATOM 2701 C C . ASP A 1 341 ? -1.526 -0.602 -18.581 1.00 83.62 341 ASP A C 1
ATOM 2703 O O . ASP A 1 341 ? -0.553 -1.352 -18.479 1.00 83.62 341 ASP A O 1
ATOM 2707 N N . ARG A 1 342 ? -1.590 0.350 -19.527 1.00 86.69 342 ARG A N 1
ATOM 2708 C CA . ARG A 1 342 ? -0.480 0.597 -20.462 1.00 86.69 342 ARG A CA 1
ATOM 2709 C C . ARG A 1 342 ? 0.792 1.019 -19.736 1.00 86.69 342 ARG A C 1
ATOM 2711 O O . ARG A 1 342 ? 1.859 0.542 -20.105 1.00 86.69 342 ARG A O 1
ATOM 2718 N N . CYS A 1 343 ? 0.710 1.851 -18.693 1.00 85.75 343 CYS A N 1
ATOM 2719 C CA . CYS A 1 343 ? 1.863 2.200 -17.858 1.00 85.75 343 CYS A CA 1
ATOM 2720 C C . CYS A 1 343 ? 2.481 0.968 -17.207 1.00 85.75 343 CYS A C 1
ATOM 2722 O O . CYS A 1 343 ? 3.704 0.804 -17.252 1.00 85.75 343 CYS A O 1
ATOM 2724 N N . TYR A 1 344 ? 1.652 0.120 -16.592 1.00 88.06 344 TYR A N 1
ATOM 2725 C CA . TYR A 1 344 ? 2.128 -1.087 -15.928 1.00 88.06 344 TYR A CA 1
ATOM 2726 C C . TYR A 1 344 ? 2.759 -2.037 -16.936 1.00 88.06 344 TYR A C 1
ATOM 2728 O O . TYR A 1 344 ? 3.929 -2.374 -16.776 1.00 88.06 344 TYR A O 1
ATOM 2736 N N . LYS A 1 345 ? 2.058 -2.361 -18.027 1.00 90.81 345 LYS A N 1
ATOM 2737 C CA . LYS A 1 345 ? 2.576 -3.230 -19.088 1.00 90.81 345 LYS A CA 1
ATOM 2738 C C . LYS A 1 345 ? 3.874 -2.695 -19.680 1.00 90.81 345 LYS A C 1
ATOM 2740 O O . LYS A 1 345 ? 4.818 -3.455 -19.872 1.00 90.81 345 LYS A O 1
ATOM 2745 N N . ALA A 1 346 ? 3.950 -1.393 -19.943 1.00 92.69 346 ALA A N 1
ATOM 2746 C CA . ALA A 1 346 ? 5.134 -0.769 -20.513 1.00 92.69 346 ALA A CA 1
ATOM 2747 C C . ALA A 1 346 ? 6.338 -0.809 -19.570 1.00 92.69 346 ALA A C 1
ATOM 2749 O O . ALA A 1 346 ? 7.444 -1.137 -20.000 1.00 92.69 346 ALA A O 1
ATOM 2750 N N . THR A 1 347 ? 6.127 -0.517 -18.288 1.00 90.69 347 THR A N 1
ATOM 2751 C CA . THR A 1 347 ? 7.206 -0.544 -17.295 1.00 90.69 347 THR A CA 1
ATOM 2752 C C . THR A 1 347 ? 7.655 -1.966 -16.993 1.00 90.69 347 THR A C 1
ATOM 2754 O O . THR A 1 347 ? 8.847 -2.213 -16.867 1.00 90.69 347 THR A O 1
ATOM 2757 N N . LEU A 1 348 ? 6.725 -2.915 -16.899 1.00 91.56 348 LEU A N 1
ATOM 2758 C CA . LEU A 1 348 ? 7.068 -4.320 -16.726 1.00 91.56 348 LEU A CA 1
ATOM 2759 C C . LEU A 1 348 ? 7.830 -4.838 -17.959 1.00 91.56 348 LEU A C 1
ATOM 2761 O O . LEU A 1 348 ? 8.922 -5.371 -17.822 1.00 91.56 348 LEU A O 1
ATOM 2765 N N . SER A 1 349 ? 7.371 -4.534 -19.178 1.00 93.75 349 SER A N 1
ATOM 2766 C CA . SER A 1 349 ? 8.123 -4.855 -20.409 1.00 93.75 349 SER A CA 1
ATOM 2767 C C . SER A 1 349 ? 9.556 -4.317 -20.374 1.00 93.75 349 SER A C 1
ATOM 2769 O O . SER A 1 349 ? 10.483 -4.978 -20.830 1.00 93.75 349 SER A O 1
ATOM 2771 N N . LEU A 1 350 ? 9.747 -3.128 -19.805 1.00 93.19 350 LEU A N 1
ATOM 2772 C CA . LEU A 1 350 ? 11.048 -2.487 -19.675 1.00 93.19 350 LEU A CA 1
ATOM 2773 C C . LEU A 1 350 ? 11.935 -3.136 -18.597 1.00 93.19 350 LEU A C 1
ATOM 2775 O O . LEU A 1 350 ? 13.151 -3.208 -18.760 1.00 93.19 350 LEU A O 1
ATOM 2779 N N . CYS A 1 351 ? 11.333 -3.613 -17.507 1.00 91.19 351 CYS A N 1
ATOM 2780 C CA . CYS A 1 351 ? 12.015 -4.265 -16.387 1.00 91.19 351 CYS A CA 1
ATOM 2781 C C . CYS A 1 351 ? 12.141 -5.792 -16.535 1.00 91.19 351 CYS A C 1
ATOM 2783 O O . CYS A 1 351 ? 12.635 -6.444 -15.605 1.00 91.19 351 CYS A O 1
ATOM 2785 N N . HIS A 1 352 ? 11.702 -6.352 -17.666 1.00 91.62 352 HIS A N 1
ATOM 2786 C CA . HIS A 1 352 ? 11.730 -7.784 -17.934 1.00 91.62 352 HIS A CA 1
ATOM 2787 C C . HIS A 1 352 ? 13.162 -8.341 -17.778 1.00 91.62 352 HIS A C 1
ATOM 2789 O O . HIS A 1 352 ? 14.108 -7.764 -18.321 1.00 91.62 352 HIS A O 1
ATOM 2795 N N . PRO A 1 353 ? 13.358 -9.467 -17.061 1.00 87.31 353 PRO A N 1
ATOM 2796 C CA . PRO A 1 353 ? 14.689 -9.963 -16.700 1.00 87.31 353 PRO A CA 1
ATOM 2797 C C . PRO A 1 353 ? 15.565 -10.348 -17.903 1.00 87.31 353 PRO A C 1
ATOM 2799 O O . PRO A 1 353 ? 16.746 -10.007 -17.913 1.00 87.31 353 PRO A O 1
ATOM 2802 N N . ILE A 1 354 ? 14.998 -11.018 -18.917 1.00 88.88 354 ILE A N 1
ATOM 2803 C CA . ILE A 1 354 ? 15.749 -11.463 -20.110 1.00 88.88 354 ILE A CA 1
ATOM 2804 C C . ILE A 1 354 ? 15.553 -10.563 -21.334 1.00 88.88 354 ILE A C 1
ATOM 2806 O O . ILE A 1 354 ? 16.530 -10.166 -21.970 1.00 88.88 354 ILE A O 1
ATOM 2810 N N . HIS A 1 355 ? 14.306 -10.238 -21.667 1.00 91.62 355 HIS A N 1
ATOM 2811 C CA . HIS A 1 355 ? 13.931 -9.502 -22.871 1.00 91.62 355 HIS A CA 1
ATOM 2812 C C . HIS A 1 355 ? 13.339 -8.123 -22.538 1.00 91.62 355 HIS A C 1
ATOM 2814 O O . HIS A 1 355 ? 12.149 -7.909 -22.775 1.00 91.62 355 HIS A O 1
ATOM 2820 N N . PRO A 1 356 ? 14.123 -7.178 -21.982 1.00 93.81 356 PRO A N 1
ATOM 2821 C CA . PRO A 1 356 ? 13.626 -5.827 -21.763 1.00 93.81 356 PRO A CA 1
ATOM 2822 C C . PRO A 1 356 ? 13.249 -5.194 -23.108 1.00 93.81 356 PRO A C 1
ATOM 2824 O O . PRO A 1 356 ? 14.041 -5.216 -24.048 1.00 93.81 356 PRO A O 1
ATOM 2827 N N . ARG A 1 357 ? 12.035 -4.644 -23.208 1.00 96.06 357 ARG A N 1
ATOM 2828 C CA . ARG A 1 357 ? 11.519 -3.986 -24.419 1.00 96.06 357 ARG A CA 1
ATOM 2829 C C . ARG A 1 357 ? 11.260 -2.511 -24.154 1.00 96.06 357 ARG A C 1
ATOM 2831 O O . ARG A 1 357 ? 10.528 -2.153 -23.229 1.00 96.06 357 ARG A O 1
ATOM 2838 N N . SER A 1 358 ? 11.838 -1.658 -24.991 1.00 96.75 358 SER A N 1
ATOM 2839 C CA . SER A 1 358 ? 11.729 -0.202 -24.887 1.00 96.75 358 SER A CA 1
ATOM 2840 C C . SER A 1 358 ? 10.464 0.358 -25.555 1.00 96.75 358 SER A C 1
ATOM 2842 O O . SER A 1 358 ? 9.893 1.320 -25.033 1.00 96.75 358 SER A O 1
ATOM 2844 N N . ASP A 1 359 ? 9.969 -0.265 -26.634 1.00 96.75 359 ASP A N 1
ATOM 2845 C CA . ASP A 1 359 ? 8.898 0.288 -27.485 1.00 96.75 359 ASP A CA 1
ATOM 2846 C C . ASP A 1 359 ? 7.621 0.704 -26.731 1.00 96.75 359 ASP A C 1
ATOM 2848 O O . ASP A 1 359 ? 7.182 1.849 -26.904 1.00 96.75 359 ASP A O 1
ATOM 2852 N N . PRO A 1 360 ? 7.024 -0.133 -25.850 1.00 95.38 360 PRO A N 1
ATOM 2853 C CA . PRO A 1 360 ? 5.776 0.240 -25.184 1.00 95.38 360 PRO A CA 1
ATOM 2854 C C . PRO A 1 360 ? 5.962 1.439 -24.244 1.00 95.38 360 PRO A C 1
ATOM 2856 O O . PRO A 1 360 ? 5.109 2.324 -24.168 1.00 95.38 360 PRO A O 1
ATOM 2859 N N . SER A 1 361 ? 7.107 1.496 -23.555 1.00 94.69 361 SER A N 1
ATOM 2860 C CA . SER A 1 361 ? 7.467 2.607 -22.667 1.00 94.69 361 SER A CA 1
ATOM 2861 C C . SER A 1 361 ? 7.757 3.880 -23.451 1.00 94.69 361 SER A C 1
ATOM 2863 O O . SER A 1 361 ? 7.275 4.950 -23.079 1.00 94.69 361 SER A O 1
ATOM 2865 N N . LEU A 1 362 ? 8.490 3.782 -24.560 1.00 96.06 362 LEU A N 1
ATOM 2866 C CA . LEU A 1 362 ? 8.788 4.915 -25.430 1.00 96.06 362 LEU A CA 1
ATOM 2867 C C . LEU A 1 362 ? 7.505 5.535 -26.002 1.00 96.06 362 LEU A C 1
ATOM 2869 O O . LEU A 1 362 ? 7.327 6.754 -25.940 1.00 96.06 362 LEU A O 1
ATOM 2873 N N . GLN A 1 363 ? 6.585 4.708 -26.508 1.00 93.56 363 GLN A N 1
ATOM 2874 C CA . GLN A 1 363 ? 5.297 5.163 -27.034 1.00 93.56 363 GLN A CA 1
ATOM 2875 C C . GLN A 1 363 ? 4.464 5.866 -25.954 1.00 93.56 363 GLN A C 1
ATOM 2877 O O . GLN A 1 363 ? 3.941 6.958 -26.189 1.00 93.56 363 GLN A O 1
ATOM 2882 N N . LEU A 1 364 ? 4.387 5.278 -24.758 1.00 91.25 364 LEU A N 1
ATOM 2883 C CA . LEU A 1 364 ? 3.669 5.842 -23.619 1.00 91.25 364 LEU A CA 1
ATOM 2884 C C . LEU A 1 364 ? 4.231 7.214 -23.211 1.00 91.25 364 LEU A C 1
ATOM 2886 O O . LEU A 1 364 ? 3.475 8.172 -23.045 1.00 91.25 364 LEU A O 1
ATOM 2890 N N . TRP A 1 365 ? 5.556 7.338 -23.090 1.00 92.44 365 TRP A N 1
ATOM 2891 C CA . TRP A 1 365 ? 6.197 8.601 -22.720 1.00 92.44 365 TRP A CA 1
ATOM 2892 C C . TRP A 1 365 ? 6.041 9.676 -23.799 1.00 92.44 365 TRP A C 1
ATOM 2894 O O . TRP A 1 365 ? 5.857 10.844 -23.458 1.00 92.44 365 TRP A O 1
ATOM 2904 N N . ARG A 1 366 ? 6.056 9.309 -25.088 1.00 91.88 366 ARG A N 1
ATOM 2905 C CA . ARG A 1 366 ? 5.791 10.250 -26.193 1.00 91.88 366 ARG A CA 1
ATOM 2906 C C . ARG A 1 366 ? 4.355 10.774 -26.165 1.00 91.88 366 ARG A C 1
ATOM 2908 O O . ARG A 1 366 ? 4.135 11.949 -26.442 1.00 91.88 366 ARG A O 1
ATOM 2915 N N . GLN A 1 367 ? 3.392 9.931 -25.789 1.00 87.69 367 GLN A N 1
ATOM 2916 C CA . GLN A 1 367 ? 2.001 10.350 -25.586 1.00 87.69 367 GLN A CA 1
ATOM 2917 C C . GLN A 1 367 ? 1.840 11.251 -24.352 1.00 87.69 367 GLN A C 1
ATOM 2919 O O . GLN A 1 367 ? 1.069 12.207 -24.390 1.00 87.69 367 GLN A O 1
ATOM 2924 N N . ALA A 1 368 ? 2.555 10.958 -23.261 1.00 86.00 368 ALA A N 1
ATOM 2925 C CA . ALA A 1 368 ? 2.457 11.705 -22.005 1.00 86.00 368 ALA A CA 1
ATOM 2926 C C . ALA A 1 368 ? 3.188 13.057 -22.034 1.00 86.00 368 ALA A C 1
ATOM 2928 O O . ALA A 1 368 ? 2.790 14.002 -21.351 1.00 86.00 368 ALA A O 1
ATOM 2929 N N . VAL A 1 369 ? 4.280 13.149 -22.797 1.00 87.56 369 VAL A N 1
ATOM 2930 C CA . VAL A 1 369 ? 5.154 14.322 -22.856 1.00 87.56 369 VAL A CA 1
ATOM 2931 C C . VAL A 1 369 ? 5.301 14.759 -24.315 1.00 87.56 369 VAL A C 1
ATOM 2933 O O . VAL A 1 369 ? 6.277 14.380 -24.972 1.00 87.56 369 VAL A O 1
ATOM 2936 N N . PRO A 1 370 ? 4.349 15.557 -24.836 1.00 79.38 370 PRO A N 1
ATOM 2937 C CA . PRO A 1 370 ? 4.411 16.031 -26.210 1.00 79.38 370 PRO A CA 1
ATOM 2938 C C . PRO A 1 370 ? 5.681 16.866 -26.457 1.00 79.38 370 PRO A C 1
ATOM 2940 O O . PRO A 1 370 ? 6.254 17.436 -25.515 1.00 79.38 370 PRO A O 1
ATOM 2943 N N . PRO A 1 371 ? 6.156 16.931 -27.715 1.00 80.81 371 PRO A N 1
ATOM 2944 C CA . PRO A 1 371 ? 7.331 17.710 -28.081 1.00 80.81 371 PRO A CA 1
ATOM 2945 C C . PRO A 1 371 ? 7.177 19.174 -27.656 1.00 80.81 371 PRO A C 1
ATOM 2947 O O . PRO A 1 371 ? 6.084 19.731 -27.629 1.00 80.81 371 PRO A O 1
ATOM 2950 N N . LYS A 1 372 ? 8.305 19.797 -27.305 1.00 71.81 372 LYS A N 1
ATOM 2951 C CA . LYS A 1 372 ? 8.386 21.126 -26.678 1.00 71.81 372 LYS A CA 1
ATOM 2952 C C . LYS A 1 372 ? 8.038 22.278 -27.632 1.00 71.81 372 LYS A C 1
ATOM 2954 O O . LYS A 1 372 ? 8.441 23.396 -27.337 1.00 71.81 372 LYS A O 1
ATOM 2959 N N . ASP A 1 373 ? 7.386 22.026 -28.765 1.00 73.44 373 ASP A N 1
ATOM 2960 C CA . ASP A 1 373 ? 7.140 23.058 -29.768 1.00 73.44 373 ASP A CA 1
ATOM 2961 C C . ASP A 1 373 ? 6.272 24.174 -29.152 1.00 73.44 373 ASP A C 1
ATOM 2963 O O . ASP A 1 373 ? 5.090 23.951 -28.880 1.00 73.44 373 ASP A O 1
ATOM 2967 N N . PRO A 1 374 ? 6.850 25.358 -28.860 1.00 57.78 374 PRO A N 1
ATOM 2968 C CA . PRO A 1 374 ? 6.152 26.422 -28.145 1.00 57.78 374 PRO A CA 1
ATOM 2969 C C . PRO A 1 374 ? 5.043 27.055 -28.993 1.00 57.78 374 PRO A C 1
ATOM 2971 O O . PRO A 1 374 ? 4.236 27.815 -28.462 1.00 57.78 374 PRO A O 1
ATOM 2974 N N . SER A 1 375 ? 5.018 26.760 -30.297 1.00 66.06 375 SER A N 1
ATOM 2975 C CA . SER A 1 375 ? 4.055 27.300 -31.255 1.00 66.06 375 SER A CA 1
ATOM 2976 C C . SER A 1 375 ? 2.796 26.445 -31.402 1.00 66.06 375 SER A C 1
ATOM 2978 O O . SER A 1 375 ? 1.767 26.942 -31.856 1.00 66.06 375 SER A O 1
ATOM 2980 N N . SER A 1 376 ? 2.847 25.182 -30.973 1.00 59.44 376 SER A N 1
ATOM 2981 C CA . SER A 1 376 ? 1.683 24.306 -30.976 1.00 59.44 376 SER A CA 1
ATOM 2982 C C . SER A 1 376 ? 0.921 24.504 -29.663 1.00 59.44 376 SER A C 1
ATOM 2984 O O . SER A 1 376 ? 1.413 24.074 -28.614 1.00 59.44 376 SER A O 1
ATOM 2986 N N . PRO A 1 377 ? -0.271 25.140 -29.652 1.00 58.16 377 PRO A N 1
ATOM 2987 C CA . PRO A 1 377 ? -1.139 25.042 -28.484 1.00 58.16 377 PRO A CA 1
ATOM 2988 C C . PRO A 1 377 ? -1.330 23.551 -28.168 1.00 58.16 377 PRO A C 1
ATOM 2990 O O . PRO A 1 377 ? -1.295 22.752 -29.106 1.00 58.16 377 PRO A O 1
ATOM 2993 N N . PRO A 1 378 ? -1.508 23.142 -26.894 1.00 57.81 378 PRO A N 1
ATOM 2994 C CA . PRO A 1 378 ? -1.885 21.773 -26.554 1.00 57.81 378 PRO A CA 1
ATOM 2995 C C . PRO A 1 378 ? -3.252 21.504 -27.190 1.00 57.81 378 PRO A C 1
ATOM 2997 O O . PRO A 1 378 ? -4.302 21.720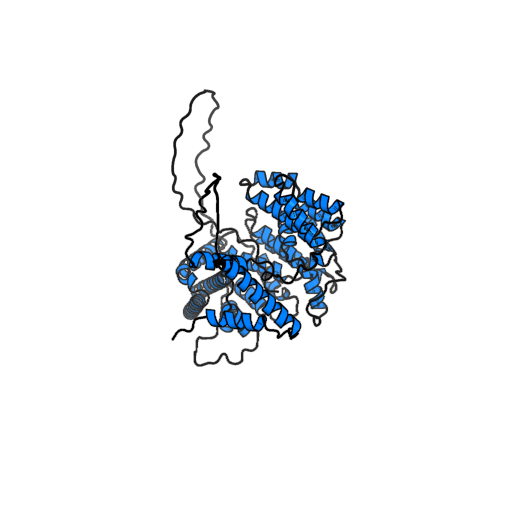 -26.585 1.00 57.81 378 PRO A O 1
ATOM 3000 N N . SER A 1 379 ? -3.238 21.158 -28.471 1.00 50.19 379 SER A N 1
ATOM 3001 C CA . SER A 1 379 ? -4.399 21.049 -29.323 1.00 50.19 379 SER A CA 1
ATOM 3002 C C . SER A 1 379 ? -5.159 19.845 -28.821 1.00 50.19 379 SER A C 1
ATOM 3004 O O . SER A 1 379 ? -4.670 18.722 -28.892 1.00 50.19 379 SER A O 1
ATOM 3006 N N . THR A 1 380 ? -6.300 20.120 -28.185 1.00 51.88 380 THR A N 1
ATOM 3007 C CA . THR A 1 380 ? -7.470 19.234 -28.091 1.00 51.88 380 THR A CA 1
ATOM 3008 C C . THR A 1 380 ? -7.191 17.748 -27.851 1.00 51.88 380 THR A C 1
ATOM 3010 O O . THR A 1 380 ? -7.978 16.900 -28.255 1.00 51.88 380 THR A O 1
ATOM 3013 N N . THR A 1 381 ? -6.134 17.399 -27.115 1.00 54.06 381 THR A N 1
ATOM 3014 C CA . THR A 1 381 ? -5.925 16.053 -26.579 1.00 54.06 381 THR A CA 1
ATOM 3015 C C . THR A 1 381 ? -6.845 15.916 -25.372 1.00 54.06 381 THR A C 1
ATOM 3017 O O . THR A 1 381 ? -6.434 15.846 -24.219 1.00 54.06 381 THR A O 1
ATOM 3020 N N . SER A 1 382 ? -8.150 15.969 -25.629 1.00 54.88 382 SER A N 1
ATOM 3021 C CA . SER A 1 382 ? -9.159 15.474 -24.710 1.00 54.88 382 SER A CA 1
ATOM 3022 C C . SER A 1 382 ? -8.887 13.988 -24.508 1.00 54.88 382 SER A C 1
ATOM 3024 O O . SER A 1 382 ? -8.855 13.233 -25.478 1.00 54.88 382 SER A O 1
ATOM 3026 N N . GLY A 1 383 ? -8.653 13.569 -23.266 1.00 70.25 383 GLY A N 1
ATOM 3027 C CA . GLY A 1 383 ? -8.432 12.165 -22.942 1.00 70.25 383 GLY A CA 1
ATOM 3028 C C . GLY A 1 383 ? -7.268 11.912 -21.978 1.00 70.25 383 GLY A C 1
ATOM 3029 O O . GLY A 1 383 ? -6.761 12.840 -21.340 1.00 70.25 383 GLY A O 1
ATOM 3030 N N . PRO A 1 384 ? -6.835 10.645 -21.860 1.00 63.78 384 PRO A N 1
ATOM 3031 C CA . PRO A 1 384 ? -5.879 10.193 -20.846 1.00 63.78 384 PRO A CA 1
ATOM 3032 C C . PRO A 1 384 ? -4.517 10.899 -20.894 1.00 63.78 384 PRO A C 1
ATOM 3034 O O . PRO A 1 384 ? -3.901 11.103 -19.853 1.00 63.78 384 PRO A O 1
ATOM 3037 N N . ALA A 1 385 ? -4.060 11.319 -22.078 1.00 65.50 385 ALA A N 1
ATOM 3038 C CA . ALA A 1 385 ? -2.776 12.003 -22.244 1.00 65.50 385 ALA A CA 1
ATOM 3039 C C . ALA A 1 385 ? -2.722 13.347 -21.496 1.00 65.50 385 ALA A C 1
ATOM 3041 O O . ALA A 1 385 ? -1.724 13.650 -20.844 1.00 65.50 385 ALA A O 1
ATOM 3042 N N . ARG A 1 386 ? -3.815 14.124 -21.516 1.00 72.00 386 ARG A N 1
ATOM 3043 C CA . ARG A 1 386 ? -3.902 15.394 -20.781 1.00 72.00 386 ARG A CA 1
ATOM 3044 C C . ARG A 1 386 ? -3.927 15.180 -19.275 1.00 72.00 386 ARG A C 1
ATOM 3046 O O . ARG A 1 386 ? -3.204 15.868 -18.570 1.00 72.00 386 ARG A O 1
ATOM 3053 N N . PHE A 1 387 ? -4.676 14.184 -18.799 1.00 70.56 387 PHE A N 1
ATOM 3054 C CA . PHE A 1 387 ? -4.675 13.812 -17.383 1.00 70.56 387 PHE A CA 1
ATOM 3055 C C . PHE A 1 387 ? -3.261 13.485 -16.888 1.00 70.56 387 PHE A C 1
ATOM 3057 O O . PHE A 1 387 ? -2.869 13.938 -15.820 1.00 70.56 387 PHE A O 1
ATOM 3064 N N . TRP A 1 388 ? -2.457 12.773 -17.678 1.00 69.06 388 TRP A N 1
ATOM 3065 C CA . TRP A 1 388 ? -1.081 12.454 -17.293 1.00 69.06 388 TRP A CA 1
ATOM 3066 C C . TRP A 1 388 ? -0.102 13.599 -17.449 1.00 69.06 388 TRP A C 1
ATOM 3068 O O . TRP A 1 388 ? 0.778 13.744 -16.608 1.00 69.06 388 TRP A O 1
ATOM 3078 N N . TYR A 1 389 ? -0.266 14.443 -18.460 1.00 70.62 389 TYR A N 1
ATOM 3079 C CA . TYR A 1 389 ? 0.466 15.699 -18.529 1.00 70.62 389 TYR A CA 1
ATOM 3080 C C . TYR A 1 389 ? 0.202 16.555 -17.283 1.00 70.62 389 TYR A C 1
ATOM 3082 O O . TYR A 1 389 ? 1.138 17.081 -16.678 1.00 70.62 389 TYR A O 1
ATOM 3090 N N . ASP A 1 390 ? -1.061 16.619 -16.856 1.00 73.69 390 ASP A N 1
ATOM 3091 C CA . ASP A 1 390 ? -1.485 17.314 -15.647 1.00 73.69 390 ASP A CA 1
ATOM 3092 C C . ASP A 1 390 ? -0.953 16.623 -14.388 1.00 73.69 390 ASP A C 1
ATOM 3094 O O . ASP A 1 390 ? -0.490 17.323 -13.496 1.00 73.69 390 ASP A O 1
ATOM 3098 N N . ILE A 1 391 ? -0.914 15.284 -14.324 1.00 71.94 391 ILE A N 1
ATOM 3099 C CA . ILE A 1 391 ? -0.274 14.543 -13.225 1.00 71.94 391 ILE A CA 1
ATOM 3100 C C . ILE A 1 391 ? 1.229 14.836 -13.184 1.00 71.94 391 ILE A C 1
ATOM 3102 O O . ILE A 1 391 ? 1.754 15.131 -12.118 1.00 71.94 391 ILE A O 1
ATOM 3106 N N . ILE A 1 392 ? 1.934 14.783 -14.317 1.00 73.19 392 ILE A N 1
ATOM 3107 C CA . ILE A 1 392 ? 3.378 15.044 -14.395 1.00 73.19 392 ILE A CA 1
ATOM 3108 C C . ILE A 1 392 ? 3.699 16.473 -13.952 1.00 73.19 392 ILE A C 1
ATOM 3110 O O . ILE A 1 392 ? 4.702 16.701 -13.275 1.00 73.19 392 ILE A O 1
ATOM 3114 N N . LYS A 1 393 ? 2.837 17.428 -14.314 1.00 72.19 393 LYS A N 1
ATOM 3115 C CA . LYS A 1 393 ? 2.952 18.834 -13.918 1.00 72.19 393 LYS A CA 1
ATOM 3116 C C . LYS A 1 393 ? 2.460 19.133 -12.514 1.00 72.19 393 LYS A C 1
ATOM 3118 O O . LYS A 1 393 ? 2.881 20.139 -11.940 1.00 72.19 393 LYS A O 1
ATOM 3123 N N . TRP A 1 394 ? 1.551 18.325 -11.982 1.00 74.19 394 TRP A N 1
ATOM 3124 C CA . TRP A 1 394 ? 1.032 18.519 -10.642 1.00 74.19 394 TRP A CA 1
ATOM 3125 C C . TRP A 1 394 ? 2.191 18.478 -9.648 1.00 74.19 394 TRP A C 1
ATOM 3127 O O . TRP A 1 394 ? 3.199 17.807 -9.893 1.00 74.19 394 TRP A O 1
ATOM 3137 N N . PRO A 1 395 ? 2.084 19.181 -8.510 1.00 66.38 395 PRO A N 1
ATOM 3138 C CA . PRO A 1 395 ? 3.035 19.053 -7.419 1.00 66.38 395 PRO A CA 1
ATOM 3139 C C . PRO A 1 395 ? 2.880 17.665 -6.787 1.00 66.38 395 PRO A C 1
ATOM 3141 O O . PRO A 1 395 ? 2.390 17.509 -5.674 1.00 66.38 395 PRO A O 1
ATOM 3144 N N . VAL A 1 396 ? 3.278 16.624 -7.514 1.00 71.31 396 VAL A N 1
ATOM 3145 C CA . VAL A 1 396 ? 3.254 15.263 -7.009 1.00 71.31 396 VAL A CA 1
ATOM 3146 C C . VAL A 1 396 ? 4.339 15.135 -5.954 1.00 71.31 396 VAL A C 1
ATOM 3148 O O . VAL A 1 396 ? 5.369 15.821 -6.011 1.00 71.31 396 VAL A O 1
ATOM 3151 N N . GLY A 1 397 ? 4.106 14.266 -4.975 1.00 79.81 397 GLY A N 1
ATOM 3152 C CA . GLY A 1 397 ? 5.092 13.954 -3.952 1.00 79.81 397 GLY A CA 1
ATOM 3153 C C . GLY A 1 397 ? 6.443 13.580 -4.569 1.00 79.81 397 GLY A C 1
ATOM 3154 O O . GLY A 1 397 ? 6.514 12.983 -5.648 1.00 79.81 397 G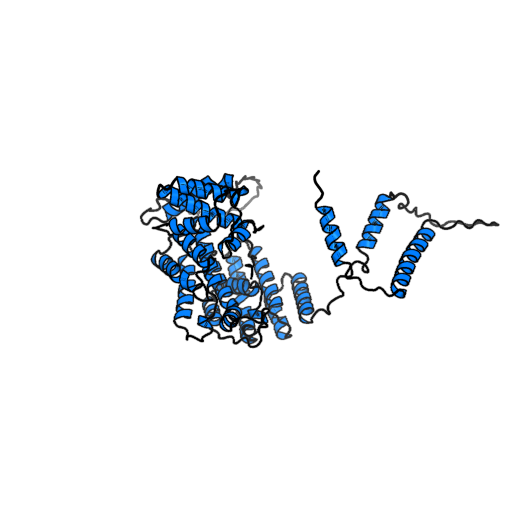LY A O 1
ATOM 3155 N N . HIS A 1 398 ? 7.521 13.932 -3.867 1.00 84.00 398 HIS A N 1
ATOM 3156 C CA . HIS A 1 398 ? 8.905 13.647 -4.257 1.00 84.00 398 HIS A CA 1
ATOM 3157 C C . HIS A 1 398 ? 9.111 12.188 -4.717 1.00 84.00 398 HIS A C 1
ATOM 3159 O O . HIS A 1 398 ? 9.779 11.941 -5.721 1.00 84.00 398 HIS A O 1
ATOM 3165 N N . GLU A 1 399 ? 8.453 11.234 -4.055 1.00 84.12 399 GLU A N 1
ATOM 3166 C CA . GLU A 1 399 ? 8.551 9.808 -4.382 1.00 84.12 399 GLU A CA 1
ATOM 3167 C C . GLU A 1 399 ? 7.983 9.445 -5.753 1.00 84.12 399 GLU A C 1
ATOM 3169 O O . GLU A 1 399 ? 8.550 8.602 -6.445 1.00 84.12 399 GLU A O 1
ATOM 3174 N N . GLN A 1 400 ? 6.901 10.086 -6.200 1.00 83.94 400 GLN A N 1
ATOM 3175 C CA . GLN A 1 400 ? 6.351 9.779 -7.519 1.00 83.94 400 GLN A CA 1
ATOM 3176 C C . GLN A 1 400 ? 7.275 10.281 -8.633 1.00 83.94 400 GLN A C 1
ATOM 3178 O O . GLN A 1 400 ? 7.520 9.553 -9.594 1.00 83.94 400 GLN A O 1
ATOM 3183 N N . ARG A 1 401 ? 7.867 11.475 -8.469 1.00 87.44 401 ARG A N 1
ATOM 3184 C CA . ARG A 1 401 ? 8.898 11.981 -9.393 1.00 87.44 401 ARG A CA 1
ATOM 3185 C C . ARG A 1 401 ? 10.109 11.054 -9.443 1.00 87.44 401 ARG A C 1
ATOM 3187 O O . ARG A 1 401 ? 10.602 10.764 -10.527 1.00 87.44 401 ARG A O 1
ATOM 3194 N N . LYS A 1 402 ? 10.546 10.539 -8.290 1.00 88.12 402 LYS A N 1
ATOM 3195 C CA . LYS A 1 402 ? 11.630 9.550 -8.206 1.00 88.12 402 LYS A CA 1
ATOM 3196 C C . LYS A 1 402 ? 11.291 8.256 -8.957 1.00 88.12 402 LYS A C 1
ATOM 3198 O O . LYS A 1 402 ? 12.149 7.724 -9.653 1.00 88.12 402 LYS A O 1
ATOM 3203 N N . ARG A 1 403 ? 10.046 7.773 -8.881 1.00 86.44 403 ARG A N 1
ATOM 3204 C CA . ARG A 1 403 ? 9.590 6.581 -9.628 1.00 86.44 403 ARG A CA 1
ATOM 3205 C C . ARG A 1 403 ? 9.576 6.802 -11.137 1.00 86.44 403 ARG A C 1
ATOM 3207 O O . ARG A 1 403 ? 10.031 5.936 -11.877 1.00 86.44 403 ARG A O 1
ATOM 3214 N N . TRP A 1 404 ? 9.071 7.945 -11.596 1.00 89.75 404 TRP A N 1
ATOM 3215 C CA . TRP A 1 404 ? 9.096 8.292 -13.019 1.00 89.75 404 TRP A CA 1
ATOM 3216 C C . TRP A 1 404 ? 10.511 8.458 -13.547 1.00 89.75 404 TRP A C 1
ATOM 3218 O O . TRP A 1 404 ? 10.824 7.956 -14.620 1.00 89.75 404 TRP A O 1
ATOM 3228 N N . HIS A 1 405 ? 11.369 9.117 -12.771 1.00 91.88 405 HIS A N 1
ATOM 3229 C CA . HIS A 1 405 ? 12.786 9.238 -13.075 1.00 91.88 405 HIS A CA 1
ATOM 3230 C C . HIS A 1 405 ? 13.443 7.861 -13.219 1.00 91.88 405 HIS A C 1
ATOM 3232 O O . HIS A 1 405 ? 14.065 7.605 -14.243 1.00 91.88 405 HIS A O 1
ATOM 3238 N N . SER A 1 406 ? 13.209 6.947 -12.270 1.00 90.69 406 SER A N 1
ATOM 3239 C CA . SER A 1 406 ? 13.689 5.558 -12.341 1.00 90.69 406 SER A CA 1
ATOM 3240 C C . SER A 1 406 ? 13.221 4.847 -13.617 1.00 90.69 406 SER A C 1
ATOM 3242 O O . SER A 1 406 ? 14.039 4.293 -14.346 1.00 90.69 406 SER A O 1
ATOM 3244 N N . SER A 1 407 ? 11.923 4.925 -13.938 1.00 91.94 407 SER A N 1
ATOM 3245 C CA . SER A 1 407 ? 11.353 4.342 -15.164 1.00 91.94 407 SER A CA 1
ATOM 3246 C C . SER A 1 407 ? 11.991 4.923 -16.436 1.00 91.94 407 SER A C 1
ATOM 3248 O O . SER A 1 407 ? 12.337 4.178 -17.349 1.00 91.94 407 SER A O 1
ATOM 3250 N N . LEU A 1 408 ? 12.235 6.237 -16.485 1.00 94.81 408 LEU A N 1
ATOM 3251 C CA . LEU A 1 408 ? 12.931 6.875 -17.605 1.00 94.81 408 LEU A CA 1
ATOM 3252 C C . LEU A 1 408 ? 14.405 6.461 -17.694 1.00 94.81 408 LEU A C 1
ATOM 3254 O O . LEU A 1 408 ? 14.905 6.283 -18.799 1.00 94.81 408 LEU A O 1
ATOM 3258 N N . MET A 1 409 ? 15.106 6.270 -16.572 1.00 95.62 409 MET A N 1
ATOM 3259 C CA . MET A 1 409 ? 16.488 5.766 -16.587 1.00 95.62 409 MET A CA 1
ATOM 3260 C C . MET A 1 409 ? 16.560 4.326 -17.098 1.00 95.62 409 MET A C 1
ATOM 3262 O O . MET A 1 409 ? 17.454 4.007 -17.880 1.00 95.62 409 MET A O 1
ATOM 3266 N N . TRP A 1 410 ? 15.593 3.481 -16.730 1.00 94.25 410 TRP A N 1
ATOM 3267 C CA . TRP A 1 410 ? 15.428 2.158 -17.334 1.00 94.25 410 TRP A CA 1
ATOM 3268 C C . TRP A 1 410 ? 15.219 2.255 -18.848 1.00 94.25 410 TRP A C 1
ATOM 3270 O O . TRP A 1 410 ? 15.878 1.543 -19.601 1.00 94.25 410 TRP A O 1
ATOM 3280 N N . LEU A 1 411 ? 14.377 3.185 -19.307 1.00 96.62 411 LEU A N 1
ATOM 3281 C CA . LEU A 1 411 ? 14.109 3.380 -20.732 1.00 96.62 411 LEU A CA 1
ATOM 3282 C C . LEU A 1 411 ? 15.372 3.808 -21.482 1.00 96.62 411 LEU A C 1
ATOM 3284 O O . LEU A 1 411 ? 15.702 3.220 -22.507 1.00 96.62 411 LEU A O 1
ATOM 3288 N N . VAL A 1 412 ? 16.114 4.778 -20.942 1.00 97.50 412 VAL A N 1
ATOM 3289 C CA . VAL A 1 412 ? 17.401 5.229 -21.493 1.00 97.50 412 VAL A CA 1
ATOM 3290 C C . VAL A 1 412 ? 18.392 4.071 -21.588 1.00 97.50 412 VAL A C 1
ATOM 3292 O O . VAL A 1 412 ? 19.054 3.928 -22.614 1.00 97.50 412 VAL A O 1
ATOM 3295 N N . TYR A 1 413 ? 18.498 3.242 -20.545 1.00 96.50 413 TYR A N 1
ATOM 3296 C CA . TYR A 1 413 ? 19.400 2.092 -20.545 1.00 96.50 413 TYR A CA 1
ATOM 3297 C C . TYR A 1 413 ? 19.066 1.110 -21.676 1.00 96.50 413 TYR A C 1
ATOM 3299 O O . TYR A 1 413 ? 19.947 0.757 -22.460 1.00 96.50 413 TYR A O 1
ATOM 3307 N N . VAL A 1 414 ? 17.797 0.700 -21.787 1.00 96.31 414 VAL A N 1
ATOM 3308 C CA . VAL A 1 414 ? 17.360 -0.280 -22.795 1.00 96.31 414 VAL A CA 1
ATOM 3309 C C . VAL A 1 414 ? 17.522 0.288 -24.207 1.00 96.31 414 VAL A C 1
ATOM 3311 O O . VAL A 1 414 ? 18.125 -0.365 -25.049 1.00 96.31 414 VAL A O 1
ATOM 3314 N N . LEU A 1 415 ? 17.136 1.547 -24.444 1.00 97.94 415 LEU A N 1
ATOM 3315 C CA . LEU A 1 415 ? 17.321 2.208 -25.745 1.00 97.94 415 LEU A CA 1
ATOM 3316 C C . LEU A 1 415 ? 18.794 2.301 -26.165 1.00 97.94 415 LEU A C 1
ATOM 3318 O O . LEU A 1 415 ? 19.114 2.086 -27.332 1.00 97.94 415 LEU A O 1
ATOM 3322 N N . ARG A 1 416 ? 19.709 2.601 -25.230 1.00 97.69 416 ARG A N 1
ATOM 3323 C CA . ARG A 1 416 ? 21.157 2.608 -25.512 1.00 97.69 416 ARG A CA 1
ATOM 3324 C C . ARG A 1 416 ? 21.661 1.216 -25.873 1.00 97.69 416 ARG A C 1
ATOM 3326 O O . ARG A 1 416 ? 22.448 1.084 -26.806 1.00 97.69 416 ARG A O 1
ATOM 3333 N N . LYS A 1 417 ? 21.198 0.189 -25.155 1.00 96.19 417 LYS A N 1
ATOM 3334 C CA . LYS A 1 417 ? 21.541 -1.210 -25.431 1.00 96.19 417 LYS A CA 1
ATOM 3335 C C . LYS A 1 417 ? 21.038 -1.661 -26.808 1.00 96.19 417 LYS A C 1
ATOM 3337 O O . LYS A 1 417 ? 21.757 -2.375 -27.498 1.00 96.19 417 LYS A O 1
ATOM 3342 N N . ASP A 1 418 ? 19.870 -1.177 -27.222 1.00 97.06 418 ASP A N 1
ATOM 3343 C CA . ASP A 1 418 ? 19.266 -1.445 -28.534 1.00 97.06 418 ASP A CA 1
ATOM 3344 C C . ASP A 1 418 ? 19.877 -0.593 -29.673 1.00 97.06 418 ASP A C 1
ATOM 3346 O O . ASP A 1 418 ? 19.458 -0.697 -30.825 1.00 97.06 418 ASP A O 1
ATOM 3350 N N . GLY A 1 419 ? 20.851 0.282 -29.383 1.00 97.50 419 GLY A N 1
ATOM 3351 C CA . GLY A 1 419 ? 21.485 1.170 -30.368 1.00 97.50 419 GLY A CA 1
ATOM 3352 C C . GLY A 1 419 ? 20.644 2.391 -30.776 1.00 97.50 419 GLY A C 1
ATOM 3353 O O . GLY A 1 419 ? 21.027 3.141 -31.676 1.00 97.50 419 GLY A O 1
ATOM 3354 N N . GLN A 1 420 ? 19.518 2.646 -30.105 1.00 97.94 420 GLN A N 1
ATOM 3355 C CA . GLN A 1 420 ? 18.605 3.759 -30.384 1.00 97.94 420 GLN A CA 1
ATOM 3356 C C . GLN A 1 420 ? 19.035 5.051 -29.664 1.00 97.94 420 GLN A C 1
ATOM 3358 O O . GLN A 1 420 ? 18.308 5.613 -28.841 1.00 97.94 420 GLN A O 1
ATOM 3363 N N . GLN A 1 421 ? 20.232 5.556 -29.980 1.00 97.88 421 GLN A N 1
ATOM 3364 C CA . GLN A 1 421 ? 20.840 6.677 -29.249 1.00 97.88 421 GLN A CA 1
ATOM 3365 C C . GLN A 1 421 ? 19.976 7.952 -29.249 1.00 97.88 421 GLN A C 1
ATOM 3367 O O . GLN A 1 421 ? 19.828 8.595 -28.213 1.00 97.88 421 GLN A O 1
ATOM 3372 N N . LYS A 1 422 ? 19.345 8.289 -30.384 1.00 96.94 422 LYS A N 1
ATOM 3373 C CA . LYS A 1 422 ? 18.491 9.487 -30.506 1.00 96.94 422 LYS A CA 1
ATOM 3374 C C . LYS A 1 422 ? 17.301 9.456 -29.543 1.00 96.94 422 LYS A C 1
ATOM 3376 O O . LYS A 1 422 ? 16.974 10.470 -28.929 1.00 96.94 422 LYS A O 1
ATOM 3381 N N . ASP A 1 423 ? 16.675 8.292 -29.398 1.00 97.38 423 ASP A N 1
ATOM 3382 C CA . ASP A 1 423 ? 15.527 8.117 -28.511 1.00 97.38 423 ASP A CA 1
ATOM 3383 C C . ASP A 1 423 ? 15.951 8.044 -27.046 1.00 97.38 423 ASP A C 1
ATOM 3385 O O . ASP A 1 423 ? 15.254 8.573 -26.177 1.00 97.38 423 ASP A O 1
ATOM 3389 N N . ALA A 1 424 ? 17.132 7.486 -26.767 1.00 97.88 424 ALA A N 1
ATOM 3390 C CA . ALA A 1 424 ? 17.727 7.539 -25.440 1.00 97.88 424 ALA A CA 1
ATOM 3391 C C . ALA A 1 424 ? 18.019 8.986 -25.003 1.00 97.88 424 ALA A C 1
ATOM 3393 O O . ALA A 1 424 ? 17.684 9.368 -23.881 1.00 97.88 424 ALA A O 1
ATOM 3394 N N . ASP A 1 425 ? 18.585 9.814 -25.884 1.00 96.94 425 ASP A N 1
ATOM 3395 C CA . ASP A 1 425 ? 18.867 11.225 -25.594 1.00 96.94 425 ASP A CA 1
ATOM 3396 C C . ASP A 1 425 ? 17.569 12.025 -25.394 1.00 96.94 425 ASP A C 1
ATOM 3398 O O . ASP A 1 425 ? 17.468 12.864 -24.491 1.00 96.94 425 ASP A O 1
ATOM 3402 N N . TRP A 1 426 ? 16.526 11.714 -26.173 1.00 95.94 426 TRP A N 1
ATOM 3403 C CA . TRP A 1 426 ? 15.191 12.262 -25.952 1.00 95.94 426 TRP A CA 1
ATOM 3404 C C . TRP A 1 426 ? 14.636 11.874 -24.574 1.00 95.94 426 TRP A C 1
ATOM 3406 O O . TRP A 1 426 ? 14.226 12.763 -23.821 1.00 95.94 426 TRP A O 1
ATOM 3416 N N . ALA A 1 427 ? 14.662 10.590 -24.202 1.00 96.69 427 ALA A N 1
ATOM 3417 C CA . ALA A 1 427 ? 14.156 10.108 -22.914 1.00 96.69 427 ALA A CA 1
ATOM 3418 C C . ALA A 1 427 ? 14.938 10.708 -21.731 1.00 96.69 427 ALA A C 1
ATOM 3420 O O . ALA A 1 427 ? 14.346 11.089 -20.717 1.00 96.69 427 ALA A O 1
ATOM 3421 N N . LEU A 1 428 ? 16.252 10.888 -21.887 1.00 97.12 428 LEU A N 1
ATOM 3422 C CA . LEU A 1 428 ? 17.100 11.573 -20.915 1.00 97.12 428 LEU A CA 1
ATOM 3423 C C . LEU A 1 428 ? 16.666 13.035 -20.733 1.00 97.12 428 LEU A C 1
ATOM 3425 O O . LEU A 1 428 ? 16.509 13.496 -19.603 1.00 97.12 428 LEU A O 1
ATOM 3429 N N . SER A 1 429 ? 16.375 13.746 -21.829 1.00 95.44 429 SER A N 1
ATOM 3430 C CA . SER A 1 429 ? 15.849 15.118 -21.768 1.00 95.44 429 SER A CA 1
ATOM 3431 C C . SER A 1 429 ? 14.486 15.193 -21.066 1.00 95.44 429 SER A C 1
ATOM 3433 O O . SER A 1 429 ? 14.209 16.150 -20.340 1.00 95.44 429 SER A O 1
ATOM 3435 N N . VAL A 1 430 ? 13.631 14.176 -21.237 1.00 93.94 430 VAL A N 1
ATOM 3436 C CA . VAL A 1 430 ? 12.348 14.071 -20.529 1.00 93.94 430 VAL A CA 1
ATOM 3437 C C . VAL A 1 430 ? 12.594 13.891 -19.031 1.00 93.94 430 VAL A C 1
ATOM 3439 O O . VAL A 1 430 ? 11.974 14.597 -18.236 1.00 93.94 430 VAL A O 1
ATOM 3442 N N . ALA A 1 431 ? 13.533 13.028 -18.638 1.00 94.94 431 ALA A N 1
ATOM 3443 C CA . ALA A 1 431 ? 13.878 12.803 -17.234 1.00 94.94 431 ALA A CA 1
ATOM 3444 C C . ALA A 1 431 ? 14.365 14.080 -16.539 1.00 94.94 431 ALA A C 1
ATOM 3446 O O . ALA A 1 431 ? 13.928 14.373 -15.425 1.00 94.94 431 ALA A O 1
ATOM 3447 N N . GLU A 1 432 ? 15.189 14.885 -17.220 1.00 94.69 432 GLU A N 1
ATOM 3448 C CA . GLU A 1 432 ? 15.650 16.181 -16.704 1.00 94.69 432 GLU A CA 1
ATOM 3449 C C . GLU A 1 432 ? 14.503 17.173 -16.486 1.00 94.69 432 GLU A C 1
ATOM 3451 O O . GLU A 1 432 ? 14.534 17.952 -15.536 1.00 94.69 432 GLU A O 1
ATOM 3456 N N . ARG A 1 433 ? 13.468 17.141 -17.335 1.00 91.19 433 ARG A N 1
ATOM 3457 C CA . ARG A 1 433 ? 12.280 17.993 -17.166 1.00 91.19 433 ARG A CA 1
ATOM 3458 C C . ARG A 1 433 ? 11.386 17.524 -16.023 1.00 91.19 433 ARG A C 1
ATOM 3460 O O . ARG A 1 433 ? 10.852 18.357 -15.298 1.00 91.19 433 ARG A O 1
ATOM 3467 N N . VAL A 1 434 ? 11.201 16.212 -15.886 1.00 89.56 434 VAL A N 1
ATOM 3468 C CA . VAL A 1 434 ? 10.298 15.616 -14.888 1.00 89.56 434 VAL A CA 1
ATOM 3469 C C . VAL A 1 434 ? 10.893 15.685 -13.477 1.00 89.56 434 VAL A C 1
ATOM 3471 O O . VAL A 1 434 ? 10.169 15.926 -12.511 1.00 89.56 434 VAL A O 1
ATOM 3474 N N . ALA A 1 435 ? 12.207 15.493 -13.343 1.00 92.25 435 ALA A N 1
ATOM 3475 C CA . ALA A 1 435 ? 12.902 15.487 -12.059 1.00 92.25 435 ALA A CA 1
ATOM 3476 C C . ALA A 1 435 ? 14.283 16.164 -12.164 1.00 92.25 435 ALA A C 1
ATOM 3478 O O . ALA A 1 435 ? 15.315 15.494 -12.057 1.00 92.25 435 ALA A O 1
ATOM 3479 N N . PRO A 1 436 ? 14.337 17.500 -12.332 1.00 93.19 436 PRO A N 1
ATOM 3480 C CA . PRO A 1 436 ? 15.598 18.225 -12.520 1.00 93.19 436 PRO A CA 1
ATOM 3481 C C . PRO A 1 436 ? 16.565 18.052 -11.341 1.00 93.19 436 PRO A C 1
ATOM 3483 O O . PRO A 1 436 ? 17.779 18.006 -11.523 1.00 93.19 436 PRO A O 1
ATOM 3486 N N . ASN A 1 437 ? 16.033 17.880 -10.128 1.00 93.69 437 ASN A N 1
ATOM 3487 C CA . ASN A 1 437 ? 16.806 17.637 -8.912 1.00 93.69 437 ASN A CA 1
ATOM 3488 C C . ASN A 1 437 ? 17.525 16.273 -8.893 1.00 93.69 437 ASN A C 1
ATOM 3490 O O . ASN A 1 437 ? 18.433 16.082 -8.088 1.00 93.69 437 ASN A O 1
ATOM 3494 N N . LEU A 1 438 ? 17.135 15.327 -9.754 1.00 93.88 438 LEU A N 1
ATOM 3495 C CA . LEU A 1 438 ? 17.752 14.000 -9.857 1.00 93.88 438 LEU A CA 1
ATOM 3496 C C . LEU A 1 438 ? 18.769 13.896 -11.003 1.00 93.88 438 LEU A C 1
ATOM 3498 O O . LEU A 1 438 ? 19.419 12.857 -11.130 1.00 93.88 438 LEU A O 1
ATOM 3502 N N . LYS A 1 439 ? 18.982 14.974 -11.774 1.00 95.25 439 LYS A N 1
ATOM 3503 C CA . LYS A 1 439 ? 19.968 15.030 -12.865 1.00 95.25 439 LYS A CA 1
ATOM 3504 C C . LYS A 1 439 ? 21.370 14.543 -12.467 1.00 95.25 439 LYS A C 1
ATOM 3506 O O . LYS A 1 439 ? 21.914 13.700 -13.180 1.00 95.25 439 LYS A O 1
ATOM 3511 N N . PRO A 1 440 ? 21.947 14.952 -11.318 1.00 96.50 440 PRO A N 1
ATOM 3512 C CA . PRO A 1 440 ? 23.279 14.490 -10.915 1.00 96.50 440 PRO A CA 1
ATOM 3513 C C . PRO A 1 440 ? 23.382 12.975 -10.684 1.00 96.50 440 PRO A C 1
ATOM 3515 O O . PRO A 1 440 ? 24.482 12.443 -10.591 1.00 96.50 440 PRO A O 1
ATOM 3518 N N . ARG A 1 441 ? 22.250 12.267 -10.564 1.00 93.06 441 ARG A N 1
ATOM 3519 C CA . ARG A 1 441 ? 22.203 10.831 -10.263 1.00 93.06 441 ARG A CA 1
ATOM 3520 C C . ARG A 1 441 ? 22.040 9.947 -11.499 1.00 93.06 441 ARG A C 1
ATOM 3522 O O . ARG A 1 441 ? 22.039 8.733 -11.336 1.00 93.06 441 ARG A O 1
ATOM 3529 N N . HIS A 1 442 ? 21.903 10.507 -12.705 1.00 95.31 442 HIS A N 1
ATOM 3530 C CA . HIS A 1 442 ? 21.625 9.740 -13.931 1.00 95.31 442 HIS A CA 1
ATOM 3531 C C . HIS A 1 442 ? 22.613 8.589 -14.148 1.00 95.31 442 HIS A C 1
ATOM 3533 O O . HIS A 1 442 ? 22.205 7.435 -14.243 1.00 95.31 442 HIS A O 1
ATOM 3539 N N . GLU A 1 443 ? 23.911 8.887 -14.126 1.00 95.81 443 GLU A N 1
ATOM 3540 C CA . GLU A 1 443 ? 24.956 7.876 -14.315 1.00 95.81 443 GLU A CA 1
ATOM 3541 C C . GLU A 1 443 ? 24.961 6.824 -13.201 1.00 95.81 443 GLU A C 1
ATOM 3543 O O . GLU A 1 443 ? 25.144 5.635 -13.462 1.00 95.81 443 GLU A O 1
ATOM 3548 N N . SER A 1 444 ? 24.697 7.229 -11.955 1.00 93.12 444 SER A N 1
ATOM 3549 C CA . SER A 1 444 ? 24.574 6.295 -10.833 1.00 93.12 444 SER A CA 1
ATOM 3550 C C . SER A 1 444 ? 23.397 5.335 -11.021 1.00 93.12 444 SER A C 1
ATOM 3552 O O . SER A 1 444 ? 23.546 4.143 -10.768 1.00 93.12 444 SER A O 1
ATOM 3554 N N . TYR A 1 445 ? 22.251 5.826 -11.507 1.00 91.69 445 TYR A N 1
ATOM 3555 C CA . TYR A 1 445 ? 21.092 4.987 -11.824 1.00 91.69 445 TYR A CA 1
ATOM 3556 C C . TYR A 1 445 ? 21.379 4.023 -12.978 1.00 91.69 445 TYR A C 1
ATOM 3558 O O . TY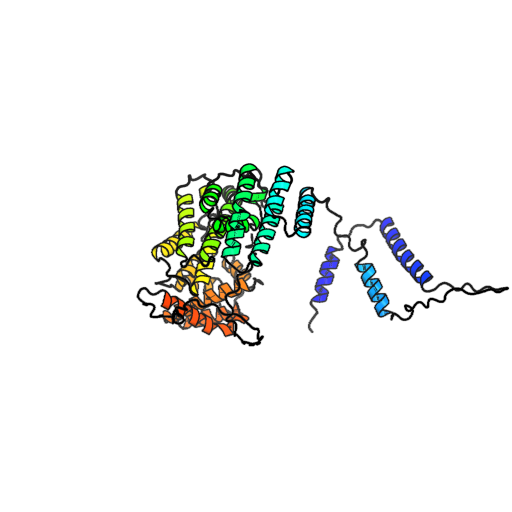R A 1 445 ? 21.065 2.843 -12.866 1.00 91.69 445 TYR A O 1
ATOM 3566 N N . LEU A 1 446 ? 22.013 4.483 -14.059 1.00 94.38 446 LEU A N 1
ATOM 3567 C CA . LEU A 1 446 ? 22.342 3.622 -15.200 1.00 94.38 446 LEU A CA 1
ATOM 3568 C C . LEU A 1 446 ? 23.324 2.505 -14.818 1.00 94.38 446 LEU A C 1
ATOM 3570 O O . LEU A 1 446 ? 23.109 1.354 -15.191 1.00 94.38 446 LEU A O 1
ATOM 3574 N N . LYS A 1 447 ? 24.353 2.811 -14.015 1.00 92.88 447 LYS A N 1
ATOM 3575 C CA . LYS A 1 447 ? 25.278 1.800 -13.468 1.00 92.88 447 LYS A CA 1
ATOM 3576 C C . LYS A 1 447 ? 24.567 0.788 -12.570 1.00 92.88 447 LYS A C 1
ATOM 3578 O O . LYS A 1 447 ? 24.887 -0.401 -12.597 1.00 92.88 447 LYS A O 1
ATOM 3583 N N . LEU A 1 448 ? 23.609 1.256 -11.773 1.00 89.44 448 LEU A N 1
ATOM 3584 C CA . LEU A 1 448 ? 22.807 0.406 -10.900 1.00 89.44 448 LEU A CA 1
ATOM 3585 C C . LEU A 1 448 ? 21.948 -0.565 -11.714 1.00 89.44 448 LEU A C 1
ATOM 3587 O O . LEU A 1 448 ? 21.976 -1.763 -11.452 1.00 89.44 448 LEU A O 1
ATOM 3591 N N . ILE A 1 449 ? 21.257 -0.060 -12.738 1.00 89.94 449 ILE A N 1
ATOM 3592 C CA . ILE A 1 449 ? 20.443 -0.856 -13.665 1.00 89.94 449 ILE A CA 1
ATOM 3593 C C . ILE A 1 449 ? 21.305 -1.911 -14.369 1.00 89.94 449 ILE A C 1
ATOM 3595 O O . ILE A 1 449 ? 20.957 -3.091 -14.361 1.00 89.94 449 ILE A O 1
ATOM 3599 N N . ASP A 1 450 ? 22.468 -1.514 -14.894 1.00 91.06 450 ASP A N 1
ATOM 3600 C CA . ASP A 1 450 ? 23.416 -2.426 -15.541 1.00 91.06 450 ASP A CA 1
ATOM 3601 C C . ASP A 1 450 ? 23.86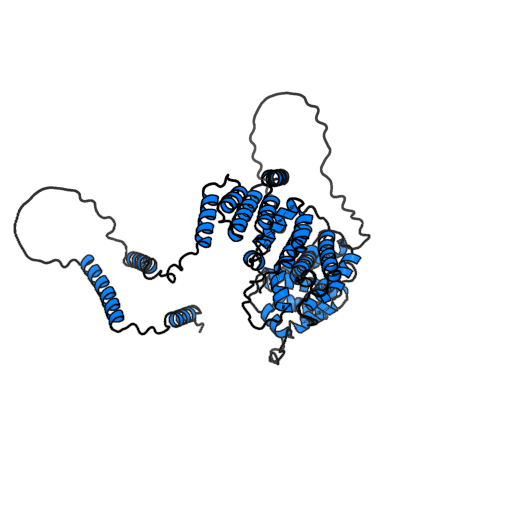3 -3.559 -14.606 1.00 91.06 450 ASP A C 1
ATOM 3603 O O . ASP A 1 450 ? 23.833 -4.736 -14.968 1.00 91.06 450 ASP A O 1
ATOM 3607 N N . THR A 1 451 ? 24.212 -3.209 -13.364 1.00 88.81 451 THR A N 1
ATOM 3608 C CA . THR A 1 451 ? 24.599 -4.179 -12.329 1.00 88.81 451 THR A CA 1
ATOM 3609 C C . THR A 1 451 ? 23.474 -5.176 -12.061 1.00 88.81 451 THR A C 1
ATOM 3611 O O . THR A 1 451 ? 23.720 -6.372 -11.906 1.00 88.81 451 THR A O 1
ATOM 3614 N N . CYS A 1 452 ? 22.231 -4.705 -12.029 1.00 84.31 452 CYS A N 1
ATOM 3615 C CA . CYS A 1 452 ? 21.081 -5.549 -11.732 1.00 84.31 452 CYS A CA 1
ATOM 3616 C C . CYS A 1 452 ? 20.727 -6.483 -12.882 1.00 84.31 452 CYS A C 1
ATOM 3618 O O . CYS A 1 452 ? 20.424 -7.648 -12.639 1.00 84.31 452 CYS A O 1
ATOM 3620 N N . ILE A 1 453 ? 20.830 -6.019 -14.126 1.00 85.94 453 ILE A N 1
ATOM 3621 C CA . ILE A 1 453 ? 20.636 -6.869 -15.305 1.00 85.94 453 ILE A CA 1
ATOM 3622 C C . ILE A 1 453 ? 21.725 -7.940 -15.371 1.00 85.94 453 ILE A C 1
ATOM 3624 O O . ILE A 1 453 ? 21.412 -9.108 -15.584 1.00 85.94 453 ILE A O 1
ATOM 3628 N N . LYS A 1 454 ? 22.988 -7.582 -15.108 1.00 86.88 454 LYS A N 1
ATOM 3629 C CA . LYS A 1 454 ? 24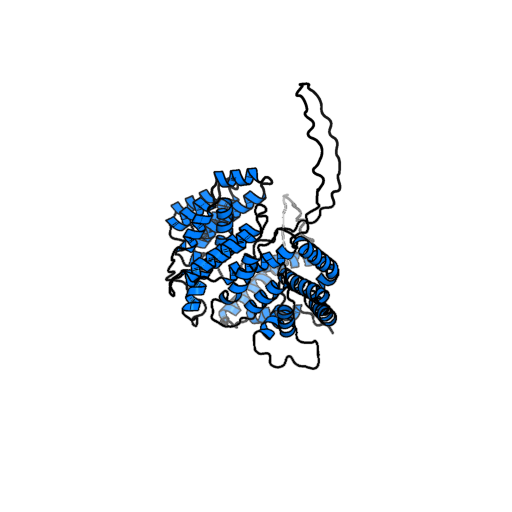.102 -8.544 -15.066 1.00 86.88 454 LYS A CA 1
ATOM 3630 C C . LYS A 1 454 ? 23.902 -9.630 -14.008 1.00 86.88 454 LYS A C 1
ATOM 3632 O O . LYS A 1 454 ? 24.168 -10.793 -14.284 1.00 86.88 454 LYS A O 1
ATOM 3637 N N . ARG A 1 455 ? 23.386 -9.275 -12.825 1.00 83.50 455 ARG A N 1
ATOM 3638 C CA . ARG A 1 455 ? 23.077 -10.245 -11.756 1.00 83.50 455 ARG A CA 1
ATOM 3639 C C . ARG A 1 455 ? 21.956 -11.225 -12.114 1.00 83.50 455 ARG A C 1
ATOM 3641 O O . ARG A 1 455 ? 21.903 -12.297 -11.528 1.00 83.50 455 ARG A O 1
ATOM 3648 N N . ARG A 1 456 ? 21.062 -10.865 -13.039 1.00 78.44 456 ARG A N 1
ATOM 3649 C CA . ARG A 1 456 ? 19.906 -11.690 -13.430 1.00 78.44 456 ARG A CA 1
ATOM 3650 C C . ARG A 1 456 ? 20.217 -12.712 -14.521 1.00 78.44 456 ARG A C 1
ATOM 3652 O O . ARG A 1 456 ? 19.395 -13.590 -14.755 1.00 78.44 456 ARG A O 1
ATOM 3659 N N . GLN A 1 457 ? 21.349 -12.597 -15.214 1.00 81.00 457 GLN A N 1
ATOM 3660 C CA . GLN A 1 457 ? 21.652 -13.495 -16.326 1.00 81.00 457 GLN A CA 1
ATOM 3661 C C . GLN A 1 457 ? 21.976 -14.911 -15.811 1.00 81.00 457 GLN A C 1
ATOM 3663 O O . GLN A 1 457 ? 22.935 -15.073 -15.048 1.00 81.00 457 GLN A O 1
ATOM 3668 N N . PRO A 1 458 ? 21.206 -15.941 -16.219 1.00 69.25 458 PRO A N 1
ATOM 3669 C CA . PRO A 1 458 ? 21.456 -17.319 -15.814 1.00 69.25 458 PRO A CA 1
ATOM 3670 C C . PRO A 1 458 ? 22.828 -17.749 -16.342 1.00 69.25 458 PRO A C 1
ATOM 3672 O O . PRO A 1 458 ? 23.070 -17.753 -17.546 1.00 69.25 458 PRO A O 1
ATOM 3675 N N . GLY A 1 459 ? 23.753 -18.061 -15.433 1.00 70.25 459 GLY A N 1
ATOM 3676 C CA . GLY A 1 459 ? 25.131 -18.435 -15.775 1.00 70.25 459 GLY A CA 1
ATOM 3677 C C . GLY A 1 459 ? 26.205 -17.462 -15.293 1.00 70.25 459 GLY A C 1
ATOM 3678 O O . GLY A 1 459 ? 27.384 -17.817 -15.331 1.00 70.25 459 GLY A O 1
ATOM 3679 N N . ALA A 1 460 ? 25.833 -16.299 -14.747 1.00 61.34 460 ALA A N 1
ATOM 3680 C CA . ALA A 1 460 ? 26.737 -15.521 -13.906 1.00 61.34 460 ALA A CA 1
ATOM 3681 C C . ALA A 1 460 ? 26.960 -16.286 -12.590 1.00 61.34 460 ALA A C 1
ATOM 3683 O O . ALA A 1 460 ? 26.339 -15.991 -11.571 1.00 61.34 460 ALA A O 1
ATOM 3684 N N . LYS A 1 461 ? 27.805 -17.329 -12.618 1.00 56.97 461 LYS A N 1
ATOM 3685 C CA . LYS A 1 461 ? 28.306 -17.977 -11.402 1.00 56.97 461 LYS A CA 1
ATOM 3686 C C . LYS A 1 461 ? 28.836 -16.859 -10.517 1.00 56.97 461 LYS A C 1
ATOM 3688 O O . LYS A 1 461 ? 29.736 -16.124 -10.918 1.00 56.97 461 LYS A O 1
ATOM 3693 N N . SER A 1 462 ? 28.216 -16.672 -9.359 1.00 52.62 462 SER A N 1
ATOM 3694 C CA . SER A 1 462 ? 28.647 -15.670 -8.404 1.00 52.62 462 SER A CA 1
ATOM 3695 C C . SER A 1 462 ? 30.016 -16.092 -7.873 1.00 52.62 462 SER A C 1
ATOM 3697 O O . SER A 1 462 ? 30.114 -16.776 -6.858 1.00 52.62 462 SER A O 1
ATOM 3699 N N . ASP A 1 463 ? 31.088 -15.658 -8.530 1.00 51.34 463 ASP A N 1
ATOM 3700 C CA . ASP A 1 463 ? 32.457 -15.772 -8.011 1.00 51.34 463 ASP A CA 1
ATOM 3701 C C . ASP A 1 463 ? 32.675 -14.882 -6.768 1.00 51.34 463 ASP A C 1
ATOM 3703 O O . ASP A 1 463 ? 33.791 -14.720 -6.277 1.00 51.34 463 ASP A O 1
ATOM 3707 N N . SER A 1 464 ? 31.599 -14.341 -6.182 1.00 46.44 464 SER A N 1
ATOM 3708 C CA . SER A 1 464 ? 31.585 -13.763 -4.847 1.00 46.44 464 SER A CA 1
ATOM 3709 C C . SER A 1 464 ? 31.700 -14.858 -3.780 1.00 46.44 464 SER A C 1
ATOM 3711 O O . SER A 1 464 ? 30.783 -15.094 -2.992 1.00 46.44 464 SER A O 1
ATOM 3713 N N . ARG A 1 465 ? 32.890 -15.456 -3.674 1.00 40.09 465 ARG A N 1
ATOM 3714 C CA . ARG A 1 465 ? 33.469 -15.692 -2.349 1.00 40.09 465 ARG A CA 1
ATOM 3715 C C . ARG A 1 465 ? 33.679 -14.320 -1.711 1.00 40.09 465 ARG A C 1
ATOM 3717 O O . ARG A 1 465 ? 34.760 -13.745 -1.781 1.00 40.09 465 ARG A O 1
ATOM 3724 N N . SER A 1 466 ? 32.630 -13.780 -1.101 1.00 37.56 466 SER A N 1
ATOM 3725 C CA . SER A 1 466 ? 32.821 -12.790 -0.048 1.00 37.56 466 SER A CA 1
ATOM 3726 C C . SER A 1 466 ? 33.679 -13.455 1.034 1.00 37.56 466 SER A C 1
ATOM 3728 O O . SER A 1 466 ? 33.373 -14.591 1.413 1.00 37.56 466 SER A O 1
ATOM 3730 N N . PRO A 1 467 ? 34.764 -12.822 1.508 1.00 40.91 467 PRO A N 1
ATOM 3731 C CA . PRO A 1 467 ? 35.599 -13.398 2.548 1.00 40.91 467 PRO A CA 1
ATOM 3732 C C . PRO A 1 467 ? 34.761 -13.500 3.823 1.00 40.91 467 PRO A C 1
ATOM 3734 O O . PRO A 1 467 ? 34.515 -12.503 4.499 1.00 40.91 467 PRO A O 1
ATOM 3737 N N . GLN A 1 468 ? 34.285 -14.707 4.136 1.00 36.31 468 GLN A N 1
ATOM 3738 C CA . GLN A 1 468 ? 33.811 -14.998 5.478 1.00 36.31 468 GLN A CA 1
ATOM 3739 C C . GLN A 1 468 ? 34.987 -14.790 6.433 1.00 36.31 468 GLN A C 1
ATOM 3741 O O . GLN A 1 468 ? 36.062 -15.371 6.296 1.00 36.31 468 GLN A O 1
ATOM 3746 N N . THR A 1 469 ? 34.744 -13.889 7.369 1.00 38.19 469 THR A N 1
ATOM 3747 C CA . THR A 1 469 ? 35.501 -13.608 8.578 1.00 38.19 469 THR A CA 1
ATOM 3748 C C . THR A 1 469 ? 36.096 -14.866 9.221 1.00 38.19 469 THR A C 1
ATOM 3750 O O . THR A 1 469 ? 35.351 -15.774 9.567 1.00 38.19 469 THR A O 1
ATOM 3753 N N . SER A 1 470 ? 37.423 -14.842 9.380 1.00 34.59 470 SER A N 1
ATOM 3754 C CA . SER A 1 470 ? 38.294 -15.362 10.452 1.00 34.59 470 SER A CA 1
ATOM 3755 C C . SER A 1 470 ? 37.978 -16.675 11.208 1.00 34.59 470 SER A C 1
ATOM 3757 O O . SER A 1 470 ? 36.835 -16.996 11.519 1.00 34.59 470 SER A O 1
ATOM 3759 N N . PRO A 1 471 ? 39.030 -17.426 11.596 1.00 40.12 471 PRO A N 1
ATOM 3760 C CA . PRO A 1 471 ? 38.921 -18.795 12.086 1.00 40.12 471 PRO A CA 1
ATOM 3761 C C . PRO A 1 471 ? 38.343 -18.883 13.502 1.00 40.12 471 PRO A C 1
ATOM 3763 O O . PRO A 1 471 ? 38.670 -18.097 14.391 1.00 40.12 471 PRO A O 1
ATOM 3766 N N . VAL A 1 472 ? 37.549 -19.931 13.721 1.00 36.97 472 VAL A N 1
ATOM 3767 C CA . VAL A 1 472 ? 37.120 -20.412 15.037 1.00 36.97 472 VAL A CA 1
ATOM 3768 C C . VAL A 1 472 ? 38.357 -20.822 15.844 1.00 36.97 472 VAL A C 1
ATOM 3770 O O . VAL A 1 472 ? 38.881 -21.928 15.704 1.00 36.97 472 VAL A O 1
ATOM 3773 N N . VAL A 1 473 ? 38.830 -19.923 16.706 1.00 36.97 473 VAL A N 1
ATOM 3774 C CA . VAL A 1 473 ? 39.758 -20.257 17.790 1.00 36.97 473 VAL A CA 1
ATOM 3775 C C . VAL A 1 473 ? 38.973 -21.057 18.829 1.00 36.97 473 VAL A C 1
ATOM 3777 O O . VAL A 1 473 ? 38.077 -20.541 19.492 1.00 36.97 473 VAL A O 1
ATOM 3780 N N . LYS A 1 474 ? 39.297 -22.346 18.964 1.00 41.28 474 LYS A N 1
ATOM 3781 C CA . LYS A 1 474 ? 38.859 -23.174 20.093 1.00 41.28 474 LYS A CA 1
ATOM 3782 C C . LYS A 1 474 ? 39.579 -22.695 21.355 1.00 41.28 474 LYS A C 1
ATOM 3784 O O . LYS A 1 474 ? 40.712 -23.103 21.603 1.00 41.28 474 LYS A O 1
ATOM 3789 N N . THR A 1 475 ? 38.934 -21.862 22.164 1.00 35.78 475 THR A N 1
ATOM 3790 C CA . THR A 1 475 ? 39.473 -21.469 23.473 1.00 35.78 475 THR A CA 1
ATOM 3791 C C . THR A 1 475 ? 38.994 -22.438 24.550 1.00 35.78 475 THR A C 1
ATOM 3793 O O . THR A 1 475 ? 37.810 -22.546 24.859 1.00 35.78 475 THR A O 1
ATOM 3796 N N . LYS A 1 476 ? 39.959 -23.173 25.103 1.00 36.16 476 LYS A N 1
ATOM 3797 C CA . LYS A 1 476 ? 39.847 -24.040 26.275 1.00 36.16 476 LYS A CA 1
ATOM 3798 C C . LYS A 1 476 ? 39.584 -23.176 27.513 1.00 36.16 476 LYS A C 1
ATOM 3800 O O . LYS A 1 476 ? 40.357 -22.269 27.802 1.00 36.16 476 LYS A O 1
ATOM 3805 N N . VAL A 1 477 ? 38.508 -23.475 28.237 1.00 34.47 477 VAL A N 1
ATOM 3806 C CA . VAL A 1 477 ? 38.139 -22.825 29.503 1.00 34.47 477 VAL A CA 1
ATOM 3807 C C . VAL A 1 477 ? 39.228 -23.077 30.552 1.00 34.47 477 VAL A C 1
ATOM 3809 O O . VAL A 1 477 ? 39.526 -24.225 30.885 1.00 34.47 477 VAL A O 1
ATOM 3812 N N . ARG A 1 478 ? 39.806 -22.002 31.093 1.00 31.45 478 ARG A N 1
ATOM 3813 C CA . ARG A 1 478 ? 40.507 -21.992 32.382 1.00 31.45 478 ARG A CA 1
ATOM 3814 C C . ARG A 1 478 ? 40.134 -20.712 33.124 1.00 31.45 478 ARG A C 1
ATOM 3816 O O . ARG A 1 478 ? 40.232 -19.624 32.570 1.00 31.45 478 ARG A O 1
ATOM 3823 N N . HIS A 1 479 ? 39.681 -20.887 34.360 1.00 39.16 479 HIS A N 1
ATOM 3824 C CA . HIS A 1 479 ? 39.391 -19.824 35.312 1.00 39.16 479 HIS A CA 1
ATOM 3825 C C . HIS A 1 479 ? 40.651 -19.028 35.662 1.00 39.16 479 HIS A C 1
ATOM 3827 O O . HIS A 1 479 ? 41.643 -19.631 36.068 1.00 39.16 479 HIS A O 1
ATOM 3833 N N . SER A 1 480 ? 40.557 -17.700 35.623 1.00 31.67 480 SER A N 1
ATOM 3834 C CA . SER A 1 480 ? 41.180 -16.824 36.619 1.00 31.67 480 SER A CA 1
ATOM 3835 C C . SER A 1 480 ? 40.635 -15.399 36.527 1.00 31.67 480 SER A C 1
ATOM 3837 O O . SER A 1 480 ? 40.201 -14.930 35.480 1.00 31.67 480 SER A O 1
ATOM 3839 N N . THR A 1 481 ? 40.646 -14.778 37.692 1.00 33.25 481 THR A N 1
ATOM 3840 C CA . THR A 1 481 ? 40.015 -13.544 38.145 1.00 33.25 481 THR A CA 1
ATOM 3841 C C . THR A 1 481 ? 40.829 -12.283 37.785 1.00 33.25 481 THR A C 1
ATOM 3843 O O . THR A 1 481 ? 42.036 -12.376 37.595 1.00 33.25 481 THR A O 1
ATOM 3846 N N . VAL A 1 482 ? 40.154 -11.126 37.871 1.00 35.59 482 VAL A N 1
ATOM 3847 C CA . VAL A 1 482 ? 40.656 -9.768 38.203 1.00 35.59 482 VAL A CA 1
ATOM 3848 C C . VAL A 1 482 ? 40.935 -8.772 37.051 1.00 35.59 482 VAL A C 1
ATOM 3850 O O . VAL A 1 482 ? 41.733 -9.005 36.154 1.00 35.59 482 VAL A O 1
ATOM 3853 N N . GLU A 1 483 ? 40.268 -7.624 37.234 1.00 31.62 483 GLU A N 1
ATOM 3854 C CA . GLU A 1 483 ? 40.569 -6.224 36.886 1.00 31.62 483 GLU A CA 1
ATOM 3855 C C . GLU A 1 483 ? 40.246 -5.572 35.535 1.00 31.62 483 GLU A C 1
ATOM 3857 O O . GLU A 1 483 ? 40.372 -6.091 34.433 1.00 31.62 483 GLU A O 1
ATOM 3862 N N . SER A 1 484 ? 39.768 -4.351 35.758 1.00 38.25 484 SER A N 1
ATOM 3863 C CA . SER A 1 484 ? 39.246 -3.286 34.929 1.00 38.25 484 SER A CA 1
ATOM 3864 C C . SER A 1 484 ? 40.300 -2.597 34.077 1.00 38.25 484 SER A C 1
ATOM 3866 O O . SER A 1 484 ? 41.338 -2.214 34.604 1.00 38.25 484 SER A O 1
ATOM 3868 N N . GLU A 1 485 ? 39.944 -2.238 32.844 1.00 30.92 485 GLU A N 1
ATOM 3869 C CA . GLU A 1 485 ? 40.417 -0.979 32.267 1.00 30.92 485 GLU A CA 1
ATOM 3870 C C . GLU A 1 485 ? 39.495 -0.494 31.142 1.00 30.92 485 GLU A C 1
ATOM 3872 O O . GLU A 1 485 ? 39.215 -1.182 30.161 1.00 30.92 485 GLU A O 1
ATOM 3877 N N . THR A 1 486 ? 38.995 0.723 31.327 1.00 40.56 486 THR A N 1
ATOM 3878 C CA . THR A 1 486 ? 38.254 1.529 30.360 1.00 40.56 486 THR A CA 1
ATOM 3879 C C . THR A 1 486 ? 39.182 2.000 29.246 1.00 40.56 486 THR A C 1
ATOM 3881 O O . THR A 1 486 ? 40.181 2.666 29.525 1.00 40.56 486 THR A O 1
ATOM 3884 N N . ARG A 1 487 ? 38.830 1.752 27.979 1.00 31.11 487 ARG A N 1
ATOM 3885 C CA . ARG A 1 487 ? 39.452 2.465 26.857 1.00 31.11 487 ARG A CA 1
ATOM 3886 C C . ARG A 1 487 ? 38.469 2.742 25.726 1.00 31.11 487 ARG A C 1
ATOM 3888 O O . ARG A 1 487 ? 38.021 1.842 25.021 1.00 31.11 487 ARG A O 1
ATOM 3895 N N . ASP A 1 488 ? 38.186 4.031 25.580 1.00 34.25 488 ASP A N 1
ATOM 3896 C CA . ASP A 1 488 ? 37.525 4.659 24.446 1.00 34.25 488 ASP A CA 1
ATOM 3897 C C . ASP A 1 488 ? 38.246 4.342 23.133 1.00 34.25 488 ASP A C 1
ATOM 3899 O O . ASP A 1 488 ? 39.438 4.615 22.977 1.00 34.25 488 ASP A O 1
ATOM 3903 N N . THR A 1 489 ? 37.497 3.855 22.145 1.00 33.88 489 THR A N 1
ATOM 3904 C CA . THR A 1 489 ? 37.891 3.945 20.737 1.00 33.88 489 THR A CA 1
ATOM 3905 C C . THR A 1 489 ? 36.738 4.537 19.933 1.00 33.88 489 THR A C 1
ATOM 3907 O O . THR A 1 489 ? 35.730 3.898 19.643 1.00 33.88 489 THR A O 1
ATOM 3910 N N . ARG A 1 490 ? 36.902 5.817 19.577 1.00 34.25 490 ARG A N 1
ATOM 3911 C CA . ARG A 1 490 ? 36.157 6.483 18.505 1.00 34.25 490 ARG A CA 1
ATOM 3912 C C . ARG A 1 490 ? 36.472 5.759 17.203 1.00 34.25 490 ARG A C 1
ATOM 3914 O O . ARG A 1 490 ? 37.602 5.839 16.731 1.00 34.25 490 ARG A O 1
ATOM 3921 N N . ASN A 1 491 ? 35.475 5.107 16.617 1.00 31.59 491 ASN A N 1
ATOM 3922 C CA . ASN A 1 491 ? 35.566 4.580 15.264 1.00 31.59 491 ASN A CA 1
ATOM 3923 C C . ASN A 1 491 ? 34.573 5.338 14.376 1.00 31.59 491 ASN A C 1
ATOM 3925 O O . ASN A 1 491 ? 33.358 5.251 14.550 1.00 31.59 491 ASN A O 1
ATOM 3929 N N . SER A 1 492 ? 35.114 6.139 13.462 1.00 34.38 492 SER A N 1
ATOM 3930 C CA . SER A 1 492 ? 34.385 6.848 12.414 1.00 34.38 492 SER A CA 1
ATOM 3931 C C . SER A 1 492 ? 34.004 5.856 11.316 1.00 34.38 492 SER A C 1
ATOM 3933 O O . SER A 1 492 ? 34.808 5.560 10.435 1.00 34.38 492 SER A O 1
ATOM 3935 N N . GLY A 1 493 ? 32.790 5.314 11.397 1.00 28.25 493 GLY A N 1
ATOM 3936 C CA . GLY A 1 493 ? 32.187 4.522 10.329 1.00 28.25 493 GLY A CA 1
ATOM 3937 C C . GLY A 1 493 ? 31.385 5.414 9.386 1.00 28.25 493 GLY A C 1
ATOM 3938 O O . GLY A 1 493 ? 30.370 5.982 9.788 1.00 28.25 493 GLY A O 1
ATOM 3939 N N . GLU A 1 494 ? 31.828 5.522 8.134 1.00 29.39 494 GLU A N 1
ATOM 3940 C CA . GLU A 1 494 ? 31.004 6.004 7.025 1.00 29.39 494 GLU A CA 1
ATOM 3941 C C . GLU A 1 494 ? 29.808 5.058 6.849 1.00 29.39 494 GLU A C 1
ATOM 3943 O O . GLU A 1 494 ? 29.934 3.909 6.423 1.00 29.39 494 GLU A O 1
ATOM 3948 N N . SER A 1 495 ? 28.632 5.548 7.236 1.00 25.66 495 SER A N 1
ATOM 3949 C CA . SER A 1 495 ? 27.353 4.875 7.052 1.00 25.66 495 SER A CA 1
ATOM 3950 C C . SER A 1 495 ? 26.986 4.893 5.571 1.00 25.66 495 SER A C 1
ATOM 3952 O O . SER A 1 495 ? 26.579 5.922 5.033 1.00 25.66 495 SER A O 1
ATOM 3954 N N . VAL A 1 496 ? 27.085 3.739 4.913 1.00 28.08 496 VAL A N 1
ATOM 3955 C CA . VAL A 1 496 ? 26.325 3.472 3.689 1.00 28.08 496 VAL A CA 1
ATOM 3956 C C . VAL A 1 496 ? 24.854 3.577 4.078 1.00 28.08 496 VAL A C 1
ATOM 3958 O O . VAL A 1 496 ? 24.365 2.746 4.841 1.00 28.08 496 VAL A O 1
ATOM 3961 N N . ASP A 1 497 ? 24.172 4.623 3.607 1.00 27.55 497 ASP A N 1
ATOM 3962 C CA . ASP A 1 497 ? 22.732 4.823 3.777 1.00 27.55 497 ASP A CA 1
ATOM 3963 C C . ASP A 1 497 ? 21.977 3.602 3.229 1.00 27.55 497 ASP A C 1
ATOM 3965 O O . ASP A 1 497 ? 21.611 3.521 2.053 1.00 27.55 497 ASP A O 1
ATOM 3969 N N . ALA A 1 498 ? 21.751 2.623 4.105 1.00 26.67 498 ALA A N 1
ATOM 3970 C CA . ALA A 1 498 ? 20.793 1.562 3.899 1.00 26.67 498 ALA A CA 1
ATOM 3971 C C . ALA A 1 498 ? 19.447 2.227 3.617 1.00 26.67 498 ALA A C 1
ATOM 3973 O O . ALA A 1 498 ? 19.016 3.124 4.344 1.00 26.67 498 ALA A O 1
ATOM 3974 N N . ILE A 1 499 ? 18.823 1.802 2.520 1.00 30.44 499 ILE A N 1
ATOM 3975 C CA . ILE A 1 499 ? 17.507 2.216 2.041 1.00 30.44 499 ILE A CA 1
ATOM 3976 C C . ILE A 1 499 ? 16.564 2.336 3.244 1.00 30.44 499 ILE A C 1
ATOM 3978 O O . ILE A 1 499 ? 16.077 1.335 3.766 1.00 30.44 499 ILE A O 1
ATOM 3982 N N . ARG A 1 500 ? 16.351 3.570 3.724 1.00 27.41 500 ARG A N 1
ATOM 3983 C CA . ARG A 1 500 ? 15.417 3.840 4.816 1.00 27.41 500 ARG A CA 1
ATOM 3984 C C . ARG A 1 500 ? 14.052 3.328 4.378 1.00 27.41 500 ARG A C 1
ATOM 3986 O O . ARG A 1 500 ? 13.519 3.767 3.358 1.00 27.41 500 ARG A O 1
ATOM 3993 N N . ILE A 1 501 ? 13.535 2.387 5.162 1.00 31.45 501 ILE A N 1
ATOM 3994 C CA . ILE A 1 501 ? 12.184 1.839 5.088 1.00 31.45 501 ILE A CA 1
ATOM 3995 C C . ILE A 1 501 ? 11.216 3.013 4.910 1.00 31.45 501 ILE A C 1
ATOM 3997 O O . ILE A 1 501 ? 11.171 3.934 5.726 1.00 31.45 501 ILE A O 1
ATOM 4001 N N . ILE A 1 502 ? 10.513 3.007 3.779 1.00 34.66 502 ILE A N 1
ATOM 4002 C CA . ILE A 1 502 ? 9.573 4.053 3.381 1.00 34.66 502 ILE A CA 1
ATOM 4003 C C . ILE A 1 502 ? 8.479 4.141 4.461 1.00 34.66 502 ILE A C 1
ATOM 4005 O O . ILE A 1 502 ? 7.948 3.100 4.857 1.00 34.66 502 ILE A O 1
ATOM 4009 N N . PRO A 1 503 ? 8.119 5.340 4.957 1.00 29.91 503 PRO A N 1
ATOM 4010 C CA . PRO A 1 503 ? 7.032 5.480 5.916 1.00 29.91 503 PRO A CA 1
ATOM 4011 C C . PRO A 1 503 ? 5.718 4.971 5.307 1.00 29.91 503 PRO A C 1
ATOM 4013 O O . PRO A 1 503 ? 5.399 5.232 4.148 1.00 29.91 503 PRO A O 1
ATOM 4016 N N . TRP A 1 504 ? 4.962 4.237 6.120 1.00 39.34 504 TRP A N 1
ATOM 4017 C CA . TRP A 1 504 ? 3.894 3.304 5.743 1.00 39.34 504 TRP A CA 1
ATOM 4018 C C . TRP A 1 504 ? 2.612 3.963 5.207 1.00 39.34 504 TRP A C 1
ATOM 4020 O O . TRP A 1 504 ? 1.636 3.287 4.909 1.00 39.34 504 TRP A O 1
ATOM 4030 N N . SER A 1 505 ? 2.607 5.283 5.049 1.00 31.31 505 SER A N 1
ATOM 4031 C CA . SER A 1 505 ? 1.425 6.069 4.715 1.00 31.31 505 SER A CA 1
ATOM 4032 C C . SER A 1 505 ? 1.608 6.766 3.369 1.00 31.31 505 SER A C 1
ATOM 4034 O O . SER A 1 505 ? 2.134 7.877 3.289 1.00 31.31 505 SER A O 1
ATOM 4036 N N . MET A 1 506 ? 1.133 6.126 2.302 1.00 31.92 506 MET A N 1
ATOM 4037 C CA . MET A 1 506 ? 0.718 6.833 1.092 1.00 31.92 506 MET A CA 1
ATOM 4038 C C . MET A 1 506 ? -0.688 6.384 0.723 1.00 31.92 506 MET A C 1
ATOM 4040 O O . MET A 1 506 ? -0.875 5.297 0.171 1.00 31.92 506 MET A O 1
ATOM 4044 N N . ASP A 1 507 ? -1.658 7.249 1.006 1.00 33.03 507 ASP A N 1
ATOM 4045 C CA . ASP A 1 507 ? -2.975 7.179 0.392 1.00 33.03 507 ASP A CA 1
ATOM 4046 C C . ASP A 1 507 ? -2.817 7.384 -1.117 1.00 33.03 507 ASP A C 1
ATOM 4048 O O . ASP A 1 507 ? -2.339 8.418 -1.591 1.00 33.03 507 ASP A O 1
ATOM 4052 N N . LEU A 1 508 ? -3.198 6.366 -1.889 1.00 32.97 508 LEU A N 1
ATOM 4053 C CA . LEU A 1 508 ? -3.449 6.535 -3.314 1.00 32.97 508 LEU A CA 1
ATOM 4054 C C . LEU A 1 508 ? -4.626 7.515 -3.469 1.00 32.97 508 LEU A C 1
ATOM 4056 O O . LEU A 1 508 ? -5.604 7.384 -2.725 1.00 32.97 508 LEU A O 1
ATOM 4060 N N . PRO A 1 509 ? -4.579 8.472 -4.412 1.00 29.39 509 PRO A N 1
ATOM 4061 C CA . PRO A 1 509 ? -5.745 9.297 -4.703 1.00 29.39 509 PRO A CA 1
ATOM 4062 C C . PRO A 1 509 ? -6.924 8.387 -5.091 1.00 29.39 509 PRO A C 1
ATOM 4064 O O . PRO A 1 509 ? -6.776 7.528 -5.962 1.00 29.39 509 PRO A O 1
ATOM 4067 N N . ARG A 1 510 ? -8.050 8.534 -4.377 1.00 31.39 510 ARG A N 1
ATOM 4068 C CA . ARG A 1 510 ? -9.321 7.839 -4.649 1.00 31.39 510 ARG A CA 1
ATOM 4069 C C . ARG A 1 510 ? -10.003 8.369 -5.903 1.00 31.39 510 ARG A C 1
ATOM 4071 O O . ARG A 1 510 ? -9.935 9.599 -6.127 1.00 31.39 510 ARG A O 1
#

Organism: NCBI:txid150365

Radius of gyration: 32.86 Å; chains: 1; bounding box: 71×93×91 Å